Protein AF-0000000081783716 (afdb_homodimer)

Secondary structure (DSSP, 8-state):
---------------------------------------------------TTGGGGS---TT--EEEEEEEEEEEEEE--SSHHHHHHHHHHHHHHTTB-GGG----EEEEEEEE-SSHHHHHHHHHHHHHHHHHSTT-EEEEEEEEEEEETTTTEEEEEEEEEE--TTTS-B-PPP-EEEEEEEEE-TTSTT--EEEEEE-/---------------------------------------------------TTSGGGS---TT--EEEEEEEEEEEEEE--SSHHHHHHHHHHHHHHTTB-GGG----EEEEEEEE-SSHHHHHHHHHHHHHHHHHSTT-EEEEEEEEEEEETTTTEEEEEEEEEE--TTTS-B-PPP-EEEEEEEEE-TTSTT--EEEEEE-

Solvent-accessible surface area (backbone atoms only — not comparable to full-atom values): 23704 Å² total; per-residue (Å²): 134,86,84,86,88,79,88,72,72,83,67,77,81,70,79,74,65,80,72,80,77,85,72,76,71,72,78,69,82,72,76,83,75,77,87,72,71,78,63,77,70,76,70,69,80,64,76,68,72,63,77,67,61,76,64,64,70,50,57,72,58,89,86,62,41,50,50,82,41,92,31,73,45,25,38,26,40,37,12,29,24,88,39,55,69,48,11,56,29,28,42,52,47,44,59,48,33,49,36,23,42,37,84,65,45,49,75,76,43,76,49,79,48,72,29,58,29,92,40,72,67,48,21,52,50,38,44,49,46,46,53,51,46,45,34,74,30,96,72,25,45,42,52,52,44,52,46,71,79,41,79,38,82,86,71,21,37,38,32,34,35,30,30,5,34,62,66,39,75,93,69,34,56,81,52,48,65,73,77,44,81,44,74,64,81,52,43,75,39,71,88,45,75,44,13,39,34,33,37,30,33,39,81,137,82,82,76,77,74,75,86,81,77,78,73,79,71,73,80,68,79,72,71,75,72,85,78,84,79,85,70,79,70,89,74,79,75,82,73,71,77,66,74,72,78,70,71,80,64,75,69,75,63,76,68,60,77,63,61,70,49,56,72,56,89,87,60,41,50,49,81,40,92,32,71,45,27,39,26,43,36,13,28,24,89,40,54,68,46,11,55,29,28,42,52,47,44,58,49,32,50,36,24,44,37,84,68,43,49,74,75,44,77,47,78,48,72,29,57,28,92,40,73,65,47,21,52,48,37,44,48,46,46,52,51,46,46,33,74,31,94,72,26,44,41,52,55,44,53,46,73,80,41,80,39,83,84,71,22,38,39,32,33,37,31,29,5,35,63,67,40,75,93,70,34,54,80,50,50,65,74,76,43,82,44,74,64,80,51,43,74,38,70,85,45,77,44,14,39,34,34,37,31,32,38,80

Nearest PDB structures (foldseek):
  8btx-assembly1_A  TM=8.993E-01  e=1.642E-19  Homo sapiens
  5yzj-assembly1_B  TM=8.628E-01  e=2.380E-19  Homo sapiens
  5yzl-assembly1_B  TM=8.618E-01  e=2.531E-19  Homo sapiens
  8odp-assembly2_D  TM=8.610E-01  e=4.698E-19  Homo sapiens
  4n2p-assembly1_A  TM=8.776E-01  e=9.016E-13  Pyrococcus horikoshii OT3

Structure (mmCIF, N/CA/C/O backbone):
data_AF-0000000081783716-model_v1
#
loop_
_entity.id
_entity.type
_entity.pdbx_description
1 polymer 'Protein archease-like'
#
loop_
_atom_site.group_PDB
_atom_site.id
_atom_site.type_symbol
_atom_site.label_atom_id
_atom_site.label_alt_id
_atom_site.label_comp_id
_atom_site.label_asym_id
_atom_site.label_entity_id
_atom_site.label_seq_id
_atom_site.pdbx_PDB_ins_code
_atom_site.Cartn_x
_atom_site.Cartn_y
_atom_site.Cartn_z
_atom_site.occupancy
_atom_site.B_iso_or_equiv
_atom_site.auth_seq_id
_atom_site.auth_comp_id
_atom_site.auth_asym_id
_atom_site.auth_atom_id
_atom_site.pdbx_PDB_model_num
ATOM 1 N N . MET A 1 1 ? -63.094 -56.062 -32.219 1 21.41 1 MET A N 1
ATOM 2 C CA . MET A 1 1 ? -62.75 -56.125 -30.797 1 21.41 1 MET A CA 1
ATOM 3 C C . MET A 1 1 ? -61.906 -54.906 -30.406 1 21.41 1 MET A C 1
ATOM 5 O O . MET A 1 1 ? -61.375 -54.844 -29.281 1 21.41 1 MET A O 1
ATOM 9 N N . ALA A 1 2 ? -61.156 -54.5 -31.359 1 24.59 2 ALA A N 1
ATOM 10 C CA . ALA A 1 2 ? -59.969 -53.688 -31.203 1 24.59 2 ALA A CA 1
ATOM 11 C C . ALA A 1 2 ? -60.312 -52.312 -30.625 1 24.59 2 ALA A C 1
ATOM 13 O O . ALA A 1 2 ? -61.156 -51.594 -31.172 1 24.59 2 ALA A O 1
ATOM 14 N N . ASP A 1 3 ? -60.031 -52 -29.438 1 19.91 3 ASP A N 1
ATOM 15 C CA . ASP A 1 3 ? -60.375 -51.156 -28.297 1 19.91 3 ASP A CA 1
ATOM 16 C C . ASP A 1 3 ? -60.125 -49.688 -28.609 1 19.91 3 ASP A C 1
ATOM 18 O O . ASP A 1 3 ? -59.375 -49.375 -29.547 1 19.91 3 ASP A O 1
ATOM 22 N N . ASN A 1 4 ? -60.281 -48.688 -27.641 1 18.97 4 ASN A N 1
ATOM 23 C CA . ASN A 1 4 ? -61 -47.5 -27.203 1 18.97 4 ASN A CA 1
ATOM 24 C C . ASN A 1 4 ? -60.188 -46.25 -27.375 1 18.97 4 ASN A C 1
ATOM 26 O O . ASN A 1 4 ? -60.656 -45.219 -27.891 1 18.97 4 ASN A O 1
ATOM 30 N N . THR A 1 5 ? -59.062 -46 -26.562 1 21.64 5 THR A N 1
ATOM 31 C CA . THR A 1 5 ? -59.031 -44.938 -25.578 1 21.64 5 THR A CA 1
ATOM 32 C C . THR A 1 5 ? -58.531 -43.625 -26.188 1 21.64 5 THR A C 1
ATOM 34 O O . THR A 1 5 ? -57.875 -43.625 -27.234 1 21.64 5 THR A O 1
ATOM 37 N N . GLU A 1 6 ? -58.875 -42.438 -25.516 1 21.41 6 GLU A N 1
ATOM 38 C CA . GLU A 1 6 ? -59.281 -41.031 -25.531 1 21.41 6 GLU A CA 1
ATOM 39 C C . GLU A 1 6 ? -58.062 -40.094 -25.719 1 21.41 6 GLU A C 1
ATOM 41 O O . GLU A 1 6 ? -57.125 -40.156 -24.922 1 21.41 6 GLU A O 1
ATOM 46 N N . LYS A 1 7 ? -57.875 -39.781 -26.875 1 21.56 7 LYS A N 1
ATOM 47 C CA . LYS A 1 7 ? -56.812 -38.969 -27.484 1 21.56 7 LYS A CA 1
ATOM 48 C C . LYS A 1 7 ? -56.656 -37.625 -26.781 1 21.56 7 LYS A C 1
ATOM 50 O O . LYS A 1 7 ? -57.531 -36.75 -26.891 1 21.56 7 LYS A O 1
ATOM 55 N N . ALA A 1 8 ? -56 -37.625 -25.656 1 19.11 8 ALA A N 1
ATOM 56 C CA . ALA A 1 8 ? -55.938 -36.688 -24.547 1 19.11 8 ALA A CA 1
ATOM 57 C C . ALA A 1 8 ? -55.438 -35.312 -25.031 1 19.11 8 ALA A C 1
ATOM 59 O O . ALA A 1 8 ? -55.938 -34.281 -24.578 1 19.11 8 ALA A O 1
ATOM 60 N N . GLY A 1 9 ? -54.344 -35.312 -25.781 1 17.72 9 GLY A N 1
ATOM 61 C CA . GLY A 1 9 ? -53.344 -34.562 -25.016 1 17.72 9 GLY A CA 1
ATOM 62 C C . GLY A 1 9 ? -53.438 -33.062 -25.219 1 17.72 9 GLY A C 1
ATOM 63 O O . GLY A 1 9 ? -53.406 -32.312 -24.266 1 17.72 9 GLY A O 1
ATOM 64 N N . ILE A 1 10 ? -53.125 -32.562 -26.531 1 21.7 10 ILE A N 1
ATOM 65 C CA . ILE A 1 10 ? -52.031 -31.594 -26.562 1 21.7 10 ILE A CA 1
ATOM 66 C C . ILE A 1 10 ? -52.625 -30.188 -26.609 1 21.7 10 ILE A C 1
ATOM 68 O O . ILE A 1 10 ? -53.281 -29.812 -27.594 1 21.7 10 ILE A O 1
ATOM 72 N N . GLY A 1 11 ? -53.5 -29.984 -25.75 1 20.03 11 GLY A N 1
ATOM 73 C CA . GLY A 1 11 ? -54.281 -28.75 -25.688 1 20.03 11 GLY A CA 1
ATOM 74 C C . GLY A 1 11 ? -53.5 -27.531 -26.125 1 20.03 11 GLY A C 1
ATOM 75 O O . GLY A 1 11 ? -52.25 -27.547 -26.125 1 20.03 11 GLY A O 1
ATOM 76 N N . PRO A 1 12 ? -54.156 -26.859 -26.922 1 19.75 12 PRO A N 1
ATOM 77 C CA . PRO A 1 12 ? -53.781 -25.688 -27.703 1 19.75 12 PRO A CA 1
ATOM 78 C C . PRO A 1 12 ? -52.875 -24.719 -26.938 1 19.75 12 PRO A C 1
ATOM 80 O O . PRO A 1 12 ? -52.906 -24.719 -25.703 1 19.75 12 PRO A O 1
ATOM 83 N N . LYS A 1 13 ? -51.875 -24.406 -27.531 1 22.09 13 LYS A N 1
ATOM 84 C CA . LYS A 1 13 ? -50.688 -23.547 -27.312 1 22.09 13 LYS A CA 1
ATOM 85 C C . LYS A 1 13 ? -51.094 -22.125 -27 1 22.09 13 LYS A C 1
ATOM 87 O O . LYS A 1 13 ? -51.719 -21.453 -27.828 1 22.09 13 LYS A O 1
ATOM 92 N N . GLY A 1 14 ? -51.844 -21.969 -25.969 1 19.34 14 GLY A N 1
ATOM 93 C CA . GLY A 1 14 ? -52.375 -20.703 -25.484 1 19.34 14 GLY A CA 1
ATOM 94 C C . GLY A 1 14 ? -51.406 -19.531 -25.672 1 19.34 14 GLY A C 1
ATOM 95 O O . GLY A 1 14 ? -50.188 -19.734 -25.688 1 19.34 14 GLY A O 1
ATOM 96 N N . ASP A 1 15 ? -51.844 -18.641 -26.297 1 19.34 15 ASP A N 1
ATOM 97 C CA . ASP A 1 15 ? -51.469 -17.344 -26.859 1 19.34 15 ASP A CA 1
ATOM 98 C C . ASP A 1 15 ? -50.75 -16.484 -25.828 1 19.34 15 ASP A C 1
ATOM 100 O O . ASP A 1 15 ? -51.344 -15.992 -24.875 1 19.34 15 ASP A O 1
ATOM 104 N N . ALA A 1 16 ? -49.625 -16.828 -25.562 1 21.08 16 ALA A N 1
ATOM 105 C CA . ALA A 1 16 ? -48.781 -16.281 -24.531 1 21.08 16 ALA A CA 1
ATOM 106 C C . ALA A 1 16 ? -48.531 -14.789 -24.734 1 21.08 16 ALA A C 1
ATOM 108 O O . ALA A 1 16 ? -47.438 -14.367 -25.062 1 21.08 16 ALA A O 1
ATOM 109 N N . ASP A 1 17 ? -49.406 -14.328 -25.25 1 17.92 17 ASP A N 1
ATOM 110 C CA . ASP A 1 17 ? -49 -13.031 -25.797 1 17.92 17 ASP A CA 1
ATOM 111 C C . ASP A 1 17 ? -48.25 -12.203 -24.766 1 17.92 17 ASP A C 1
ATOM 113 O O . ASP A 1 17 ? -48.219 -12.547 -23.594 1 17.92 17 ASP A O 1
ATOM 117 N N . GLN A 1 18 ? -48.625 -10.891 -24.672 1 17.27 18 GLN A N 1
ATOM 118 C CA . GLN A 1 18 ? -47.906 -9.625 -24.797 1 17.27 18 GLN A CA 1
ATOM 119 C C . GLN A 1 18 ? -47.469 -9.109 -23.438 1 17.27 18 GLN A C 1
ATOM 121 O O . GLN A 1 18 ? -48.156 -8.289 -22.812 1 17.27 18 GLN A O 1
ATOM 126 N N . ALA A 1 19 ? -47.031 -9.695 -22.703 1 18.5 19 ALA A N 1
ATOM 127 C CA . ALA A 1 19 ? -47 -9.195 -21.328 1 18.5 19 ALA A CA 1
ATOM 128 C C . ALA A 1 19 ? -46.25 -7.879 -21.234 1 18.5 19 ALA A C 1
ATOM 130 O O . ALA A 1 19 ? -45.094 -7.797 -21.641 1 18.5 19 ALA A O 1
ATOM 131 N N . PRO A 1 20 ? -46.719 -6.934 -21.312 1 19.44 20 PRO A N 1
ATOM 132 C CA . PRO A 1 20 ? -46.094 -5.605 -21.281 1 19.44 20 PRO A CA 1
ATOM 133 C C . PRO A 1 20 ? -45.25 -5.387 -20.047 1 19.44 20 PRO A C 1
ATOM 135 O O . PRO A 1 20 ? -45.531 -5.93 -18.984 1 19.44 20 PRO A O 1
ATOM 138 N N . SER A 1 21 ? -43.969 -5.258 -20.281 1 16.98 21 SER A N 1
ATOM 139 C CA . SER A 1 21 ? -42.781 -5.234 -19.391 1 16.98 21 SER A CA 1
ATOM 140 C C . SER A 1 21 ? -43.031 -4.324 -18.188 1 16.98 21 SER A C 1
ATOM 142 O O . SER A 1 21 ? -43 -4.777 -17.047 1 16.98 21 SER A O 1
ATOM 144 N N . CYS A 1 22 ? -42.094 -3.104 -18.203 1 17.09 22 CYS A N 1
ATOM 145 C CA . CYS A 1 22 ? -41.125 -2.719 -17.188 1 17.09 22 CYS A CA 1
ATOM 146 C C . CYS A 1 22 ? -41.75 -1.896 -16.078 1 17.09 22 CYS A C 1
ATOM 148 O O . CYS A 1 22 ? -42.562 -0.993 -16.359 1 17.09 22 CYS A O 1
ATOM 150 N N . ALA A 1 23 ? -41.781 -2.324 -14.984 1 19.05 23 ALA A N 1
ATOM 151 C CA . ALA A 1 23 ? -42.25 -2.059 -13.625 1 19.05 23 ALA A CA 1
ATOM 152 C C . ALA A 1 23 ? -41.812 -0.669 -13.164 1 19.05 23 ALA A C 1
ATOM 154 O O . ALA A 1 23 ? -40.688 -0.255 -13.391 1 19.05 23 ALA A O 1
ATOM 155 N N . SER A 1 24 ? -42.688 0.134 -13.281 1 17.47 24 SER A N 1
ATOM 156 C CA . SER A 1 24 ? -42.562 1.443 -12.648 1 17.47 24 SER A CA 1
ATOM 157 C C . SER A 1 24 ? -42.031 1.32 -11.227 1 17.47 24 SER A C 1
ATOM 159 O O . SER A 1 24 ? -42.688 0.752 -10.359 1 17.47 24 SER A O 1
ATOM 161 N N . VAL A 1 25 ? -40.844 0.957 -11.102 1 18.2 25 VAL A N 1
ATOM 162 C CA . VAL A 1 25 ? -40.219 0.729 -9.805 1 18.2 25 VAL A CA 1
ATOM 163 C C . VAL A 1 25 ? -40.469 1.925 -8.891 1 18.2 25 VAL A C 1
ATOM 165 O O . VAL A 1 25 ? -40.062 3.049 -9.195 1 18.2 25 VAL A O 1
ATOM 168 N N . THR A 1 26 ? -41.594 2.021 -8.586 1 17.25 26 THR A N 1
ATOM 169 C CA . THR A 1 26 ? -41.906 3.051 -7.602 1 17.25 26 THR A CA 1
ATOM 170 C C . THR A 1 26 ? -40.906 3.043 -6.461 1 17.25 26 THR A C 1
ATOM 172 O O . THR A 1 26 ? -40.5 1.979 -5.969 1 17.25 26 THR A O 1
ATOM 175 N N . THR A 1 27 ? -39.969 3.867 -6.48 1 18.36 27 THR A N 1
ATOM 176 C CA . THR A 1 27 ? -38.844 4.238 -5.621 1 18.36 27 THR A CA 1
ATOM 177 C C . THR A 1 27 ? -39.312 4.418 -4.176 1 18.36 27 THR A C 1
ATOM 179 O O . THR A 1 27 ? -39.938 5.418 -3.848 1 18.36 27 THR A O 1
ATOM 182 N N . GLU A 1 28 ? -39.969 3.477 -3.721 1 17.59 28 GLU A N 1
ATOM 183 C CA . GLU A 1 28 ? -40.469 3.752 -2.385 1 17.59 28 GLU A CA 1
ATOM 184 C C . GLU A 1 28 ? -39.375 4.258 -1.459 1 17.59 28 GLU A C 1
ATOM 186 O O . GLU A 1 28 ? -38.188 4.012 -1.699 1 17.59 28 GLU A O 1
ATOM 191 N N . GLU A 1 29 ? -39.781 4.973 -0.335 1 17.56 29 GLU A N 1
ATOM 192 C CA . GLU A 1 29 ? -39.281 5.797 0.757 1 17.56 29 GLU A CA 1
ATOM 193 C C . GLU A 1 29 ? -38.344 5 1.66 1 17.56 29 GLU A C 1
ATOM 195 O O . GLU A 1 29 ? -38.812 4.207 2.49 1 17.56 29 GLU A O 1
ATOM 200 N N . ARG A 1 30 ? -37.5 4.301 1.201 1 18.19 30 ARG A N 1
ATOM 201 C CA . ARG A 1 30 ? -36.75 3.465 2.129 1 18.19 30 ARG A CA 1
ATOM 202 C C . ARG A 1 30 ? -36.281 4.266 3.344 1 18.19 30 ARG A C 1
ATOM 204 O O . ARG A 1 30 ? -35.719 5.352 3.203 1 18.19 30 ARG A O 1
ATOM 211 N N . ALA A 1 31 ? -36.812 4.125 4.43 1 18.61 31 ALA A N 1
ATOM 212 C CA . ALA A 1 31 ? -36.562 4.578 5.793 1 18.61 31 ALA A CA 1
ATOM 213 C C . ALA A 1 31 ? -35.062 4.496 6.109 1 18.61 31 ALA A C 1
ATOM 215 O O . ALA A 1 31 ? -34.406 3.504 5.785 1 18.61 31 ALA A O 1
ATOM 216 N N . ALA A 1 32 ? -34.312 5.555 6.195 1 19.83 32 ALA A N 1
ATOM 217 C CA . ALA A 1 32 ? -32.938 6.027 6.352 1 19.83 32 ALA A CA 1
ATOM 218 C C . ALA A 1 32 ? -32.219 5.285 7.477 1 19.83 32 ALA A C 1
ATOM 220 O O . ALA A 1 32 ? -32.469 5.539 8.656 1 19.83 32 ALA A O 1
ATOM 221 N N . ASP A 1 33 ? -32.156 3.996 7.473 1 20.39 33 ASP A N 1
ATOM 222 C CA . ASP A 1 33 ? -31.625 3.098 8.5 1 20.39 33 ASP A CA 1
ATOM 223 C C . ASP A 1 33 ? -30.281 3.588 9.023 1 20.39 33 ASP A C 1
ATOM 225 O O . ASP A 1 33 ? -29.516 4.234 8.297 1 20.39 33 ASP A O 1
ATOM 229 N N . GLY A 1 34 ? -29.984 3.598 10.375 1 19.41 34 GLY A N 1
ATOM 230 C CA . GLY A 1 34 ? -29.031 3.908 11.438 1 19.41 34 GLY A CA 1
ATOM 231 C C . GLY A 1 34 ? -27.641 3.387 11.172 1 19.41 34 GLY A C 1
ATOM 232 O O . GLY A 1 34 ? -27.469 2.383 10.477 1 19.41 34 GLY A O 1
ATOM 233 N N . ALA A 1 35 ? -26.672 4.273 11.102 1 22.62 35 ALA A N 1
ATOM 234 C CA . ALA A 1 35 ? -25.219 4.133 11.008 1 22.62 35 ALA A CA 1
ATOM 235 C C . ALA A 1 35 ? -24.719 2.973 11.867 1 22.62 35 ALA A C 1
ATOM 237 O O . ALA A 1 35 ? -24.641 3.09 13.094 1 22.62 35 ALA A O 1
ATOM 238 N N . GLU A 1 36 ? -25.25 1.835 11.68 1 20.94 36 GLU A N 1
ATOM 239 C CA . GLU A 1 36 ? -24.75 0.739 12.508 1 20.94 36 GLU A CA 1
ATOM 240 C C . GLU A 1 36 ? -23.234 0.588 12.375 1 20.94 36 GLU A C 1
ATOM 242 O O . GLU A 1 36 ? -22.719 0.488 11.258 1 20.94 36 GLU A O 1
ATOM 247 N N . TYR A 1 37 ? -22.5 1.072 13.336 1 21.89 37 TYR A N 1
ATOM 248 C CA . TYR A 1 37 ? -21.094 0.96 13.727 1 21.89 37 TYR A CA 1
ATOM 249 C C . TYR A 1 37 ? -20.625 -0.483 13.625 1 21.89 37 TYR A C 1
ATOM 251 O O . TYR A 1 37 ? -21.156 -1.368 14.305 1 21.89 37 TYR A O 1
ATOM 259 N N . MET A 1 38 ? -20.672 -1.053 12.625 1 20.67 38 MET A N 1
ATOM 260 C CA . MET A 1 38 ? -20.016 -2.334 12.828 1 20.67 38 MET A CA 1
ATOM 261 C C . MET A 1 38 ? -18.656 -2.139 13.508 1 20.67 38 MET A C 1
ATOM 263 O O . MET A 1 38 ? -17.75 -1.523 12.938 1 20.67 38 MET A O 1
ATOM 267 N N . TYR A 1 39 ? -18.672 -1.901 14.805 1 20.8 39 TYR A N 1
ATOM 268 C CA . TYR A 1 39 ? -17.562 -2.064 15.719 1 20.8 39 TYR A CA 1
ATOM 269 C C . TYR A 1 39 ? -16.781 -3.346 15.422 1 20.8 39 TYR A C 1
ATOM 271 O O . TYR A 1 39 ? -17.344 -4.445 15.508 1 20.8 39 TYR A O 1
ATOM 279 N N . VAL A 1 40 ? -16.25 -3.514 14.43 1 24.19 40 VAL A N 1
ATOM 280 C CA . VAL A 1 40 ? -15.281 -4.59 14.594 1 24.19 40 VAL A CA 1
ATOM 281 C C . VAL A 1 40 ? -14.641 -4.508 15.977 1 24.19 40 VAL A C 1
ATOM 283 O O . VAL A 1 40 ? -14.125 -3.457 16.359 1 24.19 40 VAL A O 1
ATOM 286 N N . GLY A 1 41 ? -15.266 -5.211 16.984 1 22.38 41 GLY A N 1
ATOM 287 C CA . GLY A 1 41 ? -14.977 -5.309 18.406 1 22.38 41 GLY A CA 1
ATOM 288 C C . GLY A 1 41 ? -13.516 -5.059 18.734 1 22.38 41 GLY A C 1
ATOM 289 O O . GLY A 1 41 ? -12.672 -5.02 17.844 1 22.38 41 GLY A O 1
ATOM 290 N N . ASP A 1 42 ? -13.219 -5.266 20.094 1 23.16 42 ASP A N 1
ATOM 291 C CA . ASP A 1 42 ? -12.156 -5.113 21.078 1 23.16 42 ASP A CA 1
ATOM 292 C C . ASP A 1 42 ? -10.875 -5.812 20.625 1 23.16 42 ASP A C 1
ATOM 294 O O . ASP A 1 42 ? -10.836 -7.043 20.531 1 23.16 42 ASP A O 1
ATOM 298 N N . ALA A 1 43 ? -10.273 -5.453 19.703 1 25.25 43 ALA A N 1
ATOM 299 C CA . ALA A 1 43 ? -8.906 -5.953 19.828 1 25.25 43 ALA A CA 1
ATOM 300 C C . ALA A 1 43 ? -8.445 -5.953 21.281 1 25.25 43 ALA A C 1
ATOM 302 O O . ALA A 1 43 ? -8.531 -4.934 21.969 1 25.25 43 ALA A O 1
ATOM 303 N N . GLY A 1 44 ? -8.672 -6.957 21.969 1 24.75 44 GLY A N 1
ATOM 304 C CA . GLY A 1 44 ? -7.953 -7.094 23.219 1 24.75 44 GLY A CA 1
ATOM 305 C C . GLY A 1 44 ? -6.602 -6.406 23.219 1 24.75 44 GLY A C 1
ATOM 306 O O . GLY A 1 44 ? -5.945 -6.324 22.172 1 24.75 44 GLY A O 1
ATOM 307 N N . ASP A 1 45 ? -6.434 -5.414 24.109 1 27.97 45 ASP A N 1
ATOM 308 C CA . ASP A 1 45 ? -5.223 -4.711 24.531 1 27.97 45 ASP A CA 1
ATOM 309 C C . ASP A 1 45 ? -4.008 -5.633 24.469 1 27.97 45 ASP A C 1
ATOM 311 O O . ASP A 1 45 ? -3.549 -6.137 25.5 1 27.97 45 ASP A O 1
ATOM 315 N N . GLU A 1 46 ? -4.137 -6.754 23.812 1 27.41 46 GLU A N 1
ATOM 316 C CA . GLU A 1 46 ? -2.762 -7.223 23.969 1 27.41 46 GLU A CA 1
ATOM 317 C C . GLU A 1 46 ? -1.766 -6.188 23.453 1 27.41 46 GLU A C 1
ATOM 319 O O . GLU A 1 46 ? -1.977 -5.59 22.391 1 27.41 46 GLU A O 1
ATOM 324 N N . ASP A 1 47 ? -1.113 -5.613 24.406 1 29 47 ASP A N 1
ATOM 325 C CA . ASP A 1 47 ? 0.127 -4.855 24.266 1 29 47 ASP A CA 1
ATOM 326 C C . ASP A 1 47 ? 0.959 -5.363 23.094 1 29 47 ASP A C 1
ATOM 328 O O . ASP A 1 47 ? 1.604 -6.406 23.188 1 29 47 ASP A O 1
ATOM 332 N N . PHE A 1 48 ? 0.321 -5.551 21.969 1 29.23 48 PHE A N 1
ATOM 333 C CA . PHE A 1 48 ? 1.383 -5.664 20.969 1 29.23 48 PHE A CA 1
ATOM 334 C C . PHE A 1 48 ? 2.455 -4.605 21.203 1 29.23 48 PHE A C 1
ATOM 336 O O . PHE A 1 48 ? 2.221 -3.416 20.984 1 29.23 48 PHE A O 1
ATOM 343 N N . ASP A 1 49 ? 3.201 -4.812 22.109 1 30.67 49 ASP A N 1
ATOM 344 C CA . ASP A 1 49 ? 4.52 -4.195 22.188 1 30.67 49 ASP A CA 1
ATOM 345 C C . ASP A 1 49 ? 5.176 -4.117 20.812 1 30.67 49 ASP A C 1
ATOM 347 O O . ASP A 1 49 ? 6.156 -4.816 20.547 1 30.67 49 ASP A O 1
ATOM 351 N N . GLY A 1 50 ? 4.484 -4.457 19.766 1 33.41 50 GLY A N 1
ATOM 352 C CA . GLY A 1 50 ? 5.203 -4.219 18.516 1 33.41 50 GLY A CA 1
ATOM 353 C C . GLY A 1 50 ? 5.988 -2.922 18.531 1 33.41 50 GLY A C 1
ATOM 354 O O . GLY A 1 50 ? 5.598 -1.957 19.188 1 33.41 50 GLY A O 1
ATOM 355 N N . GLY A 1 51 ? 7.273 -2.949 18.125 1 34.22 51 GLY A N 1
ATOM 356 C CA . GLY A 1 51 ? 8.352 -1.976 18.188 1 34.22 51 GLY A CA 1
ATOM 357 C C . GLY A 1 51 ? 7.934 -0.591 17.734 1 34.22 51 GLY A C 1
ATOM 358 O O . GLY A 1 51 ? 7.523 -0.407 16.578 1 34.22 51 GLY A O 1
ATOM 359 N N . ASP A 1 52 ? 7.363 0.264 18.5 1 36.97 52 ASP A N 1
ATOM 360 C CA . ASP A 1 52 ? 7.5 1.715 18.594 1 36.97 52 ASP A CA 1
ATOM 361 C C . ASP A 1 52 ? 8.789 2.189 17.922 1 36.97 52 ASP A C 1
ATOM 363 O O . ASP A 1 52 ? 9.18 3.35 18.078 1 36.97 52 ASP A O 1
ATOM 367 N N . ALA A 1 53 ? 9.641 1.34 17.578 1 37.59 53 ALA A N 1
ATOM 368 C CA . ALA A 1 53 ? 11.008 1.708 17.219 1 37.59 53 ALA A CA 1
ATOM 369 C C . ALA A 1 53 ? 11.039 2.418 15.867 1 37.59 53 ALA A C 1
ATOM 371 O O . ALA A 1 53 ? 11.828 3.352 15.672 1 37.59 53 ALA A O 1
ATOM 372 N N . ALA A 1 54 ? 10.289 1.93 14.922 1 44.34 54 ALA A N 1
ATOM 373 C CA . ALA A 1 54 ? 10.547 2.506 13.609 1 44.34 54 ALA A CA 1
ATOM 374 C C . ALA A 1 54 ? 9.984 3.92 13.5 1 44.34 54 ALA A C 1
ATOM 376 O O . ALA A 1 54 ? 10.445 4.723 12.695 1 44.34 54 ALA A O 1
ATOM 377 N N . LEU A 1 55 ? 8.93 4.195 14.281 1 52.38 55 LEU A N 1
ATOM 378 C CA . LEU A 1 55 ? 8.359 5.535 14.172 1 52.38 55 LEU A CA 1
ATOM 379 C C . LEU A 1 55 ? 9.086 6.508 15.094 1 52.38 55 LEU A C 1
ATOM 381 O O . LEU A 1 55 ? 8.781 7.707 15.102 1 52.38 55 LEU A O 1
ATOM 385 N N . ASN A 1 56 ? 9.922 5.887 15.898 1 51.5 56 ASN A N 1
ATOM 386 C CA . ASN A 1 56 ? 10.656 6.727 16.844 1 51.5 56 ASN A CA 1
ATOM 387 C C . ASN A 1 56 ? 11.57 7.715 16.109 1 51.5 56 ASN A C 1
ATOM 389 O O . ASN A 1 56 ? 12.109 8.633 16.734 1 51.5 56 ASN A O 1
ATOM 393 N N . TRP A 1 57 ? 11.578 7.43 14.789 1 52.72 57 TRP A N 1
ATOM 394 C CA . TRP A 1 57 ? 12.5 8.305 14.07 1 52.72 57 TRP A CA 1
ATOM 395 C C . TRP A 1 57 ? 11.781 9.539 13.547 1 52.72 57 TRP A C 1
ATOM 397 O O . TRP A 1 57 ? 12.406 10.414 12.938 1 52.72 57 TRP A O 1
ATOM 407 N N . LEU A 1 58 ? 10.484 9.5 13.828 1 66.31 58 LEU A N 1
ATOM 408 C CA . LEU A 1 58 ? 9.773 10.664 13.312 1 66.31 58 LEU A CA 1
ATOM 409 C C . LEU A 1 58 ? 9.836 11.828 14.297 1 66.31 58 LEU A C 1
ATOM 411 O O . LEU A 1 58 ? 9.672 11.633 15.508 1 66.31 58 LEU A O 1
ATOM 415 N N . ASP A 1 59 ? 10.391 12.883 13.875 1 75.94 59 ASP A N 1
ATOM 416 C CA . ASP A 1 59 ? 10.422 14.141 14.602 1 75.94 59 ASP A CA 1
ATOM 417 C C . ASP A 1 59 ? 9.016 14.734 14.727 1 75.94 59 ASP A C 1
ATOM 419 O O . ASP A 1 59 ? 8.57 15.477 13.852 1 75.94 59 ASP A O 1
ATOM 423 N N . ILE A 1 60 ? 8.367 14.25 15.766 1 82.62 60 ILE A N 1
ATOM 424 C CA . ILE A 1 60 ? 7.062 14.844 16.031 1 82.62 60 ILE A CA 1
ATOM 425 C C . ILE A 1 60 ? 7.223 16.094 16.891 1 82.62 60 ILE A C 1
ATOM 427 O O . ILE A 1 60 ? 7.633 16 18.047 1 82.62 60 ILE A O 1
ATOM 431 N N . PRO A 1 61 ? 6.879 17.234 16.234 1 84.56 61 PRO A N 1
ATOM 432 C CA . PRO A 1 61 ? 7.039 18.469 17.016 1 84.56 61 PRO A CA 1
ATOM 433 C C . PRO A 1 61 ? 6.242 18.453 18.312 1 84.56 61 PRO A C 1
ATOM 435 O O . PRO A 1 61 ? 5.172 17.844 18.375 1 84.56 61 PRO A O 1
ATOM 438 N N . GLU A 1 62 ? 6.828 19.141 19.297 1 84.19 62 GLU A N 1
ATOM 439 C CA . GLU A 1 62 ? 6.117 19.266 20.578 1 84.19 62 GLU A CA 1
ATOM 440 C C . GLU A 1 62 ? 4.762 19.938 20.391 1 84.19 62 GLU A C 1
ATOM 442 O O . GLU A 1 62 ? 4.645 20.922 19.656 1 84.19 62 GLU A O 1
ATOM 447 N N . GLY A 1 63 ? 3.758 19.375 20.984 1 88 63 GLY A N 1
ATOM 448 C CA . GLY A 1 63 ? 2.432 19.969 20.922 1 88 63 GLY A CA 1
ATOM 449 C C . GLY A 1 63 ? 1.583 19.422 19.797 1 88 63 GLY A C 1
ATOM 450 O O . GLY A 1 63 ? 0.422 19.812 19.641 1 88 63 GLY A O 1
ATOM 451 N N . SER A 1 64 ? 2.242 18.578 19.031 1 91.06 64 SER A N 1
ATOM 452 C CA . SER A 1 64 ? 1.479 17.969 17.938 1 91.06 64 SER A CA 1
ATOM 453 C C . SER A 1 64 ? 0.328 17.125 18.484 1 91.06 64 SER A C 1
ATOM 455 O O . SER A 1 64 ? 0.457 16.484 19.531 1 91.06 64 SER A O 1
ATOM 457 N N . LYS A 1 65 ? -0.744 17.172 17.75 1 96.06 65 LYS A N 1
ATOM 458 C CA . LYS A 1 65 ? -1.917 16.391 18.141 1 96.06 65 LYS A CA 1
ATOM 459 C C . LYS A 1 65 ? -2.189 15.281 17.125 1 96.06 65 LYS A C 1
ATOM 461 O O . LYS A 1 65 ? -3.312 15.133 16.641 1 96.06 65 LYS A O 1
ATOM 466 N N . PHE A 1 66 ? -1.175 14.539 16.859 1 95.56 66 PHE A N 1
ATOM 467 C CA . PHE A 1 66 ? -1.283 13.383 15.977 1 95.56 66 PHE A CA 1
ATOM 468 C C . PHE A 1 66 ? -0.246 12.328 16.344 1 95.56 66 PHE A C 1
ATOM 470 O O . PHE A 1 66 ? 0.705 12.609 17.078 1 95.56 66 PHE A O 1
ATOM 477 N N . GLU A 1 67 ? -0.46 11.141 15.914 1 92.69 67 GLU A N 1
ATOM 478 C CA . GLU A 1 67 ? 0.473 10.023 16.031 1 92.69 67 GLU A CA 1
ATOM 479 C C . GLU A 1 67 ? 0.362 9.078 14.844 1 92.69 67 GLU A C 1
ATOM 481 O O . GLU A 1 67 ? -0.562 9.195 14.039 1 92.69 67 GLU A O 1
ATOM 486 N N . PHE A 1 68 ? 1.377 8.266 14.781 1 89.81 68 PHE A N 1
ATOM 487 C CA . PHE A 1 68 ? 1.419 7.258 13.727 1 89.81 68 PHE A CA 1
ATOM 488 C C . PHE A 1 68 ? 1.181 5.867 14.297 1 89.81 68 PHE A C 1
ATOM 490 O O . PHE A 1 68 ? 1.724 5.52 15.352 1 89.81 68 PHE A O 1
ATOM 497 N N . LEU A 1 69 ? 0.286 5.168 13.617 1 84.44 69 LEU A N 1
ATOM 498 C CA . LEU A 1 69 ? -0.002 3.803 14.039 1 84.44 69 LEU A CA 1
ATOM 499 C C . LEU A 1 69 ? 0.342 2.807 12.938 1 84.44 69 LEU A C 1
ATOM 501 O O . LEU A 1 69 ? 0.201 3.115 11.75 1 84.44 69 LEU A O 1
ATOM 505 N N . ASP A 1 70 ? 0.878 1.601 13.273 1 74.12 70 ASP A N 1
ATOM 506 C CA . ASP A 1 70 ? 1.173 0.546 12.312 1 74.12 70 ASP A CA 1
ATOM 507 C C . ASP A 1 70 ? -0.107 0.019 11.664 1 74.12 70 ASP A C 1
ATOM 509 O O . ASP A 1 70 ? -1.127 -0.142 12.336 1 74.12 70 ASP A O 1
ATOM 513 N N . HIS A 1 71 ? -0.102 0.066 10.352 1 69.56 71 HIS A N 1
ATOM 514 C CA . HIS A 1 71 ? -1.199 -0.569 9.633 1 69.56 71 HIS A CA 1
ATOM 515 C C . HIS A 1 71 ? -0.68 -1.461 8.508 1 69.56 71 HIS A C 1
ATOM 517 O O . HIS A 1 71 ? 0.159 -1.035 7.711 1 69.56 71 HIS A O 1
ATOM 523 N N . THR A 1 72 ? -0.729 -2.789 8.719 1 62.66 72 THR A N 1
ATOM 524 C CA . THR A 1 72 ? -0.181 -3.777 7.797 1 62.66 72 THR A CA 1
ATOM 525 C C . THR A 1 72 ? -0.992 -3.816 6.504 1 62.66 72 THR A C 1
ATOM 527 O O . THR A 1 72 ? -2.221 -3.9 6.539 1 62.66 72 THR A O 1
ATOM 530 N N . ALA A 1 73 ? -0.527 -3.109 5.34 1 66.75 73 ALA A N 1
ATOM 531 C CA . ALA A 1 73 ? -1.382 -3.332 4.176 1 66.75 73 ALA A CA 1
ATOM 532 C C . ALA A 1 73 ? -0.642 -4.113 3.096 1 66.75 73 ALA A C 1
ATOM 534 O O . ALA A 1 73 ? -1.266 -4.691 2.201 1 66.75 73 ALA A O 1
ATOM 535 N N . ASP A 1 74 ? 0.669 -4.5 3.354 1 80.12 74 ASP A N 1
ATOM 536 C CA . ASP A 1 74 ? 1.374 -5.266 2.328 1 80.12 74 ASP A CA 1
ATOM 537 C C . ASP A 1 74 ? 1.663 -6.688 2.805 1 80.12 74 ASP A C 1
ATOM 539 O O . ASP A 1 74 ? 1.603 -6.969 4.004 1 80.12 74 ASP A O 1
ATOM 543 N N . VAL A 1 75 ? 1.714 -7.527 1.793 1 85.25 75 VAL A N 1
ATOM 544 C CA . VAL A 1 75 ? 2.043 -8.914 2.102 1 85.25 75 VAL A CA 1
ATOM 545 C C . VAL A 1 75 ? 3.264 -9.352 1.296 1 85.25 75 VAL A C 1
ATOM 547 O O . VAL A 1 75 ? 3.395 -9.008 0.119 1 85.25 75 VAL A O 1
ATOM 550 N N . GLN A 1 76 ? 4.113 -9.977 1.979 1 90.5 76 GLN A N 1
ATOM 551 C CA . GLN A 1 76 ? 5.242 -10.57 1.271 1 90.5 76 GLN A CA 1
ATOM 552 C C . GLN A 1 76 ? 4.957 -12.023 0.903 1 90.5 76 GLN A C 1
ATOM 554 O O . GLN A 1 76 ? 4.555 -12.812 1.755 1 90.5 76 GLN A O 1
ATOM 559 N N . LEU A 1 77 ? 5.141 -12.312 -0.365 1 95.81 77 LEU A N 1
ATOM 560 C CA . LEU A 1 77 ? 5.133 -13.688 -0.844 1 95.81 77 LEU A CA 1
ATOM 561 C C . LEU A 1 77 ? 6.516 -14.32 -0.708 1 95.81 77 LEU A C 1
ATOM 563 O O . LEU A 1 77 ? 7.523 -13.695 -1.054 1 95.81 77 LEU A O 1
ATOM 567 N N . HIS A 1 78 ? 6.496 -15.461 -0.164 1 96.81 78 HIS A N 1
ATOM 568 C CA . HIS A 1 78 ? 7.703 -16.281 -0.14 1 96.81 78 HIS A CA 1
ATOM 569 C C . HIS A 1 78 ? 7.465 -17.641 -0.801 1 96.81 78 HIS A C 1
ATOM 571 O O . HIS A 1 78 ? 6.598 -18.406 -0.367 1 96.81 78 HIS A O 1
ATOM 577 N N . SER A 1 79 ? 8.164 -17.906 -1.893 1 98.25 79 SER A N 1
ATOM 578 C CA . SER A 1 79 ? 8.086 -19.203 -2.564 1 98.25 79 SER A CA 1
ATOM 579 C C . SER A 1 79 ? 9.445 -19.875 -2.615 1 98.25 79 SER A C 1
ATOM 581 O O . SER A 1 79 ? 10.484 -19.234 -2.451 1 98.25 79 SER A O 1
ATOM 583 N N . TRP A 1 80 ? 9.391 -21.141 -2.768 1 98.25 80 TRP A N 1
ATOM 584 C CA . TRP A 1 80 ? 10.602 -21.953 -2.912 1 98.25 80 TRP A CA 1
ATOM 585 C C . TRP A 1 80 ? 10.344 -23.156 -3.803 1 98.25 80 TRP A C 1
ATOM 587 O O . TRP A 1 80 ? 9.203 -23.406 -4.203 1 98.25 80 TRP A O 1
ATOM 597 N N . GLY A 1 81 ? 11.461 -23.875 -4.254 1 98.19 81 GLY A N 1
ATOM 598 C CA . GLY A 1 81 ? 11.383 -25.047 -5.109 1 98.19 81 GLY A CA 1
ATOM 599 C C . GLY A 1 81 ? 12.719 -25.766 -5.262 1 98.19 81 GLY A C 1
ATOM 600 O O . GLY A 1 81 ? 13.758 -25.234 -4.859 1 98.19 81 GLY A O 1
ATOM 601 N N . ASP A 1 82 ? 12.602 -26.953 -5.801 1 97.81 82 ASP A N 1
ATOM 602 C CA . ASP A 1 82 ? 13.805 -27.734 -6.094 1 97.81 82 ASP A CA 1
ATOM 603 C C . ASP A 1 82 ? 14.602 -27.094 -7.23 1 97.81 82 ASP A C 1
ATOM 605 O O . ASP A 1 82 ? 15.797 -27.359 -7.391 1 97.81 82 ASP A O 1
ATOM 609 N N . THR A 1 83 ? 13.945 -26.328 -8.055 1 97.94 83 THR A N 1
ATOM 610 C CA . THR A 1 83 ? 14.547 -25.531 -9.109 1 97.94 83 THR A CA 1
ATOM 611 C C . THR A 1 83 ? 14.039 -24.094 -9.07 1 97.94 83 THR A C 1
ATOM 613 O O . THR A 1 83 ? 12.984 -23.828 -8.5 1 97.94 83 THR A O 1
ATOM 616 N N . L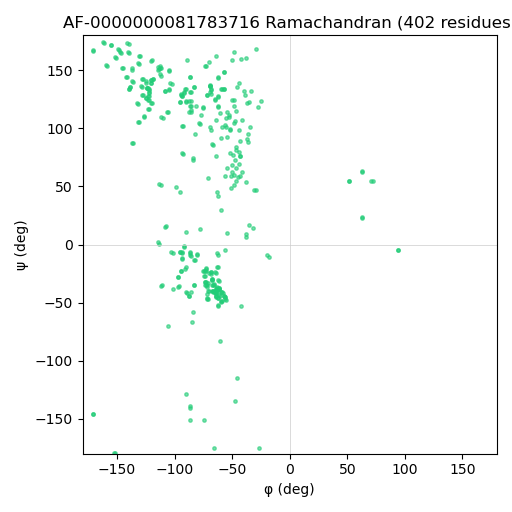EU A 1 84 ? 14.742 -23.203 -9.711 1 98.38 84 LEU A N 1
ATOM 617 C CA . LEU A 1 84 ? 14.289 -21.812 -9.836 1 98.38 84 LEU A CA 1
ATOM 618 C C . LEU A 1 84 ? 12.969 -21.75 -10.594 1 98.38 84 LEU A C 1
ATOM 620 O O . LEU A 1 84 ? 12.086 -20.953 -10.242 1 98.38 84 LEU A O 1
ATOM 624 N N . LYS A 1 85 ? 12.898 -22.594 -11.57 1 98.62 85 LYS A N 1
ATOM 625 C CA . LYS A 1 85 ? 11.672 -22.688 -12.359 1 98.62 85 LYS A CA 1
ATOM 626 C C . LYS A 1 85 ? 10.469 -22.969 -11.461 1 98.62 85 LYS A C 1
ATOM 628 O O . LYS A 1 85 ? 9.445 -22.281 -11.555 1 98.62 85 LYS A O 1
ATOM 633 N N . GLU A 1 86 ? 10.633 -23.906 -10.609 1 98.44 86 GLU A N 1
ATOM 634 C CA . GLU A 1 86 ? 9.555 -24.266 -9.688 1 98.44 86 GLU A CA 1
ATOM 635 C C . GLU A 1 86 ? 9.227 -23.109 -8.742 1 98.44 86 GLU A C 1
ATOM 637 O O . GLU A 1 86 ? 8.055 -22.859 -8.445 1 98.44 86 GLU A O 1
ATOM 642 N N . SER A 1 87 ? 10.211 -22.406 -8.297 1 98.69 87 SER A N 1
ATOM 643 C CA . SER A 1 87 ? 9.984 -21.266 -7.414 1 98.69 87 SER A CA 1
ATOM 644 C C . SER A 1 87 ? 9.18 -20.172 -8.117 1 98.69 87 SER A C 1
ATOM 646 O O . SER A 1 87 ? 8.32 -19.531 -7.512 1 98.69 87 SER A O 1
ATOM 648 N N . PHE A 1 88 ? 9.422 -19.953 -9.383 1 98.88 88 PHE A N 1
ATOM 649 C CA . PHE A 1 88 ? 8.688 -18.969 -10.18 1 98.88 88 PHE A CA 1
ATOM 650 C C . PHE A 1 88 ? 7.23 -19.391 -10.344 1 98.88 88 PHE A C 1
ATOM 652 O O . PHE A 1 88 ? 6.324 -18.562 -10.281 1 98.88 88 PHE A O 1
ATOM 659 N N . GLU A 1 89 ? 7.07 -20.609 -10.539 1 98.69 89 GLU A N 1
ATOM 660 C CA . GLU A 1 89 ? 5.707 -21.125 -10.664 1 98.69 89 GLU A CA 1
ATOM 661 C C . GLU A 1 89 ? 4.934 -20.938 -9.359 1 98.69 89 GLU A C 1
ATOM 663 O O . GLU A 1 89 ? 3.791 -20.484 -9.359 1 98.69 89 GLU A O 1
ATOM 668 N N . GLN A 1 90 ? 5.566 -21.234 -8.312 1 98.38 90 GLN A N 1
ATOM 669 C CA . GLN A 1 90 ? 4.918 -21.219 -7.004 1 98.38 90 GLN A CA 1
ATOM 670 C C . GLN A 1 90 ? 4.617 -19.781 -6.555 1 98.38 90 GLN A C 1
ATOM 672 O O . GLN A 1 90 ? 3.605 -19.531 -5.895 1 98.38 90 GLN A O 1
ATOM 677 N N . VAL A 1 91 ? 5.48 -18.828 -6.926 1 98.56 91 VAL A N 1
ATOM 678 C CA . VAL A 1 91 ? 5.215 -17.469 -6.484 1 98.56 91 VAL A CA 1
ATOM 679 C C . VAL A 1 91 ? 4.016 -16.891 -7.238 1 98.56 91 VAL A C 1
ATOM 681 O O . VAL A 1 91 ? 3.236 -16.125 -6.688 1 98.56 91 VAL A O 1
ATOM 684 N N . ALA A 1 92 ? 3.887 -17.25 -8.469 1 98.31 92 ALA A N 1
ATOM 685 C CA . ALA A 1 92 ? 2.688 -16.844 -9.203 1 98.31 92 ALA A CA 1
ATOM 686 C C . ALA A 1 92 ? 1.432 -17.422 -8.547 1 98.31 92 ALA A C 1
ATOM 688 O O . ALA A 1 92 ? 0.453 -16.688 -8.344 1 98.31 92 ALA A O 1
ATOM 689 N N . ILE A 1 93 ? 1.503 -18.688 -8.172 1 97.44 93 ILE A N 1
ATOM 690 C CA . ILE A 1 93 ? 0.365 -19.328 -7.531 1 97.44 93 ILE A CA 1
ATOM 691 C C . ILE A 1 93 ? 0.077 -18.656 -6.191 1 97.44 93 ILE A C 1
ATOM 693 O O . ILE A 1 93 ? -1.084 -18.469 -5.824 1 97.44 93 ILE A O 1
ATOM 697 N N . ALA A 1 94 ? 1.128 -18.344 -5.516 1 96.88 94 ALA A N 1
ATOM 698 C CA . ALA A 1 94 ? 0.971 -17.656 -4.234 1 96.88 94 ALA A CA 1
ATOM 699 C C . ALA A 1 94 ? 0.167 -16.375 -4.391 1 96.88 94 ALA A C 1
ATOM 701 O O . ALA A 1 94 ? -0.701 -16.078 -3.57 1 96.88 94 ALA A O 1
ATOM 702 N N . MET A 1 95 ? 0.466 -15.609 -5.371 1 96.81 95 MET A N 1
ATOM 703 C CA . MET A 1 95 ? -0.245 -14.359 -5.609 1 96.81 95 MET A CA 1
ATOM 704 C C . MET A 1 95 ? -1.741 -14.602 -5.766 1 96.81 95 MET A C 1
ATOM 706 O O . MET A 1 95 ? -2.557 -13.906 -5.16 1 96.81 95 MET A O 1
ATOM 710 N N . PHE A 1 96 ? -2.111 -15.617 -6.523 1 96 96 PHE A N 1
ATOM 711 C CA . PHE A 1 96 ? -3.521 -15.906 -6.754 1 96 96 PHE A CA 1
ATOM 712 C C . PHE A 1 96 ? -4.16 -16.516 -5.508 1 96 96 PHE A C 1
ATOM 714 O O . PHE A 1 96 ? -5.344 -16.281 -5.238 1 96 96 PHE A O 1
ATOM 721 N N . ALA A 1 97 ? -3.393 -17.25 -4.773 1 94.44 97 ALA A N 1
ATOM 722 C CA . ALA A 1 97 ? -3.898 -17.875 -3.551 1 94.44 97 ALA A CA 1
ATOM 723 C C . ALA A 1 97 ? -4.297 -16.812 -2.523 1 94.44 97 ALA A C 1
ATOM 725 O O . ALA A 1 97 ? -5.113 -17.078 -1.637 1 94.44 97 ALA A O 1
ATOM 726 N N . TYR A 1 98 ? -3.672 -15.688 -2.707 1 92.5 98 TYR A N 1
ATOM 727 C CA . TYR A 1 98 ? -4.031 -14.594 -1.814 1 92.5 98 TYR A CA 1
ATOM 728 C C . TYR A 1 98 ? -5.391 -14.008 -2.186 1 92.5 98 TYR A C 1
ATOM 730 O O . TYR A 1 98 ? -6.066 -13.406 -1.348 1 92.5 98 TYR A O 1
ATOM 738 N N . MET A 1 99 ? -5.809 -14.195 -3.418 1 91.44 99 MET A N 1
ATOM 739 C CA . MET A 1 99 ? -7.004 -13.539 -3.939 1 91.44 99 MET A CA 1
ATOM 740 C C . MET A 1 99 ? -8.227 -14.438 -3.799 1 91.44 99 MET A C 1
ATOM 742 O O . MET A 1 99 ? -9.359 -13.969 -3.887 1 91.44 99 MET A O 1
ATOM 746 N N . THR A 1 100 ? -8.023 -15.68 -3.711 1 93.19 100 THR A N 1
ATOM 747 C CA . THR A 1 100 ? -9.117 -16.625 -3.561 1 93.19 100 THR A CA 1
ATOM 748 C C . THR A 1 100 ? -8.609 -17.969 -3.031 1 93.19 100 THR A C 1
ATOM 750 O O . THR A 1 100 ? -7.406 -18.141 -2.822 1 93.19 100 THR A O 1
ATOM 753 N N . GLU A 1 101 ? -9.555 -18.859 -2.736 1 92.44 101 GLU A N 1
ATOM 754 C CA . GLU A 1 101 ? -9.211 -20.234 -2.424 1 92.44 101 GLU A CA 1
ATOM 755 C C . GLU A 1 101 ? -8.898 -21.031 -3.689 1 92.44 101 GLU A C 1
ATOM 757 O O . GLU A 1 101 ? -9.812 -21.484 -4.387 1 92.44 101 GLU A O 1
ATOM 762 N N . ILE A 1 102 ? -7.621 -21.297 -3.971 1 93.25 102 ILE A N 1
ATOM 763 C CA . ILE A 1 102 ? -7.199 -21.875 -5.242 1 93.25 102 ILE A CA 1
ATOM 764 C C . ILE A 1 102 ? -7.688 -23.312 -5.352 1 93.25 102 ILE A C 1
ATOM 766 O O . ILE A 1 102 ? -7.844 -23.844 -6.453 1 93.25 102 ILE A O 1
ATOM 770 N N . SER A 1 103 ? -7.918 -23.984 -4.246 1 91.62 103 SER A N 1
ATOM 771 C CA . SER A 1 103 ? -8.391 -25.359 -4.246 1 91.62 103 SER A CA 1
ATOM 772 C C . SER A 1 103 ? -9.758 -25.484 -4.902 1 91.62 103 SER A C 1
ATOM 774 O O . SER A 1 103 ? -10.156 -26.562 -5.34 1 91.62 103 SER A O 1
ATOM 776 N N . LYS A 1 104 ? -10.453 -24.438 -5.008 1 94.19 104 LYS A N 1
ATOM 777 C CA . LYS A 1 104 ? -11.789 -24.438 -5.594 1 94.19 104 LYS A CA 1
ATOM 778 C C . LYS A 1 104 ? -11.742 -24.109 -7.082 1 94.19 104 LYS A C 1
ATOM 780 O O . LYS A 1 104 ? -12.766 -24.141 -7.766 1 94.19 104 LYS A O 1
ATOM 785 N N . VAL A 1 105 ? -10.664 -23.766 -7.535 1 95.75 105 VAL A N 1
ATOM 786 C CA . VAL A 1 105 ? -10.477 -23.438 -8.945 1 95.75 105 VAL A CA 1
ATOM 787 C C . VAL A 1 105 ? -10.266 -24.719 -9.75 1 95.75 105 VAL A C 1
ATOM 789 O O . VAL A 1 105 ? -9.477 -25.578 -9.352 1 95.75 105 VAL A O 1
ATOM 792 N N . GLU A 1 106 ? -10.906 -24.859 -10.891 1 97.06 106 GLU A N 1
ATOM 793 C CA . GLU A 1 106 ? -10.742 -26 -11.789 1 97.06 106 GLU A CA 1
ATOM 794 C C . GLU A 1 106 ? -9.914 -25.625 -13.016 1 97.06 106 GLU A C 1
ATOM 796 O O . GLU A 1 106 ? -9.93 -24.469 -13.445 1 97.06 106 GLU A O 1
ATOM 801 N N . LYS A 1 107 ? -9.211 -26.578 -13.523 1 97.06 107 LYS A N 1
ATOM 802 C CA . LYS A 1 107 ? -8.383 -26.359 -14.703 1 97.06 107 LYS A CA 1
ATOM 803 C C . LYS A 1 107 ? -9.195 -26.484 -15.984 1 97.06 107 LYS A C 1
ATOM 805 O O . LYS A 1 107 ? -8.984 -27.406 -16.781 1 97.06 107 LYS A O 1
ATOM 810 N N . LEU A 1 108 ? -10.016 -25.484 -16.234 1 97.25 108 LEU A N 1
ATOM 811 C CA . LEU A 1 108 ? -10.977 -25.547 -17.344 1 97.25 108 LEU A CA 1
ATOM 812 C C . LEU A 1 108 ? -10.422 -24.844 -18.578 1 97.25 108 LEU A C 1
ATOM 814 O O . LEU A 1 108 ? -10.875 -25.109 -19.703 1 97.25 108 LEU A O 1
ATOM 818 N N . GLN A 1 109 ? -9.586 -23.891 -18.469 1 96.62 109 GLN A N 1
ATOM 819 C CA . GLN A 1 109 ? -9.008 -23.156 -19.578 1 96.62 109 GLN A CA 1
ATOM 820 C C . GLN A 1 109 ? -7.527 -22.859 -19.344 1 96.62 109 GLN A C 1
ATOM 822 O O . GLN A 1 109 ? -7.023 -23.047 -18.234 1 96.62 109 GLN A O 1
ATOM 827 N N . LYS A 1 110 ? -6.883 -22.469 -20.453 1 97.5 110 LYS A N 1
ATOM 828 C CA . LYS A 1 110 ? -5.465 -22.125 -20.406 1 97.5 110 LYS A CA 1
ATOM 829 C C . LYS A 1 110 ? -5.234 -20.688 -20.859 1 97.5 110 LYS A C 1
ATOM 831 O O . LYS A 1 110 ? -5.871 -20.219 -21.812 1 97.5 110 LYS A O 1
ATOM 836 N N . VAL A 1 111 ? -4.387 -20.047 -20.172 1 97.69 111 VAL A N 1
ATOM 837 C CA . VAL A 1 111 ? -3.928 -18.734 -20.578 1 97.69 111 VAL A CA 1
ATOM 838 C C . VAL A 1 111 ? -2.402 -18.688 -20.594 1 97.69 111 VAL A C 1
ATOM 840 O O . VAL A 1 111 ? -1.75 -19.156 -19.656 1 97.69 111 VAL A O 1
ATOM 843 N N . THR A 1 112 ? -1.898 -18.094 -21.672 1 98.19 112 THR A N 1
ATOM 844 C CA . THR A 1 112 ? -0.451 -17.984 -21.812 1 98.19 112 THR A CA 1
ATOM 845 C C . THR A 1 112 ? 0.011 -16.562 -21.531 1 98.19 112 THR A C 1
ATOM 847 O O . THR A 1 112 ? -0.62 -15.594 -21.969 1 98.19 112 THR A O 1
ATOM 850 N N . VAL A 1 113 ? 1.062 -16.469 -20.719 1 98 113 VAL A N 1
ATOM 851 C CA . VAL A 1 113 ? 1.684 -15.164 -20.469 1 98 113 VAL A CA 1
ATOM 852 C C . VAL A 1 113 ? 3.146 -15.203 -20.906 1 98 113 VAL A C 1
ATOM 854 O O . VAL A 1 113 ? 3.824 -16.219 -20.734 1 98 113 VAL A O 1
ATOM 857 N N . GLU A 1 114 ? 3.531 -14.078 -21.469 1 98.62 114 GLU A N 1
ATOM 858 C CA . GLU A 1 114 ? 4.934 -13.883 -21.828 1 98.62 114 GLU A CA 1
ATOM 859 C C . GLU A 1 114 ? 5.488 -12.609 -21.188 1 98.62 114 GLU A C 1
ATOM 861 O O . GLU A 1 114 ? 4.781 -11.602 -21.078 1 98.62 114 GLU A O 1
ATOM 866 N N . ALA A 1 115 ? 6.734 -12.766 -20.719 1 98.56 115 ALA A N 1
ATOM 867 C CA . ALA A 1 115 ? 7.395 -11.617 -20.109 1 98.56 115 ALA A CA 1
ATOM 868 C C . ALA A 1 115 ? 8.891 -11.617 -20.406 1 98.56 115 ALA A C 1
ATOM 870 O O . ALA A 1 115 ? 9.477 -12.672 -20.656 1 98.56 115 ALA A O 1
ATOM 871 N N . GLU A 1 116 ? 9.375 -10.438 -20.406 1 98.5 116 GLU A N 1
ATOM 872 C CA . GLU A 1 116 ? 10.812 -10.242 -20.578 1 98.5 116 GLU A CA 1
ATOM 873 C C . GLU A 1 116 ? 11.352 -9.195 -19.609 1 98.5 116 GLU A C 1
ATOM 875 O O . GLU A 1 116 ? 10.594 -8.359 -19.109 1 98.5 116 GLU A O 1
ATOM 880 N N . GLY A 1 117 ? 12.641 -9.336 -19.219 1 97.75 117 GLY A N 1
ATOM 881 C CA . GLY A 1 117 ? 13.328 -8.383 -18.359 1 97.75 117 GLY A CA 1
ATOM 882 C C . GLY A 1 117 ? 14.766 -8.133 -18.781 1 97.75 117 GLY A C 1
ATOM 883 O O . GLY A 1 117 ? 15.281 -8.781 -19.688 1 97.75 117 GLY A O 1
ATOM 884 N N . ASP A 1 118 ? 15.344 -7.152 -18.094 1 97.31 118 ASP A N 1
ATOM 885 C CA . ASP A 1 118 ? 16.75 -6.852 -18.312 1 97.31 118 ASP A CA 1
ATOM 886 C C . ASP A 1 118 ? 17.641 -7.664 -17.359 1 97.31 118 ASP A C 1
ATOM 888 O O . ASP A 1 118 ? 18.844 -7.785 -17.578 1 97.31 118 ASP A O 1
ATOM 892 N N . ASP A 1 119 ? 17.141 -8.148 -16.344 1 97.38 119 ASP A N 1
ATOM 893 C CA . ASP A 1 119 ? 17.734 -9.008 -15.336 1 97.38 119 ASP A CA 1
ATOM 894 C C . ASP A 1 119 ? 16.688 -9.891 -14.672 1 97.38 119 ASP A C 1
ATOM 896 O O . ASP A 1 119 ? 15.516 -9.852 -15.039 1 97.38 119 ASP A O 1
ATOM 900 N N . LEU A 1 120 ? 17.125 -10.695 -13.742 1 97.56 120 LEU A N 1
ATOM 901 C CA . LEU A 1 120 ? 16.25 -11.688 -13.141 1 97.56 120 LEU A CA 1
ATOM 902 C C . LEU A 1 120 ? 15.133 -11.008 -12.344 1 97.56 120 LEU A C 1
ATOM 904 O O . LEU A 1 120 ? 13.984 -11.461 -12.352 1 97.56 120 LEU A O 1
ATOM 908 N N . LEU A 1 121 ? 15.383 -9.891 -11.703 1 97.75 121 LEU A N 1
ATOM 909 C CA . LEU A 1 121 ? 14.398 -9.188 -10.891 1 97.75 121 LEU A CA 1
ATOM 910 C C . LEU A 1 121 ? 13.32 -8.547 -11.773 1 97.75 121 LEU A C 1
ATOM 912 O O . LEU A 1 121 ? 12.133 -8.664 -11.484 1 97.75 121 LEU A O 1
ATOM 916 N N . SER A 1 122 ? 13.812 -7.895 -12.789 1 98.06 122 SER A N 1
ATOM 917 C CA . SER A 1 122 ? 12.82 -7.293 -13.68 1 98.06 122 SER A CA 1
ATOM 918 C C . SER A 1 122 ? 12.016 -8.359 -14.414 1 98.06 122 SER A C 1
ATOM 920 O O . SER A 1 122 ? 10.836 -8.156 -14.711 1 98.06 122 SER A O 1
ATOM 922 N N . LEU A 1 123 ? 12.648 -9.508 -14.68 1 98.69 123 LEU A N 1
ATOM 923 C CA . LEU A 1 123 ? 11.906 -10.617 -15.273 1 98.69 123 LEU A CA 1
ATOM 924 C C . LEU A 1 123 ? 10.797 -11.086 -14.336 1 98.69 123 LEU A C 1
ATOM 926 O O . LEU A 1 123 ? 9.648 -11.258 -14.766 1 98.69 123 LEU A O 1
ATOM 930 N N . LEU A 1 124 ? 11.141 -11.258 -13.039 1 98.81 124 LEU A N 1
ATOM 931 C CA . LEU A 1 124 ? 10.164 -11.664 -12.039 1 98.81 124 LEU A CA 1
ATOM 932 C C . LEU A 1 124 ? 9.031 -10.656 -11.945 1 98.81 124 LEU A C 1
ATOM 934 O O . LEU A 1 124 ? 7.855 -11.031 -11.922 1 98.81 124 LEU A O 1
ATOM 938 N N . PHE A 1 125 ? 9.336 -9.406 -11.992 1 98.62 125 PHE A N 1
ATOM 939 C CA . PHE A 1 125 ? 8.352 -8.336 -11.898 1 98.62 125 PHE A CA 1
ATOM 940 C C . PHE A 1 125 ? 7.367 -8.398 -13.055 1 98.62 125 PHE A C 1
ATOM 942 O O . PHE A 1 125 ? 6.152 -8.445 -12.844 1 98.62 125 PHE A O 1
ATOM 949 N N . HIS A 1 126 ? 7.867 -8.445 -14.242 1 98.56 126 HIS A N 1
ATOM 950 C CA . HIS A 1 126 ? 7.02 -8.438 -15.422 1 98.56 126 HIS A CA 1
ATOM 951 C C . HIS A 1 126 ? 6.199 -9.719 -15.531 1 98.56 126 HIS A C 1
ATOM 953 O O . HIS A 1 126 ? 5.059 -9.695 -15.984 1 98.56 126 HIS A O 1
ATOM 959 N N . TYR A 1 127 ? 6.812 -10.844 -15.094 1 98.69 127 TYR A N 1
ATOM 960 C CA . TYR A 1 127 ? 6.156 -12.141 -15.062 1 98.69 127 TYR A CA 1
ATOM 961 C C . TYR A 1 127 ? 4.914 -12.102 -14.18 1 98.69 127 TYR A C 1
ATOM 963 O O . TYR A 1 127 ? 3.816 -12.438 -14.625 1 98.69 127 TYR A O 1
ATOM 971 N N . LEU A 1 128 ? 5.07 -11.57 -12.977 1 98.69 128 LEU A N 1
ATOM 972 C CA . LEU A 1 128 ? 3.951 -11.492 -12.047 1 98.69 128 LEU A CA 1
ATOM 973 C C . LEU A 1 128 ? 2.961 -10.414 -12.484 1 98.69 128 LEU A C 1
ATOM 975 O O . LEU A 1 128 ? 1.749 -10.586 -12.344 1 98.69 128 LEU A O 1
ATOM 979 N N . ASP A 1 129 ? 3.494 -9.344 -13.047 1 98.06 129 ASP A N 1
ATOM 980 C CA . ASP A 1 129 ? 2.652 -8.25 -13.523 1 98.06 129 ASP A CA 1
ATOM 981 C C . ASP A 1 129 ? 1.731 -8.719 -14.648 1 98.06 129 ASP A C 1
ATOM 983 O O . ASP A 1 129 ? 0.567 -8.32 -14.711 1 98.06 129 ASP A O 1
ATOM 987 N N . GLU A 1 130 ? 2.205 -9.547 -15.508 1 97.88 130 GLU A N 1
ATOM 988 C CA . GLU A 1 130 ? 1.388 -10.094 -16.578 1 97.88 130 GLU A CA 1
ATOM 989 C C . GLU A 1 130 ? 0.248 -10.945 -16.031 1 97.88 130 GLU A C 1
ATOM 991 O O . GLU A 1 130 ? -0.887 -10.859 -16.516 1 97.88 130 GLU A O 1
ATOM 996 N N . PHE A 1 131 ? 0.575 -11.742 -15.031 1 97.75 131 PHE A N 1
ATOM 997 C CA . PHE A 1 131 ? -0.46 -12.562 -14.422 1 97.75 131 PHE A CA 1
ATOM 998 C C . PHE A 1 131 ? -1.483 -11.703 -13.695 1 97.75 131 PHE A C 1
ATOM 1000 O O . PHE A 1 131 ? -2.682 -11.984 -13.727 1 97.75 131 PHE A O 1
ATOM 1007 N N . LEU A 1 132 ? -1.015 -10.68 -13.031 1 97.69 132 LEU A N 1
ATOM 1008 C CA . LEU A 1 132 ? -1.946 -9.766 -12.375 1 97.69 132 LEU A CA 1
ATOM 1009 C C . LEU A 1 132 ? -2.861 -9.102 -13.398 1 97.69 132 LEU A C 1
ATOM 1011 O O . LEU A 1 132 ? -4.062 -8.953 -13.156 1 97.69 132 LEU A O 1
ATOM 1015 N N . PHE A 1 133 ? -2.303 -8.789 -14.547 1 96.81 133 PHE A N 1
ATOM 1016 C CA . PHE A 1 133 ? -3.068 -8.172 -15.625 1 96.81 133 PHE A CA 1
ATOM 1017 C C . PHE A 1 133 ? -4.152 -9.117 -16.125 1 96.81 133 PHE A C 1
ATOM 1019 O O . PHE A 1 133 ? -5.297 -8.703 -16.328 1 96.81 133 PHE A O 1
ATOM 1026 N N . VAL A 1 134 ? -3.781 -10.344 -16.312 1 94.94 134 VAL A N 1
ATOM 1027 C CA . VAL A 1 134 ? -4.703 -11.367 -16.781 1 94.94 134 VAL A CA 1
ATOM 1028 C C . VAL A 1 134 ? -5.887 -11.484 -15.82 1 94.94 134 VAL A C 1
ATOM 1030 O O . VAL A 1 134 ? -7.035 -11.602 -16.25 1 94.94 134 VAL A O 1
ATOM 1033 N N . PHE A 1 135 ? -5.648 -11.438 -14.562 1 92.62 135 PHE A N 1
ATOM 1034 C CA . PHE A 1 135 ? -6.715 -11.5 -13.562 1 92.62 135 PHE A CA 1
ATOM 1035 C C . PHE A 1 135 ? -7.547 -10.227 -13.578 1 92.62 135 PHE A C 1
ATOM 1037 O O . PHE A 1 135 ? -8.758 -10.266 -13.367 1 92.62 135 PHE A O 1
ATOM 1044 N N . SER A 1 136 ? -6.938 -9.125 -13.727 1 88.75 136 SER A N 1
ATOM 1045 C CA . SER A 1 136 ? -7.594 -7.828 -13.578 1 88.75 136 SER A CA 1
ATOM 1046 C C . SER A 1 136 ? -8.359 -7.445 -14.836 1 88.75 136 SER A C 1
ATOM 1048 O O . SER A 1 136 ? -9.07 -6.438 -14.852 1 88.75 136 SER A O 1
ATOM 1050 N N . ALA A 1 137 ? -8.188 -8.211 -15.891 1 87.75 137 ALA A N 1
ATOM 1051 C CA . ALA A 1 137 ? -8.859 -7.938 -17.156 1 87.75 137 ALA A CA 1
ATOM 1052 C C . ALA A 1 137 ? -9.859 -9.039 -17.5 1 87.75 137 ALA A C 1
ATOM 1054 O O . ALA A 1 137 ? -9.703 -10.18 -17.062 1 87.75 137 ALA A O 1
ATOM 1055 N N . ASP A 1 138 ? -10.883 -8.602 -18.281 1 87.06 138 ASP A N 1
ATOM 1056 C CA . ASP A 1 138 ? -11.836 -9.602 -18.766 1 87.06 138 ASP A CA 1
ATOM 1057 C C . ASP A 1 138 ? -11.117 -10.805 -19.375 1 87.06 138 ASP A C 1
ATOM 1059 O O . ASP A 1 138 ? -10.195 -10.641 -20.172 1 87.06 138 ASP A O 1
ATOM 1063 N N . PRO A 1 139 ? -11.469 -11.977 -18.812 1 91.44 139 PRO A N 1
ATOM 1064 C CA . PRO A 1 139 ? -12.609 -12.445 -18.031 1 91.44 139 PRO A CA 1
ATOM 1065 C C . PRO A 1 139 ? -12.258 -12.68 -16.562 1 91.44 139 PRO A C 1
ATOM 1067 O O . PRO A 1 139 ? -12.906 -13.492 -15.898 1 91.44 139 PRO A O 1
ATOM 1070 N N . PHE A 1 140 ? -11.195 -12.242 -16.016 1 93.94 140 PHE A N 1
ATOM 1071 C CA . PHE A 1 140 ? -10.773 -12.398 -14.625 1 93.94 140 PHE A CA 1
ATOM 1072 C C . PHE A 1 140 ? -10.328 -13.828 -14.352 1 93.94 140 PHE A C 1
ATOM 1074 O O . PHE A 1 140 ? -10.797 -14.461 -13.398 1 93.94 140 PHE A O 1
ATOM 1081 N N . PHE A 1 141 ? -9.391 -14.203 -15.203 1 96.62 141 PHE A N 1
ATOM 1082 C CA . PHE A 1 141 ? -8.859 -15.562 -15.164 1 96.62 141 PHE A CA 1
ATOM 1083 C C . PHE A 1 141 ? -8.047 -15.789 -13.898 1 96.62 141 PHE A C 1
ATOM 1085 O O . PHE A 1 141 ? -7.242 -14.938 -13.508 1 96.62 141 PHE A O 1
ATOM 1092 N N . ILE A 1 142 ? -8.289 -16.906 -13.234 1 97.19 142 ILE A N 1
ATOM 1093 C CA . ILE A 1 142 ? -7.504 -17.328 -12.078 1 97.19 142 ILE A CA 1
ATOM 1094 C C . ILE A 1 142 ? -6.961 -18.734 -12.312 1 97.19 142 ILE A C 1
ATOM 1096 O O . ILE A 1 142 ? -7.715 -19.656 -12.641 1 97.19 142 ILE A O 1
ATOM 1100 N N . PRO A 1 143 ? -5.691 -18.953 -12.188 1 97.44 143 PRO A N 1
ATOM 1101 C CA . PRO A 1 143 ? -5.105 -20.281 -12.383 1 97.44 143 PRO A CA 1
ATOM 1102 C C . PRO A 1 143 ? -5.125 -21.125 -11.109 1 97.44 143 PRO A C 1
ATOM 1104 O O . PRO A 1 143 ? -4.941 -20.594 -10.008 1 97.44 143 PRO A O 1
ATOM 1107 N N . ARG A 1 144 ? -5.328 -22.391 -11.25 1 96.19 144 ARG A N 1
ATOM 1108 C CA . ARG A 1 144 ? -5.094 -23.406 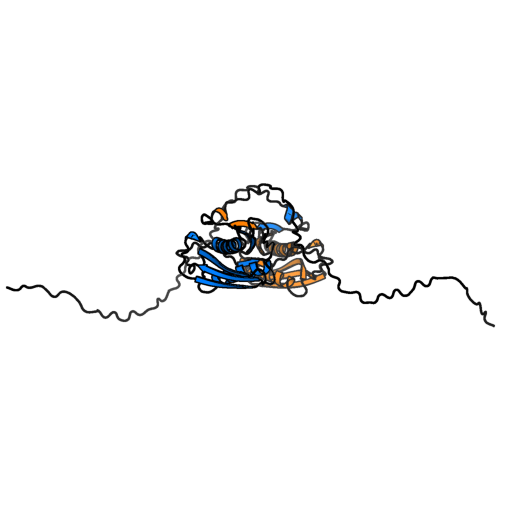-10.219 1 96.19 144 ARG A CA 1
ATOM 1109 C C . ARG A 1 144 ? -3.629 -23.812 -10.188 1 96.19 144 ARG A C 1
ATOM 1111 O O . ARG A 1 144 ? -3.096 -24.156 -9.125 1 96.19 144 ARG A O 1
ATOM 1118 N N . GLU A 1 145 ? -3.043 -23.812 -11.422 1 96.75 145 GLU A N 1
ATOM 1119 C CA . GLU A 1 145 ? -1.654 -24.219 -11.625 1 96.75 145 GLU A CA 1
ATOM 1120 C C . GLU A 1 145 ? -0.973 -23.359 -12.672 1 96.75 145 GLU A C 1
ATOM 1122 O O . GLU A 1 145 ? -1.611 -22.922 -13.633 1 96.75 145 GLU A O 1
ATOM 1127 N N . VAL A 1 146 ? 0.251 -23.141 -12.391 1 98.19 146 VAL A N 1
ATOM 1128 C CA . VAL A 1 146 ? 1.067 -22.422 -13.367 1 98.19 146 VAL A CA 1
ATOM 1129 C C . VAL A 1 146 ? 2.266 -23.281 -13.766 1 98.19 146 VAL A C 1
ATOM 1131 O O . VAL A 1 146 ? 2.938 -23.859 -12.906 1 98.19 146 VAL A O 1
ATOM 1134 N N . THR A 1 147 ? 2.475 -23.406 -15.039 1 98.5 147 THR A N 1
ATOM 1135 C CA . THR A 1 147 ? 3.625 -24.141 -15.562 1 98.5 147 THR A CA 1
ATOM 1136 C C . THR A 1 147 ? 4.441 -23.25 -16.5 1 98.5 147 THR A C 1
ATOM 1138 O O . THR A 1 147 ? 3.883 -22.562 -17.359 1 98.5 147 THR A O 1
ATOM 1141 N N . ILE A 1 148 ? 5.707 -23.312 -16.297 1 98.75 148 ILE A N 1
ATOM 1142 C CA . ILE A 1 148 ? 6.586 -22.531 -17.172 1 98.75 148 ILE A CA 1
ATOM 1143 C C . ILE A 1 148 ? 7.086 -23.406 -18.312 1 98.75 148 ILE A C 1
ATOM 1145 O O . ILE A 1 148 ? 7.727 -24.438 -18.078 1 98.75 148 ILE A O 1
ATOM 1149 N N . GLU A 1 149 ? 6.812 -22.969 -19.516 1 98.5 149 GLU A N 1
ATOM 1150 C CA . GLU A 1 149 ? 7.207 -23.703 -20.719 1 98.5 149 GLU A CA 1
ATOM 1151 C C . GLU A 1 149 ? 8.602 -23.297 -21.188 1 98.5 149 GLU A C 1
ATOM 1153 O O . GLU A 1 149 ? 9.375 -24.141 -21.656 1 98.5 149 GLU A O 1
ATOM 1158 N N . GLU A 1 150 ? 8.875 -22.031 -21.141 1 98.44 150 GLU A N 1
ATOM 1159 C CA . GLU A 1 150 ? 10.172 -21.484 -21.5 1 98.44 150 GLU A CA 1
ATOM 1160 C C . GLU A 1 150 ? 10.727 -20.594 -20.391 1 98.44 150 GLU A C 1
ATOM 1162 O O . GLU A 1 150 ? 10.016 -19.719 -19.875 1 98.44 150 GLU A O 1
ATOM 1167 N N . PHE A 1 151 ? 11.945 -20.828 -19.984 1 98.62 151 PHE A N 1
ATOM 1168 C CA . PHE A 1 151 ? 12.641 -20.062 -18.969 1 98.62 151 PHE A CA 1
ATOM 1169 C C . PHE A 1 151 ? 14.078 -19.781 -19.375 1 98.62 151 PHE A C 1
ATOM 1171 O O . PHE A 1 151 ? 14.984 -20.547 -19.062 1 98.62 151 PHE A O 1
ATOM 1178 N N . ASP A 1 152 ? 14.281 -18.672 -20.125 1 98.31 152 ASP A N 1
ATOM 1179 C CA . ASP A 1 152 ? 15.578 -18.281 -20.656 1 98.31 152 ASP A CA 1
ATOM 1180 C C . ASP A 1 152 ? 16.297 -17.328 -19.719 1 98.31 152 ASP A C 1
ATOM 1182 O O . ASP A 1 152 ? 16.016 -16.125 -19.703 1 98.31 152 ASP A O 1
ATOM 1186 N N . LEU A 1 153 ? 17.234 -17.75 -18.969 1 96.81 153 LEU A N 1
ATOM 1187 C CA . LEU A 1 153 ? 17.922 -16.969 -17.938 1 96.81 153 LEU A CA 1
ATOM 1188 C C . LEU A 1 153 ? 19.094 -16.188 -18.547 1 96.81 153 LEU A C 1
ATOM 1190 O O . LEU A 1 153 ? 19.734 -15.391 -17.859 1 96.81 153 LEU A O 1
ATOM 1194 N N . VAL A 1 154 ? 19.344 -16.469 -19.781 1 96.94 154 VAL A N 1
ATOM 1195 C CA . VAL A 1 154 ? 20.391 -15.727 -20.469 1 96.94 154 VAL A CA 1
ATOM 1196 C C . VAL A 1 154 ? 19.812 -14.445 -21.078 1 96.94 154 VAL A C 1
ATOM 1198 O O . VAL A 1 154 ? 20.359 -13.359 -20.891 1 96.94 154 VAL A O 1
ATOM 1201 N N . ASN A 1 155 ? 18.672 -14.578 -21.703 1 97.75 155 ASN A N 1
ATOM 1202 C CA . ASN A 1 155 ? 18.031 -13.43 -22.328 1 97.75 155 ASN A CA 1
ATOM 1203 C C . ASN A 1 155 ? 16.891 -12.883 -21.484 1 97.75 155 ASN A C 1
ATOM 1205 O O . ASN A 1 155 ? 16.266 -11.891 -21.844 1 97.75 155 ASN A O 1
ATOM 1209 N N . PHE A 1 156 ? 16.547 -13.547 -20.438 1 98.25 156 PHE A N 1
ATOM 1210 C CA . PHE A 1 156 ? 15.539 -13.156 -19.453 1 98.25 156 PHE A CA 1
ATOM 1211 C C . PHE A 1 156 ? 14.164 -13.062 -20.109 1 98.25 156 PHE A C 1
ATOM 1213 O O . PHE A 1 156 ? 13.531 -12.008 -20.078 1 98.25 156 PHE A O 1
ATOM 1220 N N . LYS A 1 157 ? 13.82 -14.227 -20.547 1 98.69 157 LYS A N 1
ATOM 1221 C CA . LYS A 1 157 ? 12.5 -14.414 -21.141 1 98.69 157 LYS A CA 1
ATOM 1222 C C . LYS A 1 157 ? 11.766 -15.594 -20.5 1 98.69 157 LYS A C 1
ATOM 1224 O O . LYS A 1 157 ? 12.375 -16.625 -20.203 1 98.69 157 LYS A O 1
ATOM 1229 N N . ILE A 1 158 ? 10.469 -15.422 -20.344 1 98.75 158 ILE A N 1
ATOM 1230 C CA . ILE A 1 158 ? 9.68 -16.5 -19.75 1 98.75 158 ILE A CA 1
ATOM 1231 C C . ILE A 1 158 ? 8.359 -16.641 -20.516 1 98.75 158 ILE A C 1
ATOM 1233 O O . ILE A 1 158 ? 7.766 -15.648 -20.922 1 98.75 158 ILE A O 1
ATOM 1237 N N . LYS A 1 159 ? 8.016 -17.797 -20.781 1 98.81 159 LYS A N 1
ATOM 1238 C CA . LYS A 1 159 ? 6.688 -18.172 -21.25 1 98.81 159 LYS A CA 1
ATOM 1239 C C . LYS A 1 159 ? 6.027 -19.172 -20.297 1 98.81 159 LYS A C 1
ATOM 1241 O O . LYS A 1 159 ? 6.57 -20.25 -20.047 1 98.81 159 LYS A O 1
ATOM 1246 N N . ALA A 1 160 ? 4.883 -18.828 -19.781 1 98.75 160 ALA A N 1
ATOM 1247 C CA . ALA A 1 160 ? 4.207 -19.656 -18.797 1 98.75 160 ALA A CA 1
ATOM 1248 C C . ALA A 1 160 ? 2.738 -19.859 -19.156 1 98.75 160 ALA A C 1
ATOM 1250 O O . ALA A 1 160 ? 2.148 -19.031 -19.859 1 98.75 160 ALA A O 1
ATOM 1251 N N . ILE A 1 161 ? 2.197 -20.906 -18.656 1 98.62 161 ILE A N 1
ATOM 1252 C CA . ILE A 1 161 ? 0.796 -21.234 -18.891 1 98.62 161 ILE A CA 1
ATOM 1253 C C . ILE A 1 161 ? 0.071 -21.375 -17.562 1 98.62 161 ILE A C 1
ATOM 1255 O O . ILE A 1 161 ? 0.516 -22.125 -16.688 1 98.62 161 ILE A O 1
ATOM 1259 N N . GLY A 1 162 ? -0.952 -20.641 -17.422 1 98.19 162 GLY A N 1
ATOM 1260 C CA . GLY A 1 162 ? -1.885 -20.859 -16.328 1 98.19 162 GLY A CA 1
ATOM 1261 C C . GLY A 1 162 ? -3.035 -21.781 -16.688 1 98.19 162 GLY A C 1
ATOM 1262 O O . GLY A 1 162 ? -3.643 -21.625 -17.75 1 98.19 162 GLY A O 1
ATOM 1263 N N . HIS A 1 163 ? -3.268 -22.719 -15.867 1 98.25 163 HIS A N 1
ATOM 1264 C CA . HIS A 1 163 ? -4.418 -23.609 -15.984 1 98.25 163 HIS A CA 1
ATOM 1265 C C . HIS A 1 163 ? -5.469 -23.297 -14.922 1 98.25 163 HIS A C 1
ATOM 1267 O O . HIS A 1 163 ? -5.215 -23.438 -13.727 1 98.25 163 HIS A O 1
ATOM 1273 N N . GLY A 1 164 ? -6.637 -22.828 -15.391 1 98 164 GLY A N 1
ATOM 1274 C CA . GLY A 1 164 ? -7.625 -22.406 -14.414 1 98 164 GLY A CA 1
ATOM 1275 C C . GLY A 1 164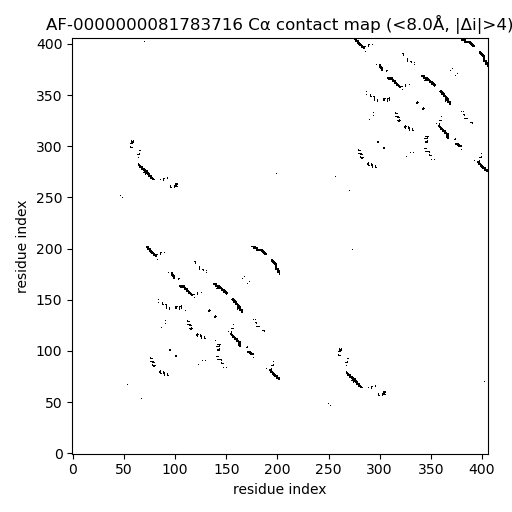 ? -8.977 -22.094 -15.031 1 98 164 GLY A C 1
ATOM 1276 O O . GLY A 1 164 ? -9.438 -22.797 -15.93 1 98 164 GLY A O 1
ATOM 1277 N N . GLU A 1 165 ? -9.617 -21.094 -14.414 1 98.12 165 GLU A N 1
ATOM 1278 C CA . GLU A 1 165 ? -10.953 -20.703 -14.859 1 98.12 165 GLU A CA 1
ATOM 1279 C C . GLU A 1 165 ? -11.25 -19.25 -14.5 1 98.12 165 GLU A C 1
ATOM 1281 O O . GLU A 1 165 ? -10.43 -18.578 -13.867 1 98.12 165 GLU A O 1
ATOM 1286 N N . THR A 1 166 ? -12.406 -18.797 -15.055 1 96.81 166 THR A N 1
ATOM 1287 C CA . THR A 1 166 ? -12.859 -17.438 -14.766 1 96.81 166 THR A CA 1
ATOM 1288 C C . THR A 1 166 ? -13.312 -17.312 -13.32 1 96.81 166 THR A C 1
ATOM 1290 O O . THR A 1 166 ? -14.008 -18.188 -12.805 1 96.81 166 THR A O 1
ATOM 1293 N N . PHE A 1 167 ? -12.922 -16.25 -12.695 1 95.62 167 PHE A N 1
ATOM 1294 C CA . PHE A 1 167 ? -13.32 -15.984 -11.32 1 95.62 167 PHE A CA 1
ATOM 1295 C C . PHE A 1 167 ? -14.828 -15.82 -11.211 1 95.62 167 PHE A C 1
ATOM 1297 O O . PHE A 1 167 ? -15.438 -15.07 -11.977 1 95.62 167 PHE A O 1
ATOM 1304 N N . ASP A 1 168 ? -15.312 -16.562 -10.336 1 93.88 168 ASP A N 1
ATOM 1305 C CA . ASP A 1 168 ? -16.75 -16.594 -10.078 1 93.88 168 ASP A CA 1
ATOM 1306 C C . ASP A 1 168 ? -17.031 -16.5 -8.578 1 93.88 168 ASP A C 1
ATOM 1308 O O . ASP A 1 168 ? -16.719 -17.406 -7.812 1 93.88 168 ASP A O 1
ATOM 1312 N N . LEU A 1 169 ? -17.766 -15.523 -8.234 1 91.31 169 LEU A N 1
ATOM 1313 C CA . LEU A 1 169 ? -17.984 -15.234 -6.82 1 91.31 169 LEU A CA 1
ATOM 1314 C C . LEU A 1 169 ? -18.812 -16.344 -6.168 1 91.31 169 LEU A C 1
ATOM 1316 O O . LEU A 1 169 ? -18.766 -16.531 -4.953 1 91.31 169 LEU A O 1
ATOM 1320 N N . THR A 1 170 ? -19.656 -17 -6.887 1 93.81 170 THR A N 1
ATOM 1321 C CA . THR A 1 170 ? -20.5 -18.047 -6.324 1 93.81 170 THR A CA 1
ATOM 1322 C C . THR A 1 170 ? -19.672 -19.297 -6.023 1 93.81 170 THR A C 1
ATOM 1324 O O . THR A 1 170 ? -20.047 -20.109 -5.188 1 93.81 170 THR A O 1
ATOM 1327 N N . LYS A 1 171 ? -18.531 -19.438 -6.641 1 94.75 171 LYS A N 1
ATOM 1328 C CA . LYS A 1 171 ? -17.688 -20.625 -6.531 1 94.75 171 LYS A CA 1
ATOM 1329 C C . LYS A 1 171 ? -16.391 -20.312 -5.781 1 94.75 171 LYS A C 1
ATOM 1331 O O . LYS A 1 171 ? -15.875 -21.141 -5.043 1 94.75 171 LYS A O 1
ATOM 1336 N N . HIS A 1 172 ? -15.914 -19.078 -6.043 1 94.5 172 HIS A N 1
ATOM 1337 C CA . HIS A 1 172 ? -14.609 -18.688 -5.535 1 94.5 172 HIS A CA 1
ATOM 1338 C C . HIS A 1 172 ? -14.734 -17.641 -4.438 1 94.5 172 HIS A C 1
ATOM 1340 O O . HIS A 1 172 ? -15.062 -16.484 -4.715 1 94.5 172 HIS A O 1
ATOM 1346 N N . PRO A 1 173 ? -14.445 -18.047 -3.172 1 91.75 173 PRO A N 1
ATOM 1347 C CA . PRO A 1 173 ? -14.461 -17.031 -2.113 1 91.75 173 PRO A CA 1
ATOM 1348 C C . PRO A 1 173 ? -13.516 -15.867 -2.4 1 91.75 173 PRO A C 1
ATOM 1350 O O . PRO A 1 173 ? -12.391 -16.078 -2.848 1 91.75 173 PRO A O 1
ATOM 1353 N N . GLN A 1 174 ? -14.039 -14.742 -2.201 1 88.44 174 GLN A N 1
ATOM 1354 C CA . GLN A 1 174 ? -13.242 -13.547 -2.461 1 88.44 174 GLN A CA 1
ATOM 1355 C C . GLN A 1 174 ? -12.203 -13.328 -1.361 1 88.44 174 GLN A C 1
ATOM 1357 O O . GLN A 1 174 ? -12.555 -13.242 -0.182 1 88.44 174 GLN A O 1
ATOM 1362 N N . GLY A 1 175 ? -10.984 -13.367 -1.75 1 87.62 175 GLY A N 1
ATOM 1363 C CA . GLY A 1 175 ? -9.906 -12.977 -0.858 1 87.62 175 GLY A CA 1
ATOM 1364 C C . GLY A 1 175 ? -9.617 -11.492 -0.886 1 87.62 175 GLY A C 1
ATOM 1365 O O . GLY A 1 175 ? -10.531 -10.672 -0.798 1 87.62 175 GLY A O 1
ATOM 1366 N N . THR A 1 176 ? -8.336 -11.188 -0.857 1 85.44 176 THR A N 1
ATOM 1367 C CA . THR A 1 176 ? -7.914 -9.797 -0.899 1 85.44 176 THR A CA 1
ATOM 1368 C C . THR A 1 176 ? -7.391 -9.43 -2.285 1 85.44 176 THR A C 1
ATOM 1370 O O . THR A 1 176 ? -6.656 -10.203 -2.9 1 85.44 176 THR A O 1
ATOM 1373 N N . GLU A 1 177 ? -7.766 -8.273 -2.682 1 88 177 GLU A N 1
ATOM 1374 C CA . GLU A 1 177 ? -7.316 -7.801 -3.988 1 88 177 GLU A CA 1
ATOM 1375 C C . GLU A 1 177 ? -5.832 -7.445 -3.963 1 88 177 GLU A C 1
ATOM 1377 O O . GLU A 1 177 ? -5.371 -6.75 -3.059 1 88 177 GLU A O 1
ATOM 1382 N N . VAL A 1 178 ? -5.148 -7.988 -4.887 1 91.25 178 VAL A N 1
ATOM 1383 C CA . VAL A 1 178 ? -3.775 -7.574 -5.152 1 91.25 178 VAL A CA 1
ATOM 1384 C C . VAL A 1 178 ? -3.764 -6.445 -6.18 1 91.25 178 VAL A C 1
ATOM 1386 O O . VAL A 1 178 ? -4.25 -6.609 -7.301 1 91.25 178 VAL A O 1
ATOM 1389 N N . LYS A 1 179 ? -3.193 -5.328 -5.801 1 87.69 179 LYS A N 1
ATOM 1390 C CA . LYS A 1 179 ? -3.262 -4.141 -6.648 1 87.69 179 LYS A CA 1
ATOM 1391 C C . LYS A 1 179 ? -2.014 -4.012 -7.516 1 87.69 179 LYS A C 1
ATOM 1393 O O . LYS A 1 179 ? -2.102 -3.623 -8.68 1 87.69 179 LYS A O 1
ATOM 1398 N N . ALA A 1 180 ? -0.858 -4.426 -6.902 1 91.69 180 ALA A N 1
ATOM 1399 C CA . ALA A 1 180 ? 0.387 -4.199 -7.633 1 91.69 180 ALA A CA 1
ATOM 1400 C C . ALA A 1 180 ? 1.496 -5.113 -7.125 1 91.69 180 ALA A C 1
ATOM 1402 O O . ALA A 1 180 ? 1.437 -5.602 -5.992 1 91.69 180 ALA A O 1
ATOM 1403 N N . ILE A 1 181 ? 2.414 -5.348 -8.031 1 95.38 181 ILE A N 1
ATOM 1404 C CA . ILE A 1 181 ? 3.691 -5.953 -7.668 1 95.38 181 ILE A CA 1
ATOM 1405 C C . ILE A 1 181 ? 4.707 -4.859 -7.344 1 95.38 181 ILE A C 1
ATOM 1407 O O . ILE A 1 181 ? 4.801 -3.857 -8.062 1 95.38 181 ILE A O 1
ATOM 1411 N N . THR A 1 182 ? 5.457 -4.988 -6.238 1 89.88 182 THR A N 1
ATOM 1412 C CA . THR A 1 182 ? 6.418 -3.943 -5.906 1 89.88 182 THR A CA 1
ATOM 1413 C C . THR A 1 182 ? 7.848 -4.461 -6.047 1 89.88 182 THR A C 1
ATOM 1415 O O . THR A 1 182 ? 8.109 -5.645 -5.824 1 89.88 182 THR A O 1
ATOM 1418 N N . TYR A 1 183 ? 8.703 -3.57 -6.324 1 92.06 183 TYR A N 1
ATOM 1419 C CA . TYR A 1 183 ? 10.133 -3.871 -6.383 1 92.06 183 TYR A CA 1
ATOM 1420 C C . TYR A 1 183 ? 10.75 -3.842 -4.992 1 92.06 183 TYR A C 1
ATOM 1422 O O . TYR A 1 183 ? 11.852 -4.359 -4.789 1 92.06 183 TYR A O 1
ATOM 1430 N N . SER A 1 184 ? 9.953 -3.293 -4.141 1 85.12 184 SER A N 1
ATOM 1431 C CA . SER A 1 184 ? 10.5 -3.107 -2.803 1 85.12 184 SER A CA 1
ATOM 1432 C C . SER A 1 184 ? 10.852 -4.445 -2.156 1 85.12 184 SER A C 1
ATOM 1434 O O . SER A 1 184 ? 9.992 -5.316 -2.016 1 85.12 184 SER A O 1
ATOM 1436 N N . ASN A 1 185 ? 12.156 -4.645 -1.833 1 87.88 185 ASN A N 1
ATOM 1437 C CA . ASN A 1 185 ? 12.656 -5.824 -1.133 1 87.88 185 ASN A CA 1
ATOM 1438 C C . ASN A 1 185 ? 12.438 -7.094 -1.951 1 87.88 185 ASN A C 1
ATOM 1440 O O . ASN A 1 185 ? 12.312 -8.188 -1.391 1 87.88 185 ASN A O 1
ATOM 1444 N N . MET A 1 186 ? 12.305 -6.977 -3.246 1 95.62 186 MET A N 1
ATOM 1445 C CA . MET A 1 186 ? 12.219 -8.164 -4.09 1 95.62 186 MET A CA 1
ATOM 1446 C C . MET A 1 186 ? 13.555 -8.914 -4.117 1 95.62 186 MET A C 1
ATOM 1448 O O . MET A 1 186 ? 14.609 -8.297 -4.289 1 95.62 186 MET A O 1
ATOM 1452 N N . GLN A 1 187 ? 13.398 -10.242 -3.857 1 96.69 187 GLN A N 1
ATOM 1453 C CA . GLN A 1 187 ? 14.609 -11.055 -3.799 1 96.69 187 GLN A CA 1
ATOM 1454 C C . GLN A 1 187 ? 14.43 -12.367 -4.547 1 96.69 187 GLN A C 1
ATOM 1456 O O . GLN A 1 187 ? 13.367 -12.992 -4.465 1 96.69 187 GLN A O 1
ATOM 1461 N N . VAL A 1 188 ? 15.516 -12.781 -5.281 1 98.12 188 VAL A N 1
ATOM 1462 C CA . VAL A 1 188 ? 15.633 -14.109 -5.863 1 98.12 188 VAL A CA 1
ATOM 1463 C C . VAL A 1 188 ? 16.953 -14.75 -5.426 1 98.12 188 VAL A C 1
ATOM 1465 O O . VAL A 1 188 ? 18.031 -14.289 -5.812 1 98.12 188 VAL A O 1
ATOM 1468 N N . HIS A 1 189 ? 16.828 -15.742 -4.594 1 97.31 189 HIS A N 1
ATOM 1469 C CA . HIS A 1 189 ? 18 -16.5 -4.168 1 97.31 189 HIS A CA 1
ATOM 1470 C C . HIS A 1 189 ? 18.219 -17.719 -5.047 1 97.31 189 HIS A C 1
ATOM 1472 O O . HIS A 1 189 ? 18.078 -18.859 -4.578 1 97.31 189 HIS A O 1
ATOM 1478 N N . LYS A 1 190 ? 18.766 -17.484 -6.23 1 95.44 190 LYS A N 1
ATOM 1479 C CA . LYS A 1 190 ? 18.859 -18.531 -7.242 1 95.44 190 LYS A CA 1
ATOM 1480 C C . LYS A 1 190 ? 19.922 -19.562 -6.867 1 95.44 190 LYS A C 1
ATOM 1482 O O . LYS A 1 190 ? 19.828 -20.734 -7.277 1 95.44 190 LYS A O 1
ATOM 1487 N N . ASP A 1 191 ? 20.906 -19.234 -6.035 1 94.44 191 ASP A N 1
ATOM 1488 C CA . ASP A 1 191 ? 22.031 -20.125 -5.734 1 94.44 191 ASP A CA 1
ATOM 1489 C C . ASP A 1 191 ? 21.75 -20.953 -4.48 1 94.44 191 ASP A C 1
ATOM 1491 O O . ASP A 1 191 ? 22.5 -21.875 -4.168 1 94.44 191 ASP A O 1
ATOM 1495 N N . LYS A 1 192 ? 20.703 -20.531 -3.787 1 95.31 192 LYS A N 1
ATOM 1496 C CA . LYS A 1 192 ? 20.297 -21.359 -2.656 1 95.31 192 LYS A CA 1
ATOM 1497 C C . LYS A 1 192 ? 19.625 -22.641 -3.131 1 95.31 192 LYS A C 1
ATOM 1499 O O . LYS A 1 192 ? 18.984 -22.656 -4.184 1 95.31 192 LYS A O 1
ATOM 1504 N N . ASP A 1 193 ? 19.688 -23.688 -2.324 1 97.12 193 ASP A N 1
ATOM 1505 C CA . ASP A 1 193 ? 19.094 -24.984 -2.678 1 97.12 193 ASP A CA 1
ATOM 1506 C C . ASP A 1 193 ? 17.594 -24.859 -2.859 1 97.12 193 ASP A C 1
ATOM 1508 O O . ASP A 1 193 ? 17 -25.547 -3.693 1 97.12 193 ASP A O 1
ATOM 1512 N N . THR A 1 194 ? 17.016 -23.969 -2.139 1 97.38 194 THR A N 1
ATOM 1513 C CA . THR A 1 194 ? 15.555 -23.859 -2.158 1 97.38 194 THR A CA 1
ATOM 1514 C C . THR A 1 194 ? 15.117 -22.781 -3.154 1 97.38 194 THR A C 1
ATOM 1516 O O . THR A 1 194 ? 13.922 -22.594 -3.379 1 97.38 194 THR A O 1
ATOM 1519 N N . HIS A 1 195 ? 16.078 -22.047 -3.727 1 98.19 195 HIS A N 1
ATOM 1520 C CA . HIS A 1 195 ? 15.773 -21.031 -4.734 1 98.19 195 HIS A CA 1
ATOM 1521 C C . HIS A 1 195 ? 14.688 -20.078 -4.254 1 98.19 195 HIS A C 1
ATOM 1523 O O . HIS A 1 195 ? 13.711 -19.828 -4.961 1 98.19 195 HIS A O 1
ATOM 1529 N N . ASP A 1 196 ? 14.812 -19.453 -3.15 1 98.56 196 ASP A N 1
ATOM 1530 C CA . ASP A 1 196 ? 13.805 -18.641 -2.479 1 98.56 196 ASP A CA 1
ATOM 1531 C C . ASP A 1 196 ? 13.523 -17.359 -3.258 1 98.56 196 ASP A C 1
ATOM 1533 O O . ASP A 1 196 ? 14.453 -16.703 -3.729 1 98.56 196 ASP A O 1
ATOM 1537 N N . ILE A 1 197 ? 12.305 -17.062 -3.354 1 98.5 197 ILE A N 1
ATOM 1538 C CA . ILE A 1 197 ? 11.844 -15.812 -3.955 1 98.5 197 ILE A CA 1
ATOM 1539 C C . ILE A 1 197 ? 11.008 -15.031 -2.947 1 98.5 197 ILE A C 1
ATOM 1541 O O . ILE A 1 197 ? 10.164 -15.602 -2.254 1 98.5 197 ILE A O 1
ATOM 1545 N N . TYR A 1 198 ? 11.258 -13.781 -2.811 1 97.06 198 TYR A N 1
ATOM 1546 C CA . TYR A 1 198 ? 10.477 -12.875 -1.976 1 97.06 198 TYR A CA 1
ATOM 1547 C C . TYR A 1 198 ? 9.938 -11.703 -2.793 1 97.06 198 TYR A C 1
ATOM 1549 O O . TYR A 1 198 ? 10.688 -11.039 -3.51 1 97.06 198 TYR A O 1
ATOM 1557 N N . VAL A 1 199 ? 8.703 -11.5 -2.688 1 97.38 199 VAL A N 1
ATOM 1558 C CA . VAL A 1 199 ? 8.047 -10.406 -3.393 1 97.38 199 VAL A CA 1
ATOM 1559 C C . VAL A 1 199 ? 7.008 -9.75 -2.482 1 97.38 199 VAL A C 1
ATOM 1561 O O . VAL A 1 199 ? 6.195 -10.438 -1.861 1 97.38 199 VAL A O 1
ATOM 1564 N N . ILE A 1 200 ? 6.996 -8.469 -2.426 1 92.31 200 ILE A N 1
ATOM 1565 C CA . ILE A 1 200 ? 5.945 -7.734 -1.729 1 92.31 200 ILE A CA 1
ATOM 1566 C C . ILE A 1 200 ? 4.859 -7.324 -2.721 1 92.31 200 ILE A C 1
ATOM 1568 O O . ILE A 1 200 ? 5.156 -6.801 -3.797 1 92.31 200 ILE A O 1
ATOM 1572 N N . ILE A 1 201 ? 3.66 -7.648 -2.361 1 92.69 201 ILE A N 1
ATOM 1573 C CA . ILE A 1 201 ? 2.529 -7.215 -3.174 1 92.69 201 ILE A CA 1
ATOM 1574 C C . ILE A 1 201 ? 1.705 -6.188 -2.402 1 92.69 201 ILE A C 1
ATOM 1576 O O . ILE A 1 201 ? 1.598 -6.262 -1.177 1 92.69 201 ILE A O 1
ATOM 1580 N N . ASP A 1 202 ? 1.21 -5.297 -3.193 1 87.94 202 ASP A N 1
ATOM 1581 C CA . ASP A 1 202 ? 0.302 -4.289 -2.654 1 87.94 202 ASP A CA 1
ATOM 1582 C C . ASP A 1 202 ? -1.136 -4.801 -2.629 1 87.94 202 ASP A C 1
ATOM 1584 O O . ASP A 1 202 ? -1.64 -5.301 -3.639 1 87.94 202 ASP A O 1
ATOM 1588 N N . ILE A 1 203 ? -1.716 -4.777 -1.461 1 84.19 203 ILE A N 1
ATOM 1589 C CA . ILE A 1 203 ? -3.08 -5.281 -1.35 1 84.19 203 ILE A CA 1
ATOM 1590 C C . ILE A 1 203 ? -4.023 -4.141 -0.975 1 84.19 203 ILE A C 1
ATOM 1592 O O . ILE A 1 203 ? -3.604 -3.156 -0.359 1 84.19 203 ILE A O 1
ATOM 1596 N N . MET B 1 1 ? 60.969 67.125 -8.258 1 24.41 1 MET B N 1
ATOM 1597 C CA . MET B 1 1 ? 62.156 66.312 -8.5 1 24.41 1 MET B CA 1
ATOM 1598 C C . MET B 1 1 ? 62 64.938 -7.918 1 24.41 1 MET B C 1
ATOM 1600 O O . MET B 1 1 ? 62.438 64.625 -6.793 1 24.41 1 MET B O 1
ATOM 1604 N N . ALA B 1 2 ? 60.812 64.375 -8.133 1 24.95 2 ALA B N 1
ATOM 1605 C CA . ALA B 1 2 ? 59.906 63.562 -7.332 1 24.95 2 ALA B CA 1
ATOM 1606 C C . ALA B 1 2 ? 60.375 62.094 -7.234 1 24.95 2 ALA B C 1
ATOM 1608 O O . ALA B 1 2 ? 60.781 61.5 -8.234 1 24.95 2 ALA B O 1
ATOM 1609 N N . ASP B 1 3 ? 60.812 61.594 -6.035 1 21.12 3 ASP B N 1
ATOM 1610 C CA . ASP B 1 3 ? 61.656 60.562 -5.441 1 21.12 3 ASP B CA 1
ATOM 1611 C C . ASP B 1 3 ? 61.188 59.188 -5.824 1 21.12 3 ASP B C 1
ATOM 1613 O O . ASP B 1 3 ? 60 58.844 -5.684 1 21.12 3 ASP B O 1
ATOM 1617 N N . ASN B 1 4 ? 61.969 58.406 -6.625 1 21.33 4 ASN B N 1
ATOM 1618 C CA . ASN B 1 4 ? 62.062 57.281 -7.531 1 21.33 4 ASN B CA 1
ATOM 1619 C C . ASN B 1 4 ? 62.062 55.969 -6.766 1 21.33 4 ASN B C 1
ATOM 1621 O O . ASN B 1 4 ? 62.781 55.031 -7.129 1 21.33 4 ASN B O 1
ATOM 1625 N N . THR B 1 5 ? 61.688 56.156 -5.469 1 21 5 THR B N 1
ATOM 1626 C CA . THR B 1 5 ? 62.062 55.125 -4.512 1 21 5 THR B CA 1
ATOM 1627 C C . THR B 1 5 ? 61.531 53.75 -4.961 1 21 5 THR B C 1
ATOM 1629 O O . THR B 1 5 ? 60.344 53.562 -5.16 1 21 5 THR B O 1
ATOM 1632 N N . GLU B 1 6 ? 62.438 52.969 -5.492 1 20.81 6 GLU B N 1
ATOM 1633 C CA . GLU B 1 6 ? 62.562 51.75 -6.27 1 20.81 6 GLU B CA 1
ATOM 1634 C C . GLU B 1 6 ? 62.188 50.531 -5.445 1 20.81 6 GLU B C 1
ATOM 1636 O O . GLU B 1 6 ? 62.906 50.125 -4.535 1 20.81 6 GLU B O 1
ATOM 1641 N N . LYS B 1 7 ? 60.969 50.656 -4.984 1 19.64 7 LYS B N 1
ATOM 1642 C CA . LYS B 1 7 ? 60.5 49.719 -3.959 1 19.64 7 LYS B CA 1
ATOM 1643 C C . LYS B 1 7 ? 60.938 48.312 -4.293 1 19.64 7 LYS B C 1
ATOM 1645 O O . LYS B 1 7 ? 61.156 47.969 -5.461 1 19.64 7 LYS B O 1
ATOM 1650 N N . ALA B 1 8 ? 60.938 47.531 -3.256 1 18.41 8 ALA B N 1
ATOM 1651 C CA . ALA B 1 8 ? 61.594 46.375 -2.641 1 18.41 8 ALA B CA 1
ATOM 1652 C C . ALA B 1 8 ? 61.281 45.094 -3.412 1 18.41 8 ALA B C 1
ATOM 1654 O O . ALA B 1 8 ? 60.281 45 -4.105 1 18.41 8 ALA B O 1
ATOM 1655 N N . GLY B 1 9 ? 62.094 44.125 -3.283 1 16.48 9 GLY B N 1
ATOM 1656 C CA . GLY B 1 9 ? 62.875 43.031 -3.873 1 16.48 9 GLY B CA 1
ATOM 1657 C C . GLY B 1 9 ? 62.062 41.781 -4.043 1 16.48 9 GLY B C 1
ATOM 1658 O O . GLY B 1 9 ? 62.156 41.094 -5.062 1 16.48 9 GLY B O 1
ATOM 1659 N N . ILE B 1 10 ? 61.531 41.344 -2.85 1 18.98 10 ILE B N 1
ATOM 1660 C CA . ILE B 1 10 ? 61.969 40 -2.436 1 18.98 10 ILE B CA 1
ATOM 1661 C C . ILE B 1 10 ? 61.281 38.938 -3.273 1 18.98 10 ILE B C 1
ATOM 1663 O O . ILE B 1 10 ? 60.25 39.219 -3.877 1 18.98 10 ILE B O 1
ATOM 1667 N N . GLY B 1 11 ? 61.156 37.844 -2.613 1 18.03 11 GLY B N 1
ATOM 1668 C CA . GLY B 1 11 ? 61.656 36.5 -2.848 1 18.03 11 GLY B CA 1
ATOM 1669 C C . GLY B 1 11 ? 60.75 35.656 -3.727 1 18.03 11 GLY B C 1
ATOM 1670 O O . GLY B 1 11 ? 59.625 36.062 -4.023 1 18.03 11 GLY B O 1
ATOM 1671 N N . PRO B 1 12 ? 60.844 34.406 -3.469 1 17.86 12 PRO B N 1
ATOM 1672 C CA . PRO B 1 12 ? 61.062 33.25 -4.324 1 17.86 12 PRO B CA 1
ATOM 1673 C C . PRO B 1 12 ? 59.719 32.656 -4.836 1 17.86 12 PRO B C 1
ATOM 1675 O O . PRO B 1 12 ? 59.719 31.641 -5.523 1 17.86 12 PRO B O 1
ATOM 1678 N N . LYS B 1 13 ? 58.688 33.531 -4.527 1 19.47 13 LYS B N 1
ATOM 1679 C CA . LYS B 1 13 ? 57.625 32.562 -4.246 1 19.47 13 LYS B CA 1
ATOM 1680 C C . LYS B 1 13 ? 57.469 31.578 -5.398 1 19.47 13 LYS B C 1
ATOM 1682 O O . LYS B 1 13 ? 57.469 31.984 -6.566 1 19.47 13 LYS B O 1
ATOM 1687 N N . GLY B 1 14 ? 57.812 30.359 -5.16 1 18.06 14 GLY B N 1
ATOM 1688 C CA . GLY B 1 14 ? 57.969 29.109 -5.887 1 18.06 14 GLY B CA 1
ATOM 1689 C C . GLY B 1 14 ? 56.812 28.844 -6.844 1 18.06 14 GLY B C 1
ATOM 1690 O O . GLY B 1 14 ? 55.75 29.438 -6.703 1 18.06 14 GLY B O 1
ATOM 1691 N N . ASP B 1 15 ? 57.156 28.406 -7.887 1 17.64 15 ASP B N 1
ATOM 1692 C CA . ASP B 1 15 ? 56.719 28.141 -9.25 1 17.64 15 ASP B CA 1
ATOM 1693 C C . ASP B 1 15 ? 55.438 27.297 -9.258 1 17.64 15 ASP B C 1
ATOM 1695 O O . ASP B 1 15 ? 55.5 26.109 -9.57 1 17.64 15 ASP B O 1
ATOM 1699 N N . ALA B 1 16 ? 54.906 27.203 -7.969 1 19.19 16 ALA B N 1
ATOM 1700 C CA . ALA B 1 16 ? 54.219 25.922 -8.008 1 19.19 16 ALA B CA 1
ATOM 1701 C C . ALA B 1 16 ? 53.281 25.859 -9.211 1 19.19 16 ALA B C 1
ATOM 1703 O O . ALA B 1 16 ? 52.438 26.75 -9.422 1 19.19 16 ALA B O 1
ATOM 1704 N N . ASP B 1 17 ? 53.75 25.281 -10.094 1 17.88 17 ASP B N 1
ATOM 1705 C CA . ASP B 1 17 ? 53.438 24.922 -11.469 1 17.88 17 ASP B CA 1
ATOM 1706 C C . ASP B 1 17 ? 51.938 24.594 -11.609 1 17.88 17 ASP B C 1
ATOM 1708 O O . ASP B 1 17 ? 51.281 24.25 -10.625 1 17.88 17 ASP B O 1
ATOM 1712 N N . GLN B 1 18 ? 51.5 24.656 -12.773 1 16.94 18 GLN B N 1
ATOM 17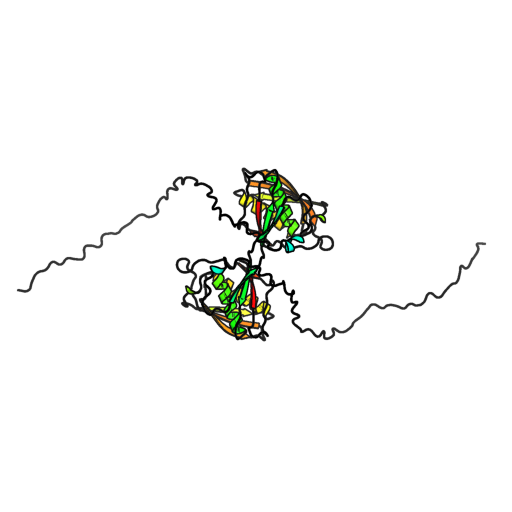13 C CA . GLN B 1 18 ? 50.281 24.75 -13.602 1 16.94 18 GLN B CA 1
ATOM 1714 C C . GLN B 1 18 ? 49.406 23.516 -13.43 1 16.94 18 GLN B C 1
ATOM 1716 O O . GLN B 1 18 ? 49.812 22.406 -13.758 1 16.94 18 GLN B O 1
ATOM 1721 N N . ALA B 1 19 ? 48.781 23.469 -12.414 1 18.8 19 ALA B N 1
ATOM 1722 C CA . ALA B 1 19 ? 48.031 22.25 -12.094 1 18.8 19 ALA B CA 1
ATOM 1723 C C . ALA B 1 19 ? 47.156 21.828 -13.266 1 18.8 19 ALA B C 1
ATOM 1725 O O . ALA B 1 19 ? 46.125 22.453 -13.547 1 18.8 19 ALA B O 1
ATOM 1726 N N . PRO B 1 20 ? 47.719 21.625 -14.211 1 17.16 20 PRO B N 1
ATOM 1727 C CA . PRO B 1 20 ? 46.844 21.5 -15.375 1 17.16 20 PRO B CA 1
ATOM 1728 C C . PRO B 1 20 ? 45.75 20.453 -15.188 1 17.16 20 PRO B C 1
ATOM 1730 O O . PRO B 1 20 ? 46.031 19.359 -14.688 1 17.16 20 PRO B O 1
ATOM 1733 N N . SER B 1 21 ? 44.656 20.812 -14.742 1 18.39 21 SER B N 1
ATOM 1734 C CA . SER B 1 21 ? 43.562 19.953 -14.281 1 18.39 21 SER B CA 1
ATOM 1735 C C . SER B 1 21 ? 43.125 18.984 -15.367 1 18.39 21 SER B C 1
ATOM 1737 O O . SER B 1 21 ? 42.125 18.297 -15.219 1 18.39 21 SER B O 1
ATOM 1739 N N . CYS B 1 22 ? 43.656 19.094 -16.469 1 16.03 22 CYS B N 1
ATOM 1740 C CA . CYS B 1 22 ? 42.688 18.844 -17.547 1 16.03 22 CYS B CA 1
ATOM 1741 C C . CYS B 1 22 ? 42.125 17.422 -17.453 1 16.03 22 CYS B C 1
ATOM 1743 O O . CYS B 1 22 ? 40.906 17.219 -17.531 1 16.03 22 CYS B O 1
ATOM 1745 N N . ALA B 1 23 ? 42.812 16.422 -17.969 1 17.48 23 ALA B N 1
ATOM 1746 C CA . ALA B 1 23 ? 42.469 15.672 -19.188 1 17.48 23 ALA B CA 1
ATOM 1747 C C . ALA B 1 23 ? 41.594 14.469 -18.859 1 17.48 23 ALA B C 1
ATOM 1749 O O . ALA B 1 23 ? 41.25 14.242 -17.703 1 17.48 23 ALA B O 1
ATOM 1750 N N . SER B 1 24 ? 42.031 13.203 -19.391 1 16.03 24 SER B N 1
ATOM 1751 C CA . SER B 1 24 ? 41.594 12.133 -20.297 1 16.03 24 SER B CA 1
ATOM 1752 C C . SER B 1 24 ? 41.062 10.93 -19.516 1 16.03 24 SER B C 1
ATOM 1754 O O . SER B 1 24 ? 40.188 10.219 -20 1 16.03 24 SER B O 1
ATOM 1756 N N . VAL B 1 25 ? 41.625 10.508 -18.344 1 16.64 25 VAL B N 1
ATOM 1757 C CA . VAL B 1 25 ? 42.031 9.109 -18.516 1 16.64 25 VAL B CA 1
ATOM 1758 C C . VAL B 1 25 ? 40.781 8.258 -18.75 1 16.64 25 VAL B C 1
ATOM 1760 O O . VAL B 1 25 ? 39.656 8.672 -18.422 1 16.64 25 VAL B O 1
ATOM 1763 N N . THR B 1 26 ? 40.906 6.945 -19.312 1 16.89 26 THR B N 1
ATOM 1764 C CA . THR B 1 26 ? 40.562 5.605 -19.797 1 16.89 26 THR B CA 1
ATOM 1765 C C . THR B 1 26 ? 39.688 4.867 -18.797 1 16.89 26 THR B C 1
ATOM 1767 O O . THR B 1 26 ? 39.906 4.957 -17.578 1 16.89 26 THR B O 1
ATOM 1770 N N . THR B 1 27 ? 38.5 4.605 -19.188 1 17.22 27 THR B N 1
ATOM 1771 C CA . THR B 1 27 ? 37.312 3.998 -18.594 1 17.22 27 THR B CA 1
ATOM 1772 C C . THR B 1 27 ? 37.688 2.656 -17.953 1 17.22 27 THR B C 1
ATOM 1774 O O . THR B 1 27 ? 37.875 1.662 -18.656 1 17.22 27 THR B O 1
ATOM 1777 N N . GLU B 1 28 ? 38.688 2.605 -17.188 1 17.06 28 GLU B N 1
ATOM 1778 C CA . GLU B 1 28 ? 39.094 1.252 -16.828 1 17.06 28 GLU B CA 1
ATOM 1779 C C . GLU B 1 28 ? 37.906 0.417 -16.359 1 17.06 28 GLU B C 1
ATOM 1781 O O . GLU B 1 28 ? 36.875 0.963 -15.93 1 17.06 28 GLU B O 1
ATOM 1786 N N . GLU B 1 29 ? 38.188 -0.987 -16.312 1 16.8 29 GLU B N 1
ATOM 1787 C CA . GLU B 1 29 ? 37.5 -2.266 -16.203 1 16.8 29 GLU B CA 1
ATOM 1788 C C . GLU B 1 29 ? 36.75 -2.379 -14.867 1 16.8 29 GLU B C 1
ATOM 1790 O O . GLU B 1 29 ? 37.375 -2.744 -13.859 1 16.8 29 GLU B O 1
ATOM 1795 N N . ARG B 1 30 ? 36.156 -1.572 -14.375 1 18.05 30 ARG B N 1
ATOM 1796 C CA . ARG B 1 30 ? 35.75 -1.811 -12.992 1 18.05 30 ARG B CA 1
ATOM 1797 C C . ARG B 1 30 ? 35.125 -3.188 -12.836 1 18.05 30 ARG B C 1
ATOM 1799 O O . ARG B 1 30 ? 34.188 -3.541 -13.586 1 18.05 30 ARG B O 1
ATOM 1806 N N . ALA B 1 31 ? 35.781 -4.176 -12.273 1 17.34 31 ALA B N 1
ATOM 1807 C CA . ALA B 1 31 ? 35.375 -5.531 -11.93 1 17.34 31 ALA B CA 1
ATOM 1808 C C . ALA B 1 31 ? 34 -5.531 -11.281 1 17.34 31 ALA B C 1
ATOM 1810 O O . ALA B 1 31 ? 33.812 -4.98 -10.195 1 17.34 31 ALA B O 1
ATOM 1811 N N . ALA B 1 32 ? 32.938 -5.445 -11.938 1 19.33 32 ALA B N 1
ATOM 1812 C CA . ALA B 1 32 ? 31.5 -5.242 -11.883 1 19.33 32 ALA B CA 1
ATOM 1813 C C . ALA B 1 32 ? 30.875 -6.023 -10.734 1 19.33 32 ALA B C 1
ATOM 1815 O O . ALA B 1 32 ? 29.938 -5.543 -10.086 1 19.33 32 ALA B O 1
ATOM 1816 N N . ASP B 1 33 ? 31.094 -7.363 -10.586 1 21 33 ASP B N 1
ATOM 1817 C CA . ASP B 1 33 ? 30 -8.305 -10.773 1 21 33 ASP B CA 1
ATOM 1818 C C . ASP B 1 33 ? 29.203 -8.469 -9.484 1 21 33 ASP B C 1
ATOM 1820 O O . ASP B 1 33 ? 28.094 -9.008 -9.5 1 21 33 ASP B O 1
ATOM 1824 N N . GLY B 1 34 ? 29.719 -8.539 -8.32 1 18.31 34 GLY B N 1
ATOM 1825 C CA . GLY B 1 34 ? 29.234 -9.445 -7.281 1 18.31 34 GLY B CA 1
ATOM 1826 C C . GLY B 1 34 ? 28.031 -8.914 -6.543 1 18.31 34 GLY B C 1
ATOM 1827 O O . GLY B 1 34 ? 27.922 -7.711 -6.301 1 18.31 34 GLY B O 1
ATOM 1828 N N . ALA B 1 35 ? 26.828 -9.625 -6.578 1 22.84 35 ALA B N 1
ATOM 1829 C CA . ALA B 1 35 ? 25.516 -9.445 -5.941 1 22.84 35 ALA B CA 1
ATOM 1830 C C . ALA B 1 35 ? 25.672 -9.102 -4.461 1 22.84 35 ALA B C 1
ATOM 1832 O O . ALA B 1 35 ? 26 -9.969 -3.646 1 22.84 35 ALA B O 1
ATOM 1833 N N . GLU B 1 36 ? 26.312 -8.125 -4.098 1 21.38 36 GLU B N 1
ATOM 1834 C CA . GLU B 1 36 ? 26.484 -7.895 -2.666 1 21.38 36 GLU B CA 1
ATOM 1835 C C . GLU B 1 36 ? 25.125 -7.754 -1.971 1 21.38 36 GLU B C 1
ATOM 1837 O O . GLU B 1 36 ? 24.312 -6.926 -2.367 1 21.38 36 GLU B O 1
ATOM 1842 N N . TYR B 1 37 ? 24.656 -8.805 -1.305 1 21.61 37 TYR B N 1
ATOM 1843 C CA . TYR B 1 37 ? 23.547 -9.047 -0.38 1 21.61 37 TYR B CA 1
ATOM 1844 C C . TYR B 1 37 ? 23.516 -7.996 0.721 1 21.61 37 TYR B C 1
ATOM 1846 O O . TYR B 1 37 ? 24.484 -7.844 1.473 1 21.61 37 TYR B O 1
ATOM 1854 N N . MET B 1 38 ? 23.391 -6.867 0.458 1 21.08 38 MET B N 1
ATOM 1855 C CA . MET B 1 38 ? 23.219 -6.148 1.718 1 21.08 38 MET B CA 1
ATOM 1856 C C . MET B 1 38 ? 22.203 -6.848 2.617 1 21.08 38 MET B C 1
ATOM 1858 O O . MET B 1 38 ? 21.031 -6.949 2.271 1 21.08 38 MET B O 1
ATOM 1862 N N . TYR B 1 39 ? 22.641 -7.867 3.303 1 21.06 39 TYR B N 1
ATOM 1863 C CA . TYR B 1 39 ? 21.969 -8.484 4.445 1 21.06 39 TYR B CA 1
ATOM 1864 C C . TYR B 1 39 ? 21.484 -7.434 5.434 1 21.06 39 TYR B C 1
ATOM 1866 O O . TYR B 1 39 ? 22.281 -6.68 5.988 1 21.06 39 TYR B O 1
ATOM 1874 N N . VAL B 1 40 ? 20.656 -6.66 5.203 1 23.7 40 VAL B N 1
ATOM 1875 C CA . VAL B 1 40 ? 20.062 -6.07 6.398 1 23.7 40 VAL B CA 1
ATOM 1876 C C . VAL B 1 40 ? 19.969 -7.129 7.496 1 23.7 40 VAL B C 1
ATOM 1878 O O . VAL B 1 40 ? 19.453 -8.227 7.266 1 23.7 40 VAL B O 1
ATOM 1881 N N . GLY B 1 41 ? 20.969 -7.191 8.391 1 21.81 41 GLY B N 1
ATOM 1882 C CA . GLY B 1 41 ? 21.188 -8.086 9.523 1 21.81 41 GLY B CA 1
ATOM 1883 C C . GLY B 1 41 ? 19.891 -8.586 10.133 1 21.81 41 GLY B C 1
ATOM 1884 O O . GLY B 1 41 ? 18.812 -8.039 9.867 1 21.81 41 GLY B O 1
ATOM 1885 N N . ASP B 1 42 ? 20.062 -9.641 11.039 1 22.86 42 ASP B N 1
ATOM 1886 C CA . ASP B 1 42 ? 19.281 -10.5 11.922 1 22.86 42 ASP B CA 1
ATOM 1887 C C . ASP B 1 42 ? 18.359 -9.68 12.812 1 22.86 42 ASP B C 1
ATOM 1889 O O . ASP B 1 42 ? 18.812 -8.977 13.711 1 22.86 42 ASP B O 1
ATOM 1893 N N . ALA B 1 43 ? 17.484 -8.984 12.391 1 24.91 43 ALA B N 1
ATOM 1894 C CA . ALA B 1 43 ? 16.531 -8.742 13.477 1 24.91 43 ALA B CA 1
ATOM 1895 C C . ALA B 1 43 ? 16.406 -9.961 14.383 1 24.91 43 ALA B C 1
ATOM 1897 O O . ALA B 1 43 ? 16.375 -11.094 13.898 1 24.91 43 ALA B O 1
ATOM 1898 N N . GLY B 1 44 ? 17.031 -9.945 15.508 1 24.72 44 GLY B N 1
ATOM 1899 C CA . GLY B 1 44 ? 16.766 -10.953 16.531 1 24.72 44 GLY B CA 1
ATOM 1900 C C . GLY B 1 44 ? 15.383 -11.555 16.422 1 24.72 44 GLY B C 1
ATOM 1901 O O . GLY B 1 44 ? 14.438 -10.891 15.992 1 24.72 44 GLY B O 1
ATOM 1902 N N . ASP B 1 45 ? 15.328 -12.867 16.297 1 28.05 45 ASP B N 1
ATOM 1903 C CA . ASP B 1 45 ? 14.203 -13.797 16.391 1 28.05 45 ASP B CA 1
ATOM 1904 C C . ASP B 1 45 ? 13.203 -13.328 17.453 1 28.05 45 ASP B C 1
ATOM 1906 O O . ASP B 1 45 ? 13.227 -13.797 18.594 1 28.05 45 ASP B O 1
ATOM 1910 N N . GLU B 1 46 ? 13.289 -12.07 17.859 1 27.41 46 GLU B N 1
ATOM 1911 C CA . GLU B 1 46 ? 12.125 -12.086 18.734 1 27.41 46 GLU B CA 1
ATOM 1912 C C . GLU B 1 46 ? 10.883 -12.578 18.016 1 27.41 46 GLU B C 1
ATOM 1914 O O . GLU B 1 46 ? 10.648 -12.211 16.859 1 27.41 46 GLU B O 1
ATOM 1919 N N . ASP B 1 47 ? 10.508 -13.758 18.438 1 29.19 47 ASP B N 1
ATOM 1920 C CA . ASP B 1 47 ? 9.203 -14.367 18.203 1 29.19 47 ASP B CA 1
ATOM 1921 C C . ASP B 1 47 ? 8.102 -13.312 18.109 1 29.19 47 ASP B C 1
ATOM 1923 O O . ASP B 1 47 ? 7.676 -12.758 19.125 1 29.19 47 ASP B O 1
ATOM 1927 N N . PHE B 1 48 ? 8.352 -12.266 17.344 1 29.34 48 PHE B N 1
ATOM 1928 C CA . PHE B 1 48 ? 7.051 -11.648 17.141 1 29.34 48 PHE B CA 1
ATOM 1929 C C . PHE B 1 48 ? 5.988 -12.703 16.859 1 29.34 48 PHE B C 1
ATOM 1931 O O . PHE B 1 48 ? 5.988 -13.344 15.805 1 29.34 48 PHE B O 1
ATOM 1938 N N . ASP B 1 49 ? 5.594 -13.336 17.828 1 30.67 49 ASP B N 1
ATOM 1939 C CA . ASP B 1 49 ? 4.301 -14.008 17.844 1 30.67 49 ASP B CA 1
ATOM 1940 C C . ASP B 1 49 ? 3.24 -13.18 17.125 1 30.67 49 ASP B C 1
ATOM 1942 O O . ASP B 1 49 ? 2.432 -12.508 17.766 1 30.67 49 ASP B O 1
ATOM 1946 N N . GLY B 1 50 ? 3.596 -12.125 16.453 1 33.56 50 GLY B N 1
ATOM 1947 C CA . GLY B 1 50 ? 2.518 -11.531 15.68 1 33.56 50 GLY B CA 1
ATOM 1948 C C . GLY B 1 50 ? 1.582 -12.562 15.062 1 33.56 50 GLY B C 1
ATOM 1949 O O . GLY B 1 50 ? 2.02 -13.633 14.641 1 33.56 50 GLY B O 1
ATOM 1950 N N . GLY B 1 51 ? 0.293 -12.5 15.383 1 34.16 51 GLY B N 1
ATOM 1951 C CA . GLY B 1 51 ? -0.813 -13.406 15.125 1 34.16 51 GLY B CA 1
ATOM 1952 C C . GLY B 1 51 ? -0.822 -13.953 13.703 1 34.16 51 GLY B C 1
ATOM 1953 O O . GLY B 1 51 ? -0.854 -13.188 12.742 1 34.16 51 GLY B O 1
ATOM 1954 N N . ASP B 1 52 ? -0.205 -15.023 13.352 1 36.44 52 ASP B N 1
ATOM 1955 C CA . ASP B 1 52 ? -0.526 -16.094 12.414 1 36.44 52 ASP B CA 1
ATOM 1956 C C . ASP B 1 52 ? -2.021 -16.125 12.109 1 36.44 52 ASP B C 1
ATOM 1958 O O . ASP B 1 52 ? -2.52 -17.094 11.523 1 36.44 52 ASP B O 1
ATOM 1962 N N . ALA B 1 53 ? -2.814 -15.422 12.758 1 37.34 53 ALA B N 1
ATOM 1963 C CA . ALA B 1 53 ? -4.266 -15.586 12.727 1 37.34 53 ALA B CA 1
ATOM 1964 C C . ALA B 1 53 ? -4.84 -15.109 11.398 1 37.34 53 ALA B C 1
ATOM 1966 O O . ALA B 1 53 ? -5.781 -15.703 10.867 1 37.34 53 ALA B O 1
ATOM 1967 N N . ALA B 1 54 ? -4.418 -13.953 10.922 1 43.69 54 ALA B N 1
ATOM 1968 C CA . ALA B 1 54 ? -5.18 -13.438 9.789 1 43.69 54 ALA B CA 1
ATOM 1969 C C . ALA B 1 54 ? -4.875 -14.227 8.523 1 43.69 54 ALA B C 1
ATOM 1971 O O . ALA B 1 54 ? -5.699 -14.273 7.602 1 43.69 54 ALA B O 1
ATOM 1972 N N . LEU B 1 55 ? -3.646 -14.812 8.469 1 51.78 55 LEU B N 1
ATOM 1973 C CA . LEU B 1 55 ? -3.354 -15.562 7.254 1 51.78 55 LEU B CA 1
ATOM 1974 C C . LEU B 1 55 ? -3.875 -17 7.359 1 51.78 55 LEU B C 1
ATOM 1976 O O . LEU B 1 55 ? -3.775 -17.766 6.406 1 51.78 55 LEU B O 1
ATOM 1980 N N . ASN B 1 56 ? -4.27 -17.266 8.562 1 51.66 56 ASN B N 1
ATOM 1981 C CA . ASN B 1 56 ? -4.785 -18.609 8.781 1 51.66 56 ASN B CA 1
ATOM 1982 C C . ASN B 1 56 ? -6.031 -18.875 7.941 1 51.66 56 ASN B C 1
ATOM 1984 O O . ASN B 1 56 ? -6.488 -20.016 7.844 1 51.66 56 ASN B O 1
ATOM 1988 N N . TRP B 1 57 ? -6.426 -17.734 7.375 1 53.69 57 TRP B N 1
ATOM 1989 C CA . TRP B 1 57 ? -7.66 -17.922 6.625 1 53.69 57 TRP B CA 1
ATOM 1990 C C . TRP B 1 57 ? -7.363 -18.266 5.168 1 53.69 57 TRP B C 1
ATOM 1992 O O . TRP B 1 57 ? -8.281 -18.516 4.379 1 53.69 57 TRP B O 1
ATOM 2002 N N . LEU B 1 58 ? -6.066 -18.281 4.926 1 67.25 58 LEU B N 1
ATOM 2003 C CA . LEU B 1 58 ? -5.758 -18.594 3.535 1 67.25 58 LEU B CA 1
ATOM 2004 C C . LEU B 1 58 ? -5.68 -20.109 3.322 1 67.25 58 LEU B C 1
ATOM 2006 O O . LEU B 1 58 ? -5.094 -20.812 4.137 1 67.25 58 LEU B O 1
ATOM 2010 N N . ASP B 1 59 ? -6.504 -20.578 2.494 1 76.31 59 ASP B N 1
ATOM 2011 C CA . ASP B 1 59 ? -6.484 -21.969 2.039 1 76.31 59 ASP B CA 1
ATOM 2012 C C . ASP B 1 59 ? -5.242 -22.25 1.2 1 76.31 59 ASP B C 1
ATOM 2014 O O . ASP B 1 59 ? -5.254 -22.062 -0.018 1 76.31 59 ASP B O 1
ATOM 2018 N N . ILE B 1 60 ? -4.203 -22.594 1.95 1 83.12 60 ILE B N 1
ATOM 2019 C CA . ILE B 1 60 ? -3 -22.984 1.223 1 83.12 60 ILE B CA 1
ATOM 2020 C C . ILE B 1 60 ? -3.051 -24.469 0.908 1 83.12 60 ILE B C 1
ATOM 2022 O O . ILE B 1 60 ? -3.021 -25.312 1.815 1 83.12 60 ILE B O 1
ATOM 2026 N N . PRO B 1 61 ? -3.146 -24.719 -0.431 1 84.81 61 PRO B N 1
ATOM 2027 C CA . PRO B 1 61 ? -3.227 -26.141 -0.785 1 84.81 61 PRO B CA 1
ATOM 2028 C C . PRO B 1 61 ? -2.037 -26.953 -0.267 1 84.81 61 PRO B C 1
ATOM 2030 O O . PRO B 1 61 ? -0.927 -26.422 -0.167 1 84.81 61 PRO B O 1
ATOM 2033 N N . GLU B 1 62 ? -2.365 -28.219 0.036 1 84.44 62 GLU B N 1
ATOM 2034 C CA . GLU B 1 62 ? -1.289 -29.109 0.463 1 84.44 62 GLU B CA 1
ATOM 2035 C C . GLU B 1 62 ? -0.213 -29.234 -0.613 1 84.44 62 GLU B C 1
ATOM 2037 O O . GLU B 1 62 ? -0.525 -29.344 -1.799 1 84.44 62 GLU B O 1
ATOM 2042 N N . GLY B 1 63 ? 1.02 -29.125 -0.209 1 88.56 63 GLY B N 1
ATOM 2043 C CA . GLY B 1 63 ? 2.125 -29.281 -1.141 1 88.56 63 GLY B CA 1
ATOM 2044 C C . GLY B 1 63 ? 2.611 -27.969 -1.722 1 88.56 63 GLY B C 1
ATOM 2045 O O . GLY B 1 63 ? 3.57 -27.953 -2.496 1 88.56 63 GLY B O 1
ATOM 2046 N N . SER B 1 64 ? 1.877 -26.953 -1.346 1 91.62 64 SER B N 1
ATOM 2047 C CA . SER B 1 64 ? 2.309 -25.641 -1.827 1 91.62 64 SER B CA 1
ATOM 2048 C C . SER B 1 64 ? 3.693 -25.281 -1.295 1 91.62 64 SER B C 1
ATOM 2050 O O . SER B 1 64 ? 4.035 -25.625 -0.161 1 91.62 64 SER B O 1
ATOM 2052 N N . LYS B 1 65 ? 4.438 -24.641 -2.133 1 96.19 65 LYS B N 1
ATOM 2053 C CA . LYS B 1 65 ? 5.777 -24.203 -1.75 1 96.19 65 LYS B CA 1
ATOM 2054 C C . LYS B 1 65 ? 5.863 -22.688 -1.659 1 96.19 65 LYS B C 1
ATOM 2056 O O . LYS B 1 65 ? 6.762 -22.078 -2.24 1 96.19 65 LYS B O 1
ATOM 2061 N N . PHE B 1 66 ? 4.949 -22.141 -0.944 1 95.81 66 PHE B N 1
ATOM 2062 C CA . PHE B 1 66 ? 4.938 -20.703 -0.683 1 95.81 66 PHE B CA 1
ATOM 2063 C C . PHE B 1 66 ? 4.273 -20.406 0.658 1 95.81 66 PHE B C 1
ATOM 2065 O O . PHE B 1 66 ? 3.6 -21.266 1.228 1 95.81 66 PHE B O 1
ATOM 2072 N N . GLU B 1 67 ? 4.535 -19.266 1.174 1 92.88 67 GLU B N 1
ATOM 2073 C CA . GLU B 1 67 ? 3.896 -18.734 2.377 1 92.88 67 GLU B CA 1
ATOM 2074 C C . GLU B 1 67 ? 3.742 -17.219 2.297 1 92.88 67 GLU B C 1
ATOM 2076 O O . GLU B 1 67 ? 4.293 -16.578 1.398 1 92.88 67 GLU B O 1
ATOM 2081 N N . PHE B 1 68 ? 2.91 -16.766 3.191 1 90.12 68 PHE B N 1
ATOM 2082 C CA . PHE B 1 68 ? 2.674 -15.328 3.295 1 90.12 68 PHE B CA 1
ATOM 2083 C C . PHE B 1 68 ? 3.316 -14.766 4.555 1 90.12 68 PHE B C 1
ATOM 2085 O O . PHE B 1 68 ? 3.23 -15.367 5.629 1 90.12 68 PHE B O 1
ATOM 2092 N N . LEU B 1 69 ? 4.023 -13.68 4.332 1 84.62 69 LEU B N 1
ATOM 2093 C CA . LEU B 1 69 ? 4.656 -13.016 5.469 1 84.62 69 LEU B CA 1
ATOM 2094 C C . LEU B 1 69 ? 4.125 -11.594 5.633 1 84.62 69 LEU B C 1
ATOM 2096 O O . LEU B 1 69 ? 3.805 -10.93 4.648 1 84.62 69 LEU B O 1
ATOM 2100 N N . ASP B 1 70 ? 3.93 -11.102 6.887 1 74.38 70 ASP B N 1
ATOM 2101 C CA . ASP B 1 70 ? 3.49 -9.734 7.16 1 74.38 70 ASP B CA 1
ATOM 2102 C C . ASP B 1 70 ? 4.535 -8.719 6.711 1 74.38 70 ASP B C 1
ATOM 2104 O O . ASP B 1 70 ? 5.738 -8.938 6.879 1 74.38 70 ASP B O 1
ATOM 2108 N N . HIS B 1 71 ? 4.078 -7.82 5.879 1 69.5 71 HIS B N 1
ATOM 2109 C CA . HIS B 1 71 ? 4.941 -6.703 5.52 1 69.5 71 HIS B CA 1
ATOM 2110 C C . HIS B 1 71 ? 4.211 -5.371 5.664 1 69.5 71 HIS B C 1
ATOM 2112 O O . HIS B 1 71 ? 3.092 -5.215 5.172 1 69.5 71 HIS B O 1
ATOM 2118 N N . THR B 1 72 ? 4.543 -4.625 6.73 1 62.94 72 THR B N 1
ATOM 2119 C CA . THR B 1 72 ? 3.867 -3.377 7.066 1 62.94 72 THR B CA 1
ATOM 2120 C C . THR B 1 72 ? 4.188 -2.297 6.035 1 62.94 72 THR B C 1
ATOM 2122 O O . THR B 1 72 ? 5.348 -2.104 5.672 1 62.94 72 THR B O 1
ATOM 2125 N N . ALA B 1 73 ? 3.252 -1.967 4.992 1 66.81 73 ALA B N 1
ATOM 2126 C CA . ALA B 1 73 ? 3.672 -0.833 4.176 1 66.81 73 ALA B CA 1
ATOM 2127 C C . ALA B 1 73 ? 2.725 0.351 4.348 1 66.81 73 ALA B C 1
ATOM 2129 O O . ALA B 1 73 ? 3.07 1.486 4.016 1 66.81 73 ALA B O 1
ATOM 2130 N N . ASP B 1 74 ? 1.673 0.206 5.25 1 80.06 74 ASP B N 1
ATOM 2131 C CA . ASP B 1 74 ? 0.772 1.34 5.434 1 80.06 74 ASP B CA 1
ATOM 2132 C C . ASP B 1 74 ? 0.883 1.906 6.848 1 80.06 74 ASP B C 1
ATOM 2134 O O . ASP B 1 74 ? 1.401 1.244 7.75 1 80.06 74 ASP B O 1
ATOM 2138 N N . VAL B 1 75 ? 0.614 3.195 6.863 1 85.12 75 VAL B N 1
ATOM 2139 C CA . VAL B 1 75 ? 0.622 3.855 8.164 1 85.12 75 VAL B CA 1
ATOM 2140 C C . VAL B 1 75 ? -0.725 4.531 8.414 1 85.12 75 VAL B C 1
ATOM 2142 O O . VAL B 1 75 ? -1.306 5.121 7.5 1 85.12 75 VAL B O 1
ATOM 2145 N N . GLN B 1 76 ? -1.172 4.336 9.547 1 90.44 76 GLN B N 1
ATOM 2146 C CA . GLN B 1 76 ? -2.375 5.062 9.938 1 90.44 76 GLN B CA 1
ATOM 2147 C C . GLN B 1 76 ? -2.025 6.355 10.664 1 90.44 76 GLN B C 1
ATOM 2149 O O . GLN B 1 76 ? -1.237 6.348 11.609 1 90.44 76 GLN B O 1
ATOM 2154 N N . LEU B 1 77 ? -2.598 7.445 10.195 1 95.88 77 LEU B N 1
ATOM 2155 C CA . LEU B 1 77 ? -2.553 8.719 10.898 1 95.88 77 LEU B CA 1
ATOM 2156 C C . LEU B 1 77 ? -3.691 8.828 11.906 1 95.88 77 LEU B C 1
ATOM 2158 O O . LEU B 1 77 ? -4.836 8.492 11.594 1 95.88 77 LEU B O 1
ATOM 2162 N N . HIS B 1 78 ? -3.324 9.211 13.055 1 96.75 78 HIS B N 1
ATOM 2163 C CA . HIS B 1 78 ? -4.309 9.555 14.07 1 96.75 78 HIS B CA 1
ATOM 2164 C C . HIS B 1 78 ? -4.121 10.984 14.57 1 96.75 78 HIS B C 1
ATOM 2166 O O . HIS B 1 78 ? -3.055 11.328 15.086 1 96.75 78 HIS B O 1
ATOM 2172 N N . SER B 1 79 ? -5.109 11.836 14.344 1 98.25 79 SER B N 1
ATOM 2173 C CA . SER B 1 79 ? -5.078 13.211 14.844 1 98.25 79 SER B CA 1
ATOM 2174 C C . SER B 1 79 ? -6.254 13.484 15.773 1 98.25 79 SER B C 1
ATOM 2176 O O . SER B 1 79 ? -7.25 12.758 15.758 1 98.25 79 SER B O 1
ATOM 2178 N N . TRP B 1 80 ? -6.074 14.461 16.562 1 98.19 80 TRP B N 1
ATOM 2179 C CA . TRP B 1 80 ? -7.121 14.914 17.469 1 98.19 80 TRP B CA 1
ATOM 2180 C C . TRP B 1 80 ? -7.02 16.406 17.719 1 98.19 80 TRP B C 1
ATOM 2182 O O . TRP B 1 80 ? -6.074 17.062 17.266 1 98.19 80 TRP B O 1
ATOM 2192 N N . GLY B 1 81 ? -8.102 17.047 18.359 1 98.19 81 GLY B N 1
ATOM 2193 C CA . GLY B 1 81 ? -8.164 18.469 18.656 1 98.19 81 GLY B CA 1
ATOM 2194 C C . GLY B 1 81 ? -9.336 18.844 19.547 1 98.19 81 GLY B C 1
ATOM 2195 O O . GLY B 1 81 ? -10.234 18.031 19.766 1 98.19 81 GLY B O 1
ATOM 2196 N N . ASP B 1 82 ? -9.234 20.062 20.031 1 97.81 82 ASP B N 1
ATOM 2197 C CA . ASP B 1 82 ? -10.336 20.594 20.812 1 97.81 82 ASP B CA 1
ATOM 2198 C C . ASP B 1 82 ? -11.57 20.844 19.953 1 97.81 82 ASP B C 1
ATOM 2200 O O . ASP B 1 82 ? -12.688 20.953 20.453 1 97.81 82 ASP B O 1
ATOM 2204 N N . THR B 1 83 ? -11.352 21.031 18.672 1 97.94 83 THR B N 1
ATOM 2205 C CA . THR B 1 83 ? -12.406 21.141 17.672 1 97.94 83 THR B CA 1
ATOM 2206 C C . THR B 1 83 ? -12.133 20.219 16.484 1 97.94 83 THR B C 1
ATOM 2208 O O . THR B 1 83 ? -10.992 19.797 16.281 1 97.94 83 THR B O 1
ATOM 2211 N N . LEU B 1 84 ? -13.133 19.953 15.703 1 98.31 84 LEU B N 1
ATOM 2212 C CA . LEU B 1 84 ? -12.961 19.188 14.477 1 98.31 84 LEU B CA 1
ATOM 2213 C C . LEU B 1 84 ? -12.016 19.891 13.516 1 98.31 84 LEU B C 1
ATOM 2215 O O . LEU B 1 84 ? -11.203 19.25 12.859 1 98.31 84 LEU B O 1
ATOM 2219 N N . LYS B 1 85 ? -12.164 21.188 13.516 1 98.56 85 LYS B N 1
ATOM 2220 C CA . LYS B 1 85 ? -11.289 22 12.688 1 98.56 85 LYS B CA 1
ATOM 2221 C C . LYS B 1 85 ? -9.82 21.75 13.008 1 98.56 85 LYS B C 1
ATOM 2223 O O . LYS B 1 85 ? -9.008 21.516 12.109 1 98.56 85 LYS B O 1
ATOM 2228 N N . GLU B 1 86 ? -9.539 21.75 14.258 1 98.44 86 GLU B N 1
ATOM 2229 C CA . GLU B 1 86 ? -8.172 21.5 14.703 1 98.44 86 GLU B CA 1
ATOM 2230 C C . GLU B 1 86 ? -7.711 20.094 14.328 1 98.44 86 GLU B C 1
ATOM 2232 O O . GLU B 1 86 ? -6.562 19.906 13.922 1 98.44 86 GLU B O 1
ATOM 2237 N N . SER B 1 87 ? -8.57 19.141 14.43 1 98.69 87 SER B N 1
ATOM 2238 C CA . SER B 1 87 ? -8.219 17.766 14.055 1 98.69 87 SER B CA 1
ATOM 2239 C C . SER B 1 87 ? -7.887 17.656 12.57 1 98.69 87 SER B C 1
ATOM 2241 O O . SER B 1 87 ? -6.969 16.938 12.188 1 98.69 87 SER B O 1
ATOM 2243 N N . PHE B 1 88 ? -8.586 18.391 11.734 1 98.88 88 PHE B N 1
ATOM 2244 C CA . PHE B 1 88 ? -8.328 18.406 10.297 1 98.88 88 PHE B CA 1
ATOM 2245 C C . PHE B 1 88 ? -6.98 19.047 10 1 98.88 88 PHE B C 1
ATOM 2247 O O . PHE B 1 88 ? -6.242 18.594 9.125 1 98.88 88 PHE B O 1
ATOM 2254 N N . GLU B 1 89 ? -6.707 20.047 10.703 1 98.69 89 GLU B N 1
ATOM 2255 C CA . GLU B 1 89 ? -5.414 20.688 10.523 1 98.69 89 GLU B CA 1
ATOM 2256 C C . GLU B 1 89 ? -4.27 19.766 10.922 1 98.69 89 GLU B C 1
ATOM 2258 O O . GLU B 1 89 ? -3.283 19.641 10.188 1 98.69 89 GLU B O 1
ATOM 2263 N N . GLN B 1 90 ? -4.453 19.094 11.977 1 98.38 90 GLN B N 1
ATOM 2264 C CA . GLN B 1 90 ? -3.398 18.266 12.531 1 98.38 90 GLN B CA 1
ATOM 2265 C C . GLN B 1 90 ? -3.174 17.016 11.672 1 98.38 90 GLN B C 1
ATOM 2267 O O . GLN B 1 90 ? -2.047 16.547 11.539 1 98.38 90 GLN B O 1
ATOM 2272 N N . VAL B 1 91 ? -4.242 16.5 11.047 1 98.56 91 VAL B N 1
ATOM 2273 C CA . VAL B 1 91 ? -4.047 15.305 10.234 1 98.56 91 VAL B CA 1
ATOM 2274 C C . VAL B 1 91 ? -3.283 15.656 8.961 1 98.56 91 VAL B C 1
ATOM 2276 O O . VAL B 1 91 ? -2.486 14.859 8.469 1 98.56 91 VAL B O 1
ATOM 2279 N N . ALA B 1 92 ? -3.539 16.797 8.422 1 98.38 92 ALA B N 1
ATOM 2280 C CA . ALA B 1 92 ? -2.744 17.25 7.281 1 98.38 92 ALA B CA 1
ATOM 2281 C C . ALA B 1 92 ? -1.268 17.375 7.652 1 98.38 92 ALA B C 1
ATOM 2283 O O . ALA B 1 92 ? -0.398 16.891 6.922 1 98.38 92 ALA B O 1
ATOM 2284 N N . ILE B 1 93 ? -1.019 17.953 8.82 1 97.44 93 ILE B N 1
ATOM 2285 C CA . ILE B 1 93 ? 0.355 18.109 9.289 1 97.44 93 ILE B CA 1
ATOM 2286 C C . ILE B 1 93 ? 0.99 16.734 9.508 1 97.44 93 ILE B C 1
ATOM 2288 O O . ILE B 1 93 ? 2.164 16.531 9.188 1 97.44 93 ILE B O 1
ATOM 2292 N N . ALA B 1 94 ? 0.213 15.859 10.055 1 96.88 94 ALA B N 1
ATOM 2293 C CA . ALA B 1 94 ? 0.705 14.5 10.281 1 96.88 94 ALA B CA 1
ATOM 2294 C C . ALA B 1 94 ? 1.198 13.875 8.977 1 96.88 94 ALA B C 1
ATOM 2296 O O . ALA B 1 94 ? 2.244 13.227 8.953 1 96.88 94 ALA B O 1
ATOM 2297 N N . MET B 1 95 ? 0.454 14.023 7.945 1 96.75 95 MET B N 1
ATOM 2298 C CA . MET B 1 95 ? 0.841 13.469 6.652 1 96.75 95 MET B CA 1
ATOM 2299 C C . MET B 1 95 ? 2.207 13.992 6.219 1 96.75 95 MET B C 1
ATOM 2301 O O . MET B 1 95 ? 3.07 13.211 5.805 1 96.75 95 MET B O 1
ATOM 2305 N N . PHE B 1 96 ? 2.443 15.281 6.367 1 96 96 PHE B N 1
ATOM 2306 C CA . PHE B 1 96 ? 3.709 15.875 5.949 1 96 96 PHE B CA 1
ATOM 2307 C C . PHE B 1 96 ? 4.828 15.492 6.91 1 96 96 PHE B C 1
ATOM 2309 O O . PHE B 1 96 ? 5.98 15.336 6.496 1 96 96 PHE B O 1
ATOM 2316 N N . ALA B 1 97 ? 4.48 15.328 8.164 1 94.5 97 ALA B N 1
ATOM 2317 C CA . ALA B 1 97 ? 5.469 14.953 9.172 1 94.5 97 ALA B CA 1
ATOM 2318 C C . ALA B 1 97 ? 6.039 13.562 8.891 1 94.5 97 ALA B C 1
ATOM 2320 O O . ALA B 1 97 ? 7.145 13.242 9.328 1 94.5 97 ALA B O 1
ATOM 2321 N N . TYR B 1 98 ? 5.234 12.844 8.18 1 92.62 98 TYR B N 1
ATOM 2322 C CA . TYR B 1 98 ? 5.715 11.516 7.801 1 92.62 98 TYR B CA 1
ATOM 2323 C C . TYR B 1 98 ? 6.754 11.609 6.691 1 92.62 98 TYR B C 1
ATOM 2325 O O . TYR B 1 98 ? 7.586 10.711 6.531 1 92.62 98 TYR B O 1
ATOM 2333 N N . MET B 1 99 ? 6.738 12.695 5.938 1 91.56 99 MET B N 1
ATOM 2334 C CA . MET B 1 99 ? 7.562 12.82 4.738 1 91.56 99 MET B CA 1
ATOM 2335 C C . MET B 1 99 ? 8.875 13.523 5.051 1 91.56 99 MET B C 1
ATOM 2337 O O . MET B 1 99 ? 9.82 13.461 4.262 1 91.56 99 MET B O 1
ATOM 2341 N N . THR B 1 100 ? 8.906 14.258 6.082 1 93.25 100 THR B N 1
ATOM 2342 C CA . THR B 1 100 ? 10.109 14.977 6.477 1 93.25 100 THR B CA 1
ATOM 2343 C C . THR B 1 100 ? 10.023 15.414 7.934 1 93.25 100 THR B C 1
ATOM 2345 O O . THR B 1 100 ? 9.016 15.18 8.602 1 93.25 100 THR B O 1
ATOM 2348 N N . GLU B 1 101 ? 11.133 15.969 8.414 1 92.5 101 GLU B N 1
ATOM 2349 C CA . GLU B 1 101 ? 11.133 16.625 9.719 1 92.5 101 GLU B CA 1
ATOM 2350 C C . GLU B 1 101 ? 10.516 18.016 9.633 1 92.5 101 GLU B C 1
ATOM 2352 O O . GLU B 1 101 ? 11.18 18.969 9.227 1 92.5 101 GLU B O 1
ATOM 2357 N N . ILE B 1 102 ? 9.281 18.203 10.109 1 93.25 102 ILE B N 1
ATOM 2358 C CA . ILE B 1 102 ? 8.523 19.422 9.898 1 93.25 102 ILE B CA 1
ATOM 2359 C C . ILE B 1 102 ? 9.148 20.562 10.703 1 93.25 102 ILE B C 1
ATOM 2361 O O . ILE B 1 102 ? 8.984 21.734 10.359 1 93.25 102 ILE B O 1
ATOM 2365 N N . SER B 1 103 ? 9.852 20.266 11.766 1 91.62 103 SER B N 1
ATOM 2366 C CA . SER B 1 103 ? 10.492 21.281 12.594 1 91.62 103 SER B CA 1
ATOM 2367 C C . SER B 1 103 ? 11.547 22.047 11.805 1 91.62 103 SER B C 1
ATOM 2369 O O . SER B 1 103 ? 11.922 23.156 12.188 1 91.62 103 SER B O 1
ATOM 2371 N N . LYS B 1 104 ? 11.984 21.516 10.758 1 94.12 104 LYS B N 1
ATOM 2372 C CA . LYS B 1 104 ? 13.016 22.156 9.938 1 94.12 104 LYS B CA 1
ATOM 2373 C C . LYS B 1 104 ? 12.406 22.984 8.82 1 94.12 104 LYS B C 1
ATOM 2375 O O . LYS B 1 104 ? 13.117 23.672 8.086 1 94.12 104 LYS B O 1
ATOM 2380 N N . VAL B 1 105 ? 11.203 22.906 8.68 1 95.75 105 VAL B N 1
ATOM 2381 C CA . VAL B 1 105 ? 10.492 23.672 7.66 1 95.75 105 VAL B CA 1
ATOM 2382 C C . VAL B 1 105 ? 10.203 25.078 8.164 1 95.75 105 VAL B C 1
ATOM 2384 O O . VAL B 1 105 ? 9.742 25.266 9.297 1 95.75 105 VAL B O 1
ATOM 2387 N N . GLU B 1 106 ? 10.422 26.109 7.355 1 97.12 106 GLU B N 1
ATOM 2388 C CA . GLU B 1 106 ? 10.125 27.5 7.699 1 97.12 106 GLU B CA 1
ATOM 2389 C C . GLU B 1 106 ? 8.875 27.984 6.977 1 97.12 106 GLU B C 1
ATOM 2391 O O . GLU B 1 106 ? 8.555 27.516 5.883 1 97.12 106 GLU B O 1
ATOM 2396 N N . LYS B 1 107 ? 8.195 28.875 7.598 1 97 107 LYS B N 1
ATOM 2397 C CA . LYS B 1 107 ? 6.98 29.438 7.02 1 97 107 LYS B CA 1
ATOM 2398 C C . LYS B 1 107 ? 7.309 30.578 6.059 1 97 107 LYS B C 1
ATOM 2400 O O . LYS B 1 107 ? 6.977 31.734 6.328 1 97 107 LYS B O 1
ATOM 2405 N N . LEU B 1 108 ? 7.809 30.234 4.906 1 97.25 108 LEU B N 1
ATOM 2406 C CA . LEU B 1 108 ? 8.312 31.219 3.955 1 97.25 108 LEU B CA 1
ATOM 2407 C C . LEU B 1 108 ? 7.266 31.547 2.9 1 97.25 108 LEU B C 1
ATOM 2409 O O . LEU B 1 108 ? 7.328 32.594 2.258 1 97.25 108 LEU B O 1
ATOM 2413 N N . GLN B 1 109 ? 6.395 30.672 2.578 1 96.62 109 GLN B N 1
ATOM 2414 C CA . GLN B 1 109 ? 5.359 30.875 1.567 1 96.62 109 GLN B CA 1
ATOM 2415 C C . GLN B 1 109 ? 4.031 30.266 2.018 1 96.62 109 GLN B C 1
ATOM 2417 O O . GLN B 1 109 ? 3.982 29.516 2.994 1 96.62 109 GLN B O 1
ATOM 2422 N N . LYS B 1 110 ? 2.988 30.703 1.28 1 97.5 110 LYS B N 1
ATOM 2423 C CA . LYS B 1 110 ? 1.642 30.203 1.546 1 97.5 110 LYS B CA 1
ATOM 2424 C C . LYS B 1 110 ? 1.055 29.516 0.313 1 97.5 110 LYS B C 1
ATOM 2426 O O . LYS B 1 110 ? 1.247 29.984 -0.812 1 97.5 110 LYS B O 1
ATOM 2431 N N . VAL B 1 111 ? 0.414 28.453 0.562 1 97.75 111 VAL B N 1
ATOM 2432 C CA . VAL B 1 111 ? -0.347 27.781 -0.481 1 97.75 111 VAL B CA 1
ATOM 2433 C C . VAL B 1 111 ? -1.771 27.516 0.005 1 97.75 111 VAL B C 1
ATOM 2435 O O . VAL B 1 111 ? -1.975 27.047 1.13 1 97.75 111 VAL B O 1
ATOM 2438 N N . THR B 1 112 ? -2.691 27.797 -0.911 1 98.19 112 THR B N 1
ATOM 2439 C CA . THR B 1 112 ? -4.094 27.578 -0.575 1 98.19 112 THR B CA 1
ATOM 2440 C C . THR B 1 112 ? -4.633 26.328 -1.271 1 98.19 112 THR B C 1
ATOM 2442 O O . THR B 1 112 ? -4.352 26.109 -2.449 1 98.19 112 THR B O 1
ATOM 2445 N N . VAL B 1 113 ? -5.344 25.516 -0.482 1 98 113 VAL B N 1
ATOM 2446 C CA . VAL B 1 113 ? -6.027 24.359 -1.055 1 98 113 VAL B CA 1
ATOM 2447 C C . VAL B 1 113 ? -7.527 24.469 -0.785 1 98 113 VAL B C 1
ATOM 2449 O O . VAL B 1 113 ? -7.945 24.922 0.28 1 98 113 VAL B O 1
ATOM 2452 N N . GLU B 1 114 ? -8.242 24.047 -1.808 1 98.62 114 GLU B N 1
ATOM 2453 C CA . GLU B 1 114 ? -9.688 23.938 -1.678 1 98.62 114 GLU B CA 1
ATOM 2454 C C . GLU B 1 114 ? -10.164 22.516 -2.02 1 98.62 114 GLU B C 1
ATOM 2456 O O . GLU B 1 114 ? -9.625 21.875 -2.922 1 98.62 114 GLU B O 1
ATOM 2461 N N . ALA B 1 115 ? -11.148 22.094 -1.202 1 98.56 115 ALA B N 1
ATOM 2462 C CA . ALA B 1 115 ? -11.711 20.766 -1.428 1 98.56 115 ALA B CA 1
ATOM 2463 C C . ALA B 1 115 ? -13.195 20.734 -1.093 1 98.56 115 ALA B C 1
ATOM 2465 O O . ALA B 1 115 ? -13.68 21.531 -0.288 1 98.56 115 ALA B O 1
ATOM 2466 N N . GLU B 1 116 ? -13.812 19.859 -1.78 1 98.5 116 GLU B N 1
ATOM 2467 C CA . GLU B 1 116 ? -15.227 19.609 -1.525 1 98.5 116 GLU B CA 1
ATOM 2468 C C . GLU B 1 116 ? -15.539 18.125 -1.517 1 98.5 116 GLU B C 1
ATOM 2470 O O . GLU B 1 116 ? -14.789 17.328 -2.078 1 98.5 116 GLU B O 1
ATOM 2475 N N . GLY B 1 117 ? -16.594 17.734 -0.743 1 97.69 117 GLY B N 1
ATOM 2476 C CA . GLY B 1 117 ? -17.062 16.359 -0.68 1 97.69 117 GLY B CA 1
ATOM 2477 C C . GLY B 1 117 ? -18.578 16.25 -0.614 1 97.69 117 GLY B C 1
ATOM 2478 O O . GLY B 1 117 ? -19.266 17.266 -0.524 1 97.69 117 GLY B O 1
ATOM 2479 N N . ASP B 1 118 ? -19.016 15.016 -0.687 1 97.19 118 ASP B N 1
ATOM 2480 C CA . ASP B 1 118 ? -20.438 14.734 -0.543 1 97.19 118 ASP B CA 1
ATOM 2481 C C . ASP B 1 118 ? -20.797 14.461 0.915 1 97.19 118 ASP B C 1
ATOM 2483 O O . ASP B 1 118 ? -21.984 14.5 1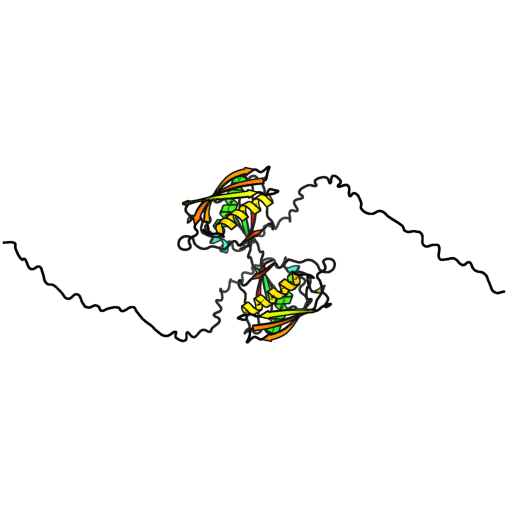.285 1 97.19 118 ASP B O 1
ATOM 2487 N N . ASP B 1 119 ? -19.906 14.125 1.682 1 97.31 119 ASP B N 1
ATOM 2488 C CA . ASP B 1 119 ? -19.984 13.891 3.119 1 97.31 119 ASP B CA 1
ATOM 2489 C C . ASP B 1 119 ? -18.641 14.18 3.797 1 97.31 119 ASP B C 1
ATOM 2491 O O . ASP B 1 119 ? -17.688 14.609 3.145 1 97.31 119 ASP B O 1
ATOM 2495 N N . LEU B 1 120 ? -18.594 13.992 5.086 1 97.5 120 LEU B N 1
ATOM 2496 C CA . LEU B 1 120 ? -17.406 14.375 5.859 1 97.5 120 LEU B CA 1
ATOM 2497 C C . LEU B 1 120 ? -16.203 13.523 5.473 1 97.5 120 LEU B C 1
ATOM 2499 O O . LEU B 1 120 ? -15.086 14.023 5.391 1 97.5 120 LEU B O 1
ATOM 2503 N N . LEU B 1 121 ? -16.391 12.266 5.125 1 97.56 121 LEU B N 1
ATOM 2504 C CA . LEU B 1 121 ? -15.297 11.367 4.77 1 97.56 121 LEU B CA 1
ATOM 2505 C C . LEU B 1 121 ? -14.711 11.742 3.412 1 97.56 121 LEU B C 1
ATOM 2507 O O . LEU B 1 121 ? -13.484 11.805 3.26 1 97.56 121 LEU B O 1
ATOM 2511 N N . SER B 1 122 ? -15.617 11.945 2.494 1 98 122 SER B N 1
ATOM 2512 C CA . SER B 1 122 ? -15.102 12.328 1.185 1 98 122 SER B CA 1
ATOM 2513 C C . SER B 1 122 ? -14.461 13.711 1.231 1 98 122 SER B C 1
ATOM 2515 O O . SER B 1 122 ? -13.5 13.984 0.5 1 98 122 SER B O 1
ATOM 2517 N N . LEU B 1 123 ? -14.961 14.586 2.117 1 98.69 123 LEU B N 1
ATOM 2518 C CA . LEU B 1 123 ? -14.312 15.883 2.307 1 98.69 123 LEU B CA 1
ATOM 2519 C C . LEU B 1 123 ? -12.891 15.711 2.822 1 98.69 123 LEU B C 1
ATOM 2521 O O . LEU B 1 123 ? -11.961 16.312 2.293 1 98.69 123 LEU B O 1
ATOM 2525 N N . LEU B 1 124 ? -12.734 14.836 3.842 1 98.81 124 LEU B N 1
ATOM 2526 C CA . LEU B 1 124 ? -11.422 14.555 4.402 1 98.81 124 LEU B CA 1
ATOM 2527 C C . LEU B 1 124 ? -10.484 13.984 3.342 1 98.81 124 LEU B C 1
ATOM 2529 O O . LEU B 1 124 ? -9.336 14.414 3.223 1 98.81 124 LEU B O 1
ATOM 2533 N N . PHE B 1 125 ? -10.969 13.133 2.525 1 98.56 125 PHE B N 1
ATOM 2534 C CA . PHE B 1 125 ? -10.188 12.5 1.472 1 98.56 125 PHE B CA 1
ATOM 2535 C C . PHE B 1 125 ? -9.672 13.539 0.482 1 98.56 125 PHE B C 1
ATOM 2537 O O . PHE B 1 125 ? -8.469 13.617 0.225 1 98.56 125 PHE B O 1
ATOM 2544 N N . HIS B 1 126 ? -10.547 14.328 -0.025 1 98.56 126 HIS B N 1
ATOM 2545 C CA . HIS B 1 126 ? -10.18 15.312 -1.036 1 98.56 126 HIS B CA 1
ATOM 2546 C C . HIS B 1 126 ? -9.266 16.391 -0.454 1 98.56 126 HIS B C 1
ATOM 2548 O O . HIS B 1 126 ? -8.375 16.891 -1.141 1 98.56 126 HIS B O 1
ATOM 2554 N N . TYR B 1 127 ? -9.508 16.75 0.83 1 98.69 127 TYR B N 1
ATOM 2555 C CA . TYR B 1 127 ? -8.695 17.703 1.564 1 98.69 127 TYR B CA 1
ATOM 2556 C C . TYR B 1 127 ? -7.246 17.25 1.639 1 98.69 127 TYR B C 1
ATOM 2558 O O . TYR B 1 127 ? -6.336 17.969 1.232 1 98.69 127 TYR B O 1
ATOM 2566 N N . LEU B 1 128 ? -7.055 16 2.023 1 98.69 128 LEU B N 1
ATOM 2567 C CA . LEU B 1 128 ? -5.707 15.453 2.139 1 98.69 128 LEU B CA 1
ATOM 2568 C C . LEU B 1 128 ? -5.105 15.195 0.76 1 98.69 128 LEU B C 1
ATOM 2570 O O . LEU B 1 128 ? -3.91 15.414 0.551 1 98.69 128 LEU B O 1
ATOM 2574 N N . ASP B 1 129 ? -5.953 14.805 -0.164 1 98.06 129 ASP B N 1
ATOM 2575 C CA . ASP B 1 129 ? -5.504 14.539 -1.528 1 98.06 129 ASP B CA 1
ATOM 2576 C C . ASP B 1 129 ? -4.977 15.812 -2.184 1 98.06 129 ASP B C 1
ATOM 2578 O O . ASP B 1 129 ? -3.98 15.781 -2.91 1 98.06 129 ASP B O 1
ATOM 2582 N N . GLU B 1 130 ? -5.594 16.922 -1.938 1 97.88 130 GLU B N 1
ATOM 2583 C CA . GLU B 1 130 ? -5.133 18.188 -2.473 1 97.88 130 GLU B CA 1
ATOM 2584 C C . GLU B 1 130 ? -3.756 18.562 -1.921 1 97.88 130 GLU B C 1
ATOM 2586 O O . GLU B 1 130 ? -2.887 19.016 -2.662 1 97.88 130 GLU B O 1
ATOM 2591 N N . PHE B 1 131 ? -3.594 18.328 -0.634 1 97.75 131 PHE B N 1
ATOM 2592 C CA . PHE B 1 131 ? -2.299 18.609 -0.027 1 97.75 131 PHE B CA 1
ATOM 2593 C C . PHE B 1 131 ? -1.229 17.672 -0.566 1 97.75 131 PHE B C 1
ATOM 2595 O O . PHE B 1 131 ? -0.088 18.078 -0.792 1 97.75 131 PHE B O 1
ATOM 2602 N N . LEU B 1 132 ? -1.58 16.422 -0.736 1 97.62 132 LEU B N 1
ATOM 2603 C CA . LEU B 1 132 ? -0.626 15.484 -1.321 1 97.62 132 LEU B CA 1
ATOM 2604 C C . LEU B 1 132 ? -0.234 15.914 -2.73 1 97.62 132 LEU B C 1
ATOM 2606 O O . LEU B 1 132 ? 0.938 15.836 -3.104 1 97.62 132 LEU B O 1
ATOM 2610 N N . PHE B 1 133 ? -1.209 16.438 -3.451 1 96.81 133 PHE B N 1
ATOM 2611 C CA . PHE B 1 133 ? -0.97 16.922 -4.809 1 96.81 133 PHE B CA 1
ATOM 2612 C C . PHE B 1 133 ? -0.006 18.094 -4.805 1 96.81 133 PHE B C 1
ATOM 2614 O O . PHE B 1 133 ? 0.925 18.156 -5.613 1 96.81 133 PHE B O 1
ATOM 2621 N N . VAL B 1 134 ? -0.214 19 -3.895 1 95 134 VAL B N 1
ATOM 2622 C CA . VAL B 1 134 ? 0.625 20.188 -3.76 1 95 134 VAL B CA 1
ATOM 2623 C C . VAL B 1 134 ? 2.072 19.766 -3.51 1 95 134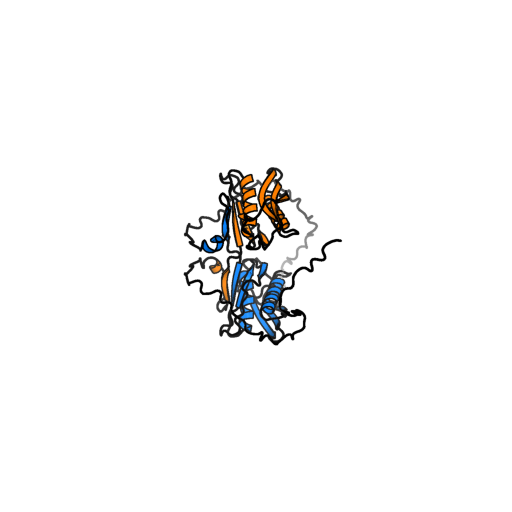 VAL B C 1
ATOM 2625 O O . VAL B 1 134 ? 2.998 20.344 -4.078 1 95 134 VAL B O 1
ATOM 2628 N N . PHE B 1 135 ? 2.275 18.781 -2.705 1 92.62 135 PHE B N 1
ATOM 2629 C CA . PHE B 1 135 ? 3.617 18.297 -2.428 1 92.62 135 PHE B CA 1
ATOM 2630 C C . PHE B 1 135 ? 4.191 17.578 -3.645 1 92.62 135 PHE B C 1
ATOM 2632 O O . PHE B 1 135 ? 5.395 17.656 -3.904 1 92.62 135 PHE B O 1
ATOM 2639 N N . SER B 1 136 ? 3.428 16.828 -4.324 1 88.69 136 SER B N 1
ATOM 2640 C CA . SER B 1 136 ? 3.895 15.961 -5.391 1 88.69 136 SER B CA 1
ATOM 2641 C C . SER B 1 136 ? 4.109 16.734 -6.688 1 88.69 136 SER B C 1
ATOM 2643 O O . SER B 1 136 ? 4.617 16.172 -7.668 1 88.69 136 SER B O 1
ATOM 2645 N N . ALA B 1 137 ? 3.686 17.969 -6.715 1 87.5 137 ALA B N 1
ATOM 2646 C CA . ALA B 1 137 ? 3.824 18.812 -7.902 1 87.5 137 ALA B CA 1
ATOM 2647 C C . ALA B 1 137 ? 4.801 19.953 -7.656 1 87.5 137 ALA B C 1
ATOM 2649 O O . ALA B 1 137 ? 4.969 20.406 -6.52 1 87.5 137 ALA B O 1
ATOM 2650 N N . ASP B 1 138 ? 5.395 20.406 -8.789 1 87.06 138 ASP B N 1
ATOM 2651 C CA . ASP B 1 138 ? 6.258 21.578 -8.688 1 87.06 138 ASP B CA 1
ATOM 2652 C C . ASP B 1 138 ? 5.555 22.703 -7.938 1 87.06 138 ASP B C 1
ATOM 2654 O O . ASP B 1 138 ? 4.395 23.016 -8.219 1 87.06 138 ASP B O 1
ATOM 2658 N N . PRO B 1 139 ? 6.234 23.156 -6.879 1 91.38 139 PRO B N 1
ATOM 2659 C CA . PRO B 1 139 ? 7.633 23.109 -6.453 1 91.38 139 PRO B CA 1
ATOM 2660 C C . PRO B 1 139 ? 7.855 22.156 -5.281 1 91.38 139 PRO B C 1
ATOM 2662 O O . PRO B 1 139 ? 8.797 22.328 -4.504 1 91.38 139 PRO B O 1
ATOM 2665 N N . PHE B 1 140 ? 7.023 21.266 -4.906 1 93.94 140 PHE B N 1
ATOM 2666 C CA . PHE B 1 140 ? 7.141 20.312 -3.811 1 93.94 140 PHE B CA 1
ATOM 2667 C C . PHE B 1 140 ? 7.031 21.016 -2.463 1 93.94 140 PHE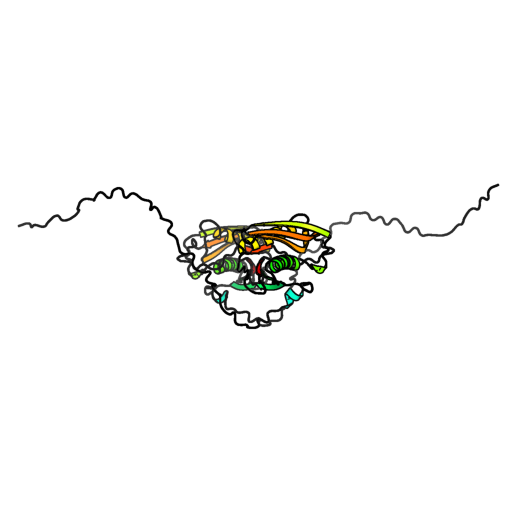 B C 1
ATOM 2669 O O . PHE B 1 140 ? 7.887 20.844 -1.595 1 93.94 140 PHE B O 1
ATOM 2676 N N . PHE B 1 141 ? 5.926 21.734 -2.379 1 96.62 141 PHE B N 1
ATOM 2677 C CA . PHE B 1 141 ? 5.652 22.531 -1.193 1 96.62 141 PHE B CA 1
ATOM 2678 C C . PHE B 1 141 ? 5.375 21.656 0.014 1 96.62 141 PHE B C 1
ATOM 2680 O O . PHE B 1 141 ? 4.641 20.672 -0.088 1 96.62 141 PHE B O 1
ATOM 2687 N N . ILE B 1 142 ? 5.992 21.969 1.124 1 97.19 142 ILE B N 1
ATOM 2688 C CA . ILE B 1 142 ? 5.73 21.297 2.393 1 97.19 142 ILE B CA 1
ATOM 2689 C C . ILE B 1 142 ? 5.363 22.328 3.457 1 97.19 142 ILE B C 1
ATOM 2691 O O . ILE B 1 142 ? 6.09 23.312 3.664 1 97.19 142 ILE B O 1
ATOM 2695 N N . PRO B 1 143 ? 4.262 22.188 4.125 1 97.44 143 PRO B N 1
ATOM 2696 C CA . PRO B 1 143 ? 3.857 23.125 5.172 1 97.44 143 PRO B CA 1
ATOM 2697 C C . PRO B 1 143 ? 4.441 22.766 6.539 1 97.44 143 PRO B C 1
ATOM 2699 O O . PRO B 1 143 ? 4.566 21.594 6.875 1 97.44 143 PRO B O 1
ATOM 2702 N N . ARG B 1 144 ? 4.766 23.766 7.297 1 96.19 144 ARG B N 1
ATOM 2703 C CA . ARG B 1 144 ? 5.055 23.672 8.719 1 96.19 144 ARG B CA 1
ATOM 2704 C C . ARG B 1 144 ? 3.773 23.688 9.547 1 96.19 144 ARG B C 1
ATOM 2706 O O . ARG B 1 144 ? 3.695 23.062 10.602 1 96.19 144 ARG B O 1
ATOM 2713 N N . GLU B 1 145 ? 2.805 24.484 9 1 96.75 145 GLU B N 1
ATOM 2714 C CA . GLU B 1 145 ? 1.511 24.688 9.648 1 96.75 145 GLU B CA 1
ATOM 2715 C C . GLU B 1 145 ? 0.383 24.734 8.625 1 96.75 145 GLU B C 1
ATOM 2717 O O . GLU B 1 145 ? 0.571 25.234 7.512 1 96.75 145 GLU B O 1
ATOM 2722 N N . VAL B 1 146 ? -0.691 24.188 9.07 1 98.19 146 VAL B N 1
ATOM 2723 C CA . VAL B 1 146 ? -1.895 24.281 8.242 1 98.19 146 VAL B CA 1
ATOM 2724 C C . VAL B 1 146 ? -3.014 24.953 9.039 1 98.19 146 VAL B C 1
ATOM 2726 O O . VAL B 1 146 ? -3.25 24.609 10.203 1 98.19 146 VAL B O 1
ATOM 2729 N N . THR B 1 147 ? -3.629 25.906 8.43 1 98.5 147 THR B N 1
ATOM 2730 C CA . THR B 1 147 ? -4.77 26.594 9.031 1 98.5 147 THR B CA 1
ATOM 2731 C C . THR B 1 147 ? -5.984 26.531 8.109 1 98.5 147 THR B C 1
ATOM 2733 O O . THR B 1 147 ? -5.867 26.766 6.902 1 98.5 147 THR B O 1
ATOM 2736 N N . ILE B 1 148 ? -7.082 26.234 8.703 1 98.75 148 ILE B N 1
ATOM 2737 C CA . ILE B 1 148 ? -8.312 26.188 7.926 1 98.75 148 ILE B CA 1
ATOM 2738 C C . ILE B 1 148 ? -9.047 27.531 8.039 1 98.75 148 ILE B C 1
ATOM 2740 O O 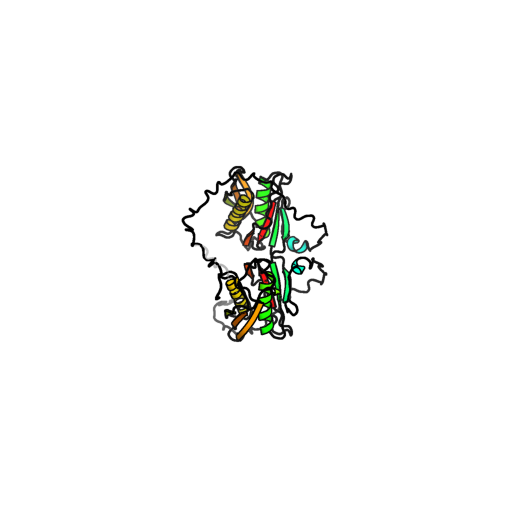. ILE B 1 148 ? -9.398 27.953 9.141 1 98.75 148 ILE B O 1
ATOM 2744 N N . GLU B 1 149 ? -9.297 28.141 6.902 1 98.44 149 GLU B N 1
ATOM 2745 C CA . GLU B 1 149 ? -9.969 29.438 6.844 1 98.44 149 GLU B CA 1
ATOM 2746 C C . GLU B 1 149 ? -11.484 29.266 6.75 1 98.44 149 GLU B C 1
ATOM 2748 O O . GLU B 1 149 ? -12.242 30.047 7.332 1 98.44 149 GLU B O 1
ATOM 2753 N N . GLU B 1 150 ? -11.891 28.312 5.961 1 98.44 150 GLU B N 1
ATOM 2754 C CA . GLU B 1 150 ? -13.305 27.984 5.793 1 98.44 150 GLU B CA 1
ATOM 2755 C C . GLU B 1 150 ? -13.555 26.5 6.008 1 98.44 150 GLU B C 1
ATOM 2757 O O . GLU B 1 150 ? -12.844 25.656 5.445 1 98.44 150 GLU B O 1
ATOM 2762 N N . PHE B 1 151 ? -14.5 26.172 6.852 1 98.56 151 PHE B N 1
ATOM 2763 C CA . PHE B 1 151 ? -14.906 24.797 7.148 1 98.56 151 PHE B CA 1
ATOM 2764 C C . PHE B 1 151 ? -16.422 24.672 7.188 1 98.56 151 PHE B C 1
ATOM 2766 O O . PHE B 1 151 ? -17.031 24.812 8.25 1 98.56 151 PHE B O 1
ATOM 2773 N N . ASP B 1 152 ? -17.016 24.422 6.016 1 98.31 152 ASP B N 1
ATOM 2774 C CA . ASP B 1 152 ? -18.469 24.328 5.859 1 98.31 152 ASP B CA 1
ATOM 2775 C C . ASP B 1 152 ? -18.953 22.891 5.984 1 98.31 152 ASP B C 1
ATOM 2777 O O . ASP B 1 152 ? -18.859 22.109 5.027 1 98.31 152 ASP B O 1
ATOM 2781 N N . LEU B 1 153 ? -19.5 22.484 7.078 1 96.69 153 LEU B N 1
ATOM 2782 C CA . LEU B 1 153 ? -19.891 21.109 7.359 1 96.69 153 LEU B CA 1
ATOM 2783 C C . LEU B 1 153 ? -21.297 20.844 6.832 1 96.69 153 LEU B C 1
ATOM 2785 O O . LEU B 1 153 ? -21.781 19.703 6.902 1 96.69 153 LEU B O 1
ATOM 2789 N N . VAL B 1 154 ? -21.922 21.875 6.367 1 96.81 154 VAL B N 1
ATOM 2790 C CA . VAL B 1 154 ? -23.234 21.703 5.777 1 96.81 154 VAL B CA 1
ATOM 2791 C C . VAL B 1 154 ? -23.109 21.359 4.293 1 96.81 154 VAL B C 1
ATOM 2793 O O . VAL B 1 154 ? -23.719 20.406 3.812 1 96.81 154 VAL B O 1
ATOM 2796 N N . ASN B 1 155 ? -22.234 22.078 3.631 1 97.69 155 ASN B N 1
ATOM 2797 C CA . ASN B 1 155 ? -22.047 21.859 2.203 1 97.69 155 ASN B CA 1
ATOM 2798 C C . ASN B 1 155 ? -20.766 21.062 1.928 1 97.69 155 ASN B C 1
ATOM 2800 O O . ASN B 1 155 ? -20.469 20.75 0.775 1 97.69 155 ASN B O 1
ATOM 2804 N N . PHE B 1 156 ? -20 20.812 2.912 1 98.19 156 PHE B N 1
ATOM 2805 C CA . PHE B 1 156 ? -18.781 20 2.867 1 98.19 156 PHE B CA 1
ATOM 2806 C C . PHE B 1 156 ? -17.75 20.641 1.939 1 98.19 156 PHE B C 1
ATOM 2808 O O . PHE B 1 156 ? -17.312 20.016 0.971 1 98.19 156 PHE B O 1
ATOM 2815 N N . LYS B 1 157 ? -17.406 21.797 2.4 1 98.69 157 LYS B N 1
ATOM 2816 C CA . LYS B 1 157 ? -16.359 22.578 1.727 1 98.69 157 LYS B CA 1
ATOM 2817 C C . LYS B 1 157 ? -15.281 23.016 2.711 1 98.69 157 LYS B C 1
ATOM 2819 O O . LYS B 1 157 ? -15.586 23.406 3.842 1 98.69 157 LYS B O 1
ATOM 2824 N N . ILE B 1 158 ? -14.062 23 2.232 1 98.75 158 ILE B N 1
ATOM 2825 C CA . ILE B 1 158 ? -12.961 23.438 3.088 1 98.75 158 ILE B CA 1
ATOM 2826 C C . ILE B 1 158 ? -11.984 24.297 2.285 1 98.75 158 ILE B C 1
ATOM 2828 O O . ILE B 1 158 ? -11.727 24.016 1.111 1 98.75 158 ILE B O 1
ATOM 2832 N N . LYS B 1 159 ? -11.586 25.344 2.83 1 98.81 159 LYS B N 1
ATOM 2833 C CA . LYS B 1 159 ? -10.469 26.156 2.363 1 98.81 159 LYS B CA 1
ATOM 2834 C C . LYS B 1 159 ? -9.375 26.25 3.426 1 98.81 159 LYS B C 1
ATOM 2836 O O . LYS B 1 159 ? -9.625 26.703 4.543 1 98.81 159 LYS B O 1
ATOM 2841 N N . ALA B 1 160 ? -8.195 25.828 3.096 1 98.75 160 ALA B N 1
ATOM 2842 C CA . ALA B 1 160 ? -7.098 25.781 4.059 1 98.75 160 ALA B CA 1
ATOM 2843 C C . ALA B 1 160 ? -5.832 26.422 3.482 1 98.75 160 ALA B C 1
ATOM 2845 O O . ALA B 1 160 ? -5.66 26.469 2.262 1 98.75 160 ALA B O 1
ATOM 2846 N N . ILE B 1 161 ? -5.008 26.875 4.344 1 98.56 161 ILE B N 1
ATOM 2847 C CA . ILE B 1 161 ? -3.742 27.5 3.961 1 98.56 161 ILE B CA 1
ATOM 2848 C C . ILE B 1 161 ? -2.582 26.75 4.621 1 98.56 161 ILE B C 1
ATOM 2850 O O . ILE B 1 161 ? -2.576 26.547 5.836 1 98.56 161 ILE B O 1
ATOM 2854 N N . GLY B 1 162 ? -1.694 26.312 3.814 1 98.19 162 GLY B N 1
ATOM 2855 C CA . GLY B 1 162 ? -0.417 25.828 4.309 1 98.19 162 GLY B CA 1
ATOM 2856 C C . GLY B 1 162 ? 0.654 26.891 4.355 1 98.19 162 GLY B C 1
ATOM 2857 O O . GLY B 1 162 ? 0.82 27.656 3.398 1 98.19 162 GLY B O 1
ATOM 2858 N N . HIS B 1 163 ? 1.298 26.984 5.453 1 98.25 163 HIS B N 1
ATOM 2859 C CA . HIS B 1 163 ? 2.455 27.859 5.629 1 98.25 163 HIS B CA 1
ATOM 2860 C C . HIS B 1 163 ? 3.75 27.062 5.668 1 98.25 163 HIS B C 1
ATOM 2862 O O . HIS B 1 163 ? 3.953 26.25 6.578 1 98.25 163 HIS B O 1
ATOM 2868 N N . GLY B 1 164 ? 4.586 27.266 4.645 1 98 164 GLY B N 1
ATOM 2869 C CA . GLY B 1 164 ? 5.781 26.438 4.59 1 98 164 GLY B CA 1
ATOM 2870 C C . GLY B 1 164 ? 6.77 26.891 3.527 1 98 164 GLY B C 1
ATOM 2871 O O . GLY B 1 164 ? 6.973 28.094 3.334 1 98 164 GLY B O 1
ATOM 2872 N N . GLU B 1 165 ? 7.426 25.875 2.975 1 98.12 165 GLU B N 1
ATOM 2873 C CA . GLU B 1 165 ? 8.445 26.156 1.967 1 98.12 165 GLU B CA 1
ATOM 2874 C C . GLU B 1 165 ? 8.641 24.953 1.034 1 98.12 165 GLU B C 1
ATOM 2876 O O . GLU B 1 165 ? 8 23.922 1.209 1 98.12 165 GLU B O 1
ATOM 2881 N N . THR B 1 166 ? 9.445 25.234 -0.034 1 96.88 166 THR B N 1
ATOM 2882 C CA . THR B 1 166 ? 9.766 24.188 -0.997 1 96.88 166 THR B CA 1
ATOM 2883 C C . THR B 1 166 ? 10.672 23.141 -0.371 1 96.88 166 THR B C 1
ATOM 2885 O O . THR B 1 166 ? 11.625 23.469 0.331 1 96.88 166 THR B O 1
ATOM 2888 N N . PHE B 1 167 ? 10.367 21.906 -0.622 1 95.56 167 PHE B N 1
ATOM 2889 C CA . PHE B 1 167 ? 11.172 20.797 -0.126 1 95.56 167 PHE B CA 1
ATOM 2890 C C . PHE B 1 167 ? 12.586 20.859 -0.694 1 95.56 167 PHE B C 1
ATOM 2892 O O . PHE B 1 167 ? 12.766 21 -1.905 1 95.56 167 PHE B O 1
ATOM 2899 N N . ASP B 1 168 ? 13.445 20.812 0.205 1 93.94 168 ASP B N 1
ATOM 2900 C CA . ASP B 1 168 ? 14.867 20.875 -0.101 1 93.94 168 ASP B CA 1
ATOM 2901 C C . ASP B 1 168 ? 15.641 19.781 0.618 1 93.94 168 ASP B C 1
ATOM 2903 O O . ASP B 1 168 ? 15.742 19.781 1.847 1 93.94 168 ASP B O 1
ATOM 2907 N N . LEU B 1 169 ? 16.297 18.969 -0.129 1 91.25 169 LEU B N 1
ATOM 2908 C CA . LEU B 1 169 ? 16.953 17.797 0.434 1 91.25 169 LEU B CA 1
ATOM 2909 C C . LEU B 1 169 ? 18.109 18.203 1.336 1 91.25 169 LEU B C 1
ATOM 2911 O O . LEU B 1 169 ? 18.516 17.453 2.225 1 91.25 169 LEU B O 1
ATOM 2915 N N . THR B 1 170 ? 18.75 19.297 1.091 1 93.75 170 THR B N 1
ATOM 2916 C CA . THR B 1 170 ? 19.875 19.734 1.904 1 93.75 170 THR B CA 1
ATOM 2917 C C . THR B 1 170 ? 19.391 20.234 3.27 1 93.75 170 THR B C 1
ATOM 2919 O O . THR B 1 170 ? 20.156 20.234 4.234 1 93.75 170 THR B O 1
ATOM 2922 N N . LYS B 1 171 ? 18.156 20.594 3.381 1 94.69 171 LYS B N 1
ATOM 2923 C CA . LYS B 1 171 ? 17.594 21.172 4.594 1 94.69 171 LYS B CA 1
ATOM 2924 C C . LYS B 1 171 ? 16.609 20.219 5.266 1 94.69 171 LYS B C 1
ATOM 2926 O O . LYS B 1 171 ? 16.516 20.172 6.492 1 94.69 171 LYS B O 1
ATOM 2931 N N . HIS B 1 172 ? 15.914 19.484 4.375 1 94.5 172 HIS B N 1
ATOM 2932 C CA . HIS B 1 172 ? 14.82 18.641 4.855 1 94.5 172 HIS B CA 1
ATOM 2933 C C . HIS B 1 172 ? 15.156 17.156 4.711 1 94.5 172 HIS B C 1
ATOM 2935 O O . HIS B 1 172 ? 15.188 16.625 3.6 1 94.5 172 HIS B O 1
ATOM 2941 N N . PRO B 1 173 ? 15.375 16.5 5.871 1 91.81 173 PRO B N 1
ATOM 2942 C CA . PRO B 1 173 ? 15.609 15.062 5.773 1 91.81 173 PRO B CA 1
ATOM 2943 C C . PRO B 1 173 ? 14.461 14.328 5.086 1 91.81 173 PRO B C 1
ATOM 2945 O O . PRO B 1 173 ? 13.289 14.609 5.355 1 91.81 173 PRO B O 1
ATOM 2948 N N . GLN B 1 174 ? 14.852 13.5 4.219 1 88.5 174 GLN B N 1
ATOM 2949 C CA . GLN B 1 174 ? 13.844 12.75 3.477 1 88.5 174 GLN B CA 1
ATOM 2950 C C . GLN B 1 174 ? 13.242 11.641 4.336 1 88.5 174 GLN B C 1
ATOM 2952 O O . GLN B 1 174 ? 13.961 10.789 4.863 1 88.5 174 GLN B O 1
ATOM 2957 N N . GLY B 1 175 ? 11.977 11.766 4.555 1 87.69 175 GLY B N 1
ATOM 2958 C CA . GLY B 1 175 ? 11.234 10.688 5.184 1 87.69 175 GLY B CA 1
ATOM 2959 C C . GLY B 1 175 ? 10.727 9.648 4.195 1 87.69 175 GLY B C 1
ATOM 2960 O O . GLY B 1 175 ? 11.477 9.195 3.328 1 87.69 175 GLY B O 1
ATOM 2961 N N . THR B 1 176 ? 9.523 9.203 4.449 1 85.62 176 THR B N 1
ATOM 2962 C CA . THR B 1 176 ? 8.906 8.219 3.566 1 85.62 176 THR B CA 1
ATOM 2963 C C . THR B 1 176 ? 7.887 8.875 2.645 1 85.62 176 THR B C 1
ATOM 2965 O O . THR B 1 176 ? 7.105 9.727 3.084 1 85.62 176 THR B O 1
ATOM 2968 N N . GLU B 1 177 ? 7.93 8.453 1.45 1 88.06 177 GLU B N 1
ATOM 2969 C CA . GLU B 1 177 ? 6.992 9 0.478 1 88.06 177 GLU B CA 1
ATOM 2970 C C . GLU B 1 177 ? 5.574 8.5 0.739 1 88.06 177 GLU B C 1
ATOM 2972 O O . GLU B 1 177 ? 5.355 7.301 0.932 1 88.06 177 GLU B O 1
ATOM 2977 N N . VAL B 1 178 ? 4.691 9.414 0.808 1 91.38 178 VAL B N 1
ATOM 2978 C CA . VAL B 1 178 ? 3.268 9.102 0.823 1 91.38 178 VAL B CA 1
ATOM 2979 C C . VAL B 1 178 ? 2.73 9.07 -0.605 1 91.38 178 VAL B C 1
ATOM 2981 O O . VAL B 1 178 ? 2.809 10.07 -1.326 1 91.38 178 VAL B O 1
ATOM 2984 N N . LYS B 1 179 ? 2.152 7.961 -0.97 1 87.69 179 LYS B N 1
ATOM 2985 C CA . LYS B 1 179 ? 1.741 7.777 -2.359 1 87.69 179 LYS B CA 1
ATOM 2986 C C . LYS B 1 179 ? 0.262 8.109 -2.541 1 87.69 179 LYS B C 1
ATOM 2988 O O . LYS B 1 179 ? -0.13 8.688 -3.555 1 87.69 179 LYS B O 1
ATOM 2993 N N . ALA B 1 180 ? -0.518 7.75 -1.49 1 91.5 180 ALA B N 1
ATOM 2994 C CA . ALA B 1 180 ? -1.959 7.914 -1.662 1 91.5 180 ALA B CA 1
ATOM 2995 C C . ALA B 1 180 ? -2.668 7.988 -0.313 1 91.5 180 ALA B C 1
ATOM 2997 O O . ALA B 1 180 ? -2.148 7.5 0.694 1 91.5 180 ALA B O 1
ATOM 2998 N N . ILE B 1 181 ? -3.791 8.664 -0.383 1 95.38 181 ILE B N 1
ATOM 2999 C CA . ILE B 1 181 ? -4.754 8.602 0.711 1 95.38 181 ILE B CA 1
ATOM 3000 C C . ILE B 1 181 ? -5.742 7.461 0.465 1 95.38 181 ILE B C 1
ATOM 3002 O O . ILE B 1 181 ? -6.234 7.289 -0.653 1 95.38 181 ILE B O 1
ATOM 3006 N N . THR B 1 182 ? -6.035 6.625 1.488 1 89.88 182 THR B N 1
ATOM 3007 C CA . THR B 1 182 ? -6.965 5.523 1.265 1 89.88 182 THR B CA 1
ATOM 3008 C C . THR B 1 182 ? -8.258 5.738 2.045 1 89.88 182 THR B C 1
ATOM 3010 O O . THR B 1 182 ? -8.25 6.34 3.121 1 89.88 182 THR B O 1
ATOM 3013 N N . TYR B 1 183 ? -9.289 5.199 1.526 1 91.75 183 TYR B N 1
ATOM 3014 C CA . TYR B 1 183 ? -10.586 5.215 2.199 1 91.75 183 TYR B CA 1
ATOM 3015 C C . TYR B 1 183 ? -10.672 4.098 3.23 1 91.75 183 TYR B C 1
ATOM 3017 O O . TYR B 1 183 ? -11.539 4.121 4.105 1 91.75 183 TYR B O 1
ATOM 3025 N N . SER B 1 184 ? -9.711 3.25 3.059 1 84.88 184 SER B N 1
ATOM 3026 C CA . SER B 1 184 ? -9.781 2.074 3.92 1 84.88 184 SER B CA 1
ATOM 3027 C C . SER B 1 184 ? -9.68 2.463 5.391 1 84.88 184 SER B C 1
ATOM 3029 O O . SER B 1 184 ? -8.711 3.102 5.809 1 84.88 184 SER B O 1
ATOM 3031 N N . ASN B 1 185 ? -10.734 2.15 6.188 1 87.56 185 ASN B N 1
ATOM 3032 C CA . ASN B 1 185 ? -10.781 2.365 7.629 1 87.56 185 ASN B CA 1
ATOM 3033 C C . ASN B 1 185 ? -10.68 3.848 7.977 1 87.56 185 ASN B C 1
ATOM 3035 O O . ASN B 1 185 ? -10.219 4.203 9.062 1 87.56 185 ASN B O 1
ATOM 3039 N N . MET B 1 186 ? -11.039 4.719 7.078 1 95.5 186 MET B N 1
ATOM 3040 C CA . MET B 1 186 ? -11.07 6.141 7.398 1 95.5 186 MET B CA 1
ATOM 3041 C C . MET B 1 186 ? -12.203 6.453 8.375 1 95.5 186 MET B C 1
ATOM 3043 O O . MET B 1 186 ? -13.328 5.992 8.188 1 95.5 186 MET B O 1
ATOM 3047 N N . GLN B 1 187 ? -11.773 7.203 9.422 1 96.56 187 GLN B N 1
ATOM 3048 C CA . GLN B 1 187 ? -12.758 7.516 10.453 1 96.56 187 GLN B CA 1
ATOM 3049 C C . GLN B 1 187 ? -12.648 8.969 10.898 1 96.56 187 GLN B C 1
ATOM 3051 O O . GLN B 1 187 ? -11.547 9.508 11.031 1 96.56 187 GLN B O 1
ATOM 3056 N N . VAL B 1 188 ? -13.852 9.594 11.125 1 98.12 188 VAL B N 1
ATOM 3057 C CA . VAL B 1 188 ? -13.961 10.898 11.773 1 98.12 188 VAL B CA 1
ATOM 3058 C C . VAL B 1 188 ? -14.938 10.805 12.953 1 98.12 188 VAL B C 1
ATOM 3060 O O . VAL B 1 188 ? -16.141 10.602 12.758 1 98.12 188 VAL B O 1
ATOM 3063 N N . HIS B 1 189 ? -14.383 10.906 14.125 1 97.25 189 HIS B N 1
ATOM 3064 C CA . HIS B 1 189 ? -15.211 10.922 15.328 1 97.25 189 HIS B CA 1
ATOM 3065 C C . HIS B 1 189 ? -15.531 12.352 15.758 1 97.25 189 HIS B C 1
ATOM 3067 O O . HIS B 1 189 ? -15.07 12.805 16.812 1 97.25 189 HIS B O 1
ATOM 3073 N N . LYS B 1 190 ? -16.5 12.93 15.062 1 95.38 190 LYS B N 1
ATOM 3074 C CA . LYS B 1 190 ? -16.766 14.352 15.242 1 95.38 190 LYS B CA 1
ATOM 3075 C C . LYS B 1 190 ? -17.469 14.609 16.578 1 95.38 190 LYS B C 1
ATOM 3077 O O . LYS B 1 190 ? -17.359 15.703 17.141 1 95.38 190 LYS B O 1
ATOM 3082 N N . ASP B 1 191 ? -18.141 13.641 17.172 1 94.31 191 ASP B N 1
ATOM 3083 C CA . ASP B 1 191 ? -18.953 13.844 18.375 1 94.31 191 ASP B CA 1
ATOM 3084 C C . ASP B 1 191 ? -18.141 13.547 19.641 1 94.31 191 ASP B C 1
ATOM 3086 O O . ASP B 1 191 ? -18.594 13.836 20.75 1 94.31 191 ASP B O 1
ATOM 3090 N N . LYS B 1 192 ? -16.984 12.938 19.391 1 95.31 192 LYS B N 1
ATOM 3091 C CA . LYS B 1 192 ? -16.094 12.758 20.531 1 95.31 192 LYS B CA 1
ATOM 3092 C C . LYS B 1 192 ? -15.445 14.078 20.938 1 95.31 192 LYS B C 1
ATOM 3094 O O . LYS B 1 192 ? -15.219 14.945 20.094 1 95.31 192 LYS B O 1
ATOM 3099 N N . ASP B 1 193 ? -15.062 14.195 22.203 1 97.12 193 ASP B N 1
ATOM 3100 C CA . ASP B 1 193 ? -14.445 15.422 22.703 1 97.12 193 ASP B CA 1
ATOM 3101 C C . ASP B 1 193 ? -13.133 15.711 22 1 97.12 193 ASP B C 1
ATOM 3103 O O . ASP B 1 193 ? -12.773 16.875 21.797 1 97.12 193 ASP B O 1
ATOM 3107 N N . THR B 1 194 ? -12.477 14.688 21.594 1 97.31 194 THR B N 1
ATOM 3108 C CA . THR B 1 194 ? -11.156 14.859 21 1 97.31 194 THR B CA 1
ATOM 3109 C C . THR B 1 194 ? -11.258 14.922 19.469 1 97.31 194 THR B C 1
ATOM 3111 O O . THR B 1 194 ? -10.258 15.156 18.797 1 97.31 194 THR B O 1
ATOM 3114 N N . HIS B 1 195 ? -12.445 14.68 18.922 1 98.19 195 HIS B N 1
ATOM 3115 C CA . HIS B 1 195 ? -12.672 14.766 17.484 1 98.19 195 HIS B CA 1
ATOM 3116 C C . HIS B 1 195 ? -11.641 13.945 16.719 1 98.19 195 HIS B C 1
ATOM 3118 O O . HIS B 1 195 ? -11.016 14.445 15.773 1 98.19 195 HIS B O 1
ATOM 3124 N N . ASP B 1 196 ? -11.469 12.703 16.984 1 98.5 196 ASP B N 1
ATOM 3125 C CA . ASP B 1 196 ? -10.414 11.836 16.453 1 98.5 196 ASP B CA 1
ATOM 3126 C C . ASP B 1 196 ? -10.625 11.57 14.969 1 98.5 196 ASP B C 1
ATOM 3128 O O . ASP B 1 196 ? -11.742 11.305 14.531 1 98.5 196 ASP B O 1
ATOM 3132 N N . ILE B 1 197 ? -9.555 11.633 14.266 1 98.5 197 ILE B N 1
ATOM 3133 C CA . ILE B 1 197 ? -9.531 11.289 12.844 1 98.5 197 ILE B CA 1
ATOM 3134 C C . ILE B 1 197 ? -8.516 10.172 12.602 1 98.5 197 ILE B C 1
ATOM 3136 O O . ILE B 1 197 ? -7.406 10.203 13.141 1 98.5 197 ILE B O 1
ATOM 3140 N N . TYR B 1 198 ? -8.883 9.188 11.875 1 96.94 198 TYR B N 1
ATOM 3141 C CA . TYR B 1 198 ? -8.008 8.102 11.453 1 96.94 198 TYR B CA 1
ATOM 3142 C C . TYR B 1 198 ? -7.961 7.984 9.938 1 96.94 198 TYR B C 1
ATOM 3144 O O . TYR B 1 198 ? -9.008 7.918 9.281 1 96.94 198 TYR B O 1
ATOM 3152 N N . VAL B 1 199 ? -6.82 7.965 9.422 1 97.31 199 VAL B N 1
ATOM 3153 C CA . VAL B 1 199 ? -6.621 7.84 7.98 1 97.31 199 VAL B CA 1
ATOM 3154 C C . VAL B 1 199 ? -5.438 6.914 7.703 1 97.31 199 VAL B C 1
ATOM 3156 O O . VAL B 1 199 ? -4.367 7.066 8.297 1 97.31 199 VAL B O 1
ATOM 3159 N N . ILE B 1 200 ? -5.602 6.004 6.809 1 92.19 200 ILE B N 1
ATOM 3160 C CA . ILE B 1 200 ? -4.496 5.18 6.34 1 92.19 200 ILE B CA 1
ATOM 3161 C C . ILE B 1 200 ? -3.898 5.789 5.074 1 92.19 200 ILE B C 1
ATOM 3163 O O . ILE B 1 200 ? -4.629 6.164 4.152 1 92.19 200 ILE B O 1
ATOM 3167 N N . ILE B 1 201 ? -2.621 5.934 5.098 1 92.62 201 ILE B N 1
ATOM 3168 C CA . ILE B 1 201 ? -1.925 6.406 3.906 1 92.62 201 ILE B CA 1
ATOM 3169 C C . ILE B 1 201 ? -1.045 5.293 3.346 1 92.62 201 ILE B C 1
ATOM 3171 O O . ILE B 1 201 ? -0.512 4.477 4.102 1 92.62 201 ILE B O 1
ATOM 3175 N N . ASP B 1 202 ? -0.98 5.352 2.074 1 87.88 202 ASP B N 1
ATOM 3176 C CA . ASP B 1 202 ? -0.106 4.426 1.36 1 87.88 202 ASP B CA 1
ATOM 3177 C C . ASP B 1 202 ? 1.311 4.988 1.249 1 87.88 202 ASP B C 1
ATOM 3179 O O . ASP B 1 202 ? 1.501 6.129 0.822 1 87.88 202 ASP B O 1
ATOM 3183 N N . ILE B 1 203 ? 2.225 4.227 1.737 1 84.06 203 ILE B N 1
ATOM 3184 C CA . ILE B 1 203 ? 3.604 4.707 1.695 1 84.06 203 ILE B CA 1
ATOM 3185 C C . ILE B 1 203 ? 4.43 3.812 0.774 1 84.06 203 ILE B C 1
ATOM 3187 O O . ILE B 1 203 ? 4.109 2.637 0.586 1 84.06 203 ILE B O 1
#

Foldseek 3Di:
DDDDDDPDDDPDPPPPDDPDDDDPPPPDDPDPDDPPPPPPDDPDPPCPVPDPPVCVPDPDDPPDDDDDDDDDQKDKDKFWAQALQRRLFVSLLVLLVQFWPLVLWAQPDKDKDKAFDPAQLRLSFRSSVRSLVVCVDPPNWGASGKHWPDADRPRSMTMMMGGTDGDDVVRIPGGDDFDGWDSPPWDFPRVDSGRMTMTMTGD/DDDPPPDDDDDDPDCPDDPPVDDDDDPDDPPDDDPPPPPPDDPDPPCPVVDPPVCVPPPDDPPDDDDDDDDDQKDKDKFWDQALQRRLFVSLLVLLVQFWPLVLWAQPDKDKDKAFDPAQLRLSFRSSVRSLVVCVDPPNWGASGKHWPDQDRPRSMTMMMGGTDGDDVVRIPGGDDFDGWDSPPWDFPRVDSGRMTMTMTGD

InterPro domains:
  IPR002804 Archease [PTHR12682] (60-203)
  IPR023572 Archease domain [PF01951] (66-203)
  IPR036820 Archease domain superfamily [G3DSA:3.55.10.10] (64-203)
  IPR036820 Archease domain superfamily [SSF69819] (64-203)

Radius of gyration: 32.42 Å; Cα contacts (8 Å, |Δi|>4): 702; chains: 2; bounding box: 126×122×56 Å

Organism: Acanthaster planci (NCBI:txid133434)

Sequence (406 aa):
MADNTEKAGIGPKGDADQAPSCASVTTEERAADGAEYMYVGDAGDEDFDGGDAALNWLDIPEGSKFEFLDHTADVQLHSWGDTLKESFEQVAIAMFAYMTEISKVEKLQKVTVEAEGDDLLSLLFHYLDEFLFVFSADPFFIPREVTIEEFDLVNFKIKAIGHGETFDLTKHPQGTEVKAITYSNMQVHKDKDTHDIYVIIDIMADNTEKAGIGPKGDADQAPSCASVTTEERAADGAEYMYVGDAGDEDFDGGDAALNWLDIPEGSKFEFLDHTADVQLHSWGDTLKESFEQVAIAMFAYMTEISKVEKLQKVTVEAEGDDLLSLLFHYLDEFLFVFSADPFFIPREVTIEEFDLVNFKIKAIGHGETFDLTKHPQGTEVKAITYSNMQVHKDKDTHDIYVIIDI

pLDDT: mean 74.29, std 32.36, range [16.03, 98.88]